Protein 8Q6F (pdb70)

GO terms:
  GO:0005515 protein binding (F, IPI)
  GO:0005794 Golgi apparatus (C, IDA)
  GO:0007040 lysosome organization (P, IDA)
  GO:0071889 14-3-3 protein binding (F, IDA)
  GO:0000139 Golgi membrane (C, IDA)
  GO:0004430 1-phosphatidylinositol 4-kinase activity (F, IDA)
  GO:0000139 Golgi membrane (C, EXP)
  GO:0005794 Golgi apparatus (C, EXP)
  GO:0004430 1-phosphatidylinositol 4-kinase activity (F, EXP)
  GO:0048839 inner ear development (P, IMP)
  GO:0005737 cytoplasm (C, TAS)
  GO:0005768 endosome (C, TAS)
  GO:0004430 1-phosphatidylinositol 4-kinase activity (F, TAS)
  GO:0006661 phosphatidylinositol biosynthetic process (P, TAS)
  GO:0006898 receptor-mediated endocytosis (P, TAS)
  GO:0007165 signal transduction (P, TAS)
  GO:0007040 lysosome organization (P, IMP)
  GO:0000139 Golgi membrane (C, TAS)
  GO:0005829 cytosol (C, TAS)
  GO:0046854 phosphatidylinositol phosphate biosynthetic process (P, IDA)

Structure (mmCIF, N/CA/C/O backbone):
data_8Q6F
#
_entry.id   8Q6F
#
_cell.length_a   59.211
_cell.length_b   67.553
_cell.length_c   106.932
_cell.angle_alpha   90.00
_cell.angle_beta   90.00
_cell.angle_gamma   90.00
#
_symmetry.space_group_name_H-M   'P 21 21 21'
#
loop_
_entity.id
_entity.type
_entity.pdbx_description
1 polymer 'Phosphatidylinositol 4-kinase beta'
2 non-polymer 3-(3-fluorosulfonyloxy-4-methoxy-phenyl)-2,5-dimethyl-7-(pyridin-4-ylmethylamino)pyrazolo[1,5-a]pyrimidine
3 non-polymer 'MAGNESIUM ION'
4 non-polymer 1,2-ETHANEDIOL
5 non-polymer GLYCEROL
6 water water
#
loop_
_atom_site.group_PDB
_atom_site.id
_atom_site.type_symbol
_atom_site.label_atom_id
_atom_site.label_alt_id
_atom_site.label_comp_id
_atom_site.label_asym_id
_atom_site.label_entity_id
_atom_site.label_seq_id
_atom_site.pdbx_PDB_ins_code
_atom_site.Cartn_x
_atom_site.Cartn_y
_atom_site.Cartn_z
_atom_site.occupancy
_atom_site.B_iso_or_equiv
_atom_site.auth_seq_id
_atom_site.auth_comp_id
_atom_site.auth_asym_id
_atom_site.auth_atom_id
_atom_site.pdbx_PDB_model_num
ATOM 1 N N . PRO A 1 15 ? -3.992 5.281 55.002 1.00 53.50 304 PRO A N 1
ATOM 2 C CA . PRO A 1 15 ? -3.715 5.639 53.603 1.00 50.45 304 PRO A CA 1
ATOM 3 C C . PRO A 1 15 ? -2.405 5.022 53.111 1.00 44.81 304 PRO A C 1
ATOM 4 O O . PRO A 1 15 ? -1.488 4.802 53.898 1.0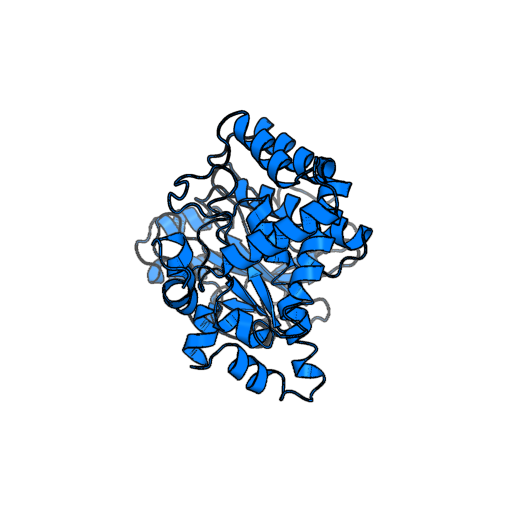0 38.48 304 PRO A O 1
ATOM 8 N N . VAL A 1 16 ? -2.341 4.757 51.802 1.00 55.20 305 VAL A N 1
ATOM 9 C CA . VAL A 1 16 ? -1.149 4.231 51.151 1.00 47.28 305 VAL A CA 1
ATOM 10 C C . VAL A 1 16 ? -0.089 5.332 51.120 1.00 43.69 305 VAL A C 1
ATOM 11 O O . VAL A 1 16 ? -0.306 6.362 50.485 1.00 48.14 305 VAL A O 1
ATOM 15 N N . ARG A 1 17 ? 1.045 5.106 51.803 1.00 36.25 306 ARG A N 1
ATOM 16 C CA . ARG A 1 17 ? 2.139 6.063 51.851 1.00 31.08 306 ARG A CA 1
ATOM 17 C C . ARG A 1 17 ? 3.097 5.820 50.684 1.00 26.17 306 ARG A C 1
ATOM 18 O O . ARG A 1 17 ? 3.360 4.677 50.320 1.00 27.56 306 ARG A O 1
ATOM 26 N N . LEU A 1 18 ? 3.637 6.914 50.122 1.00 21.06 307 LEU A N 1
ATOM 27 C CA . LEU A 1 18 ? 4.498 6.834 48.959 1.00 17.49 307 LEU A CA 1
ATOM 28 C C . LEU A 1 18 ? 5.976 6.781 49.348 1.00 19.41 307 LEU A C 1
ATOM 29 O O . LEU A 1 18 ? 6.785 6.281 48.574 1.00 17.75 307 LEU A O 1
ATOM 34 N N . ALA A 1 19 ? 6.347 7.299 50.522 1.00 17.86 308 ALA A N 1
ATOM 35 C CA . ALA A 1 19 ? 7.750 7.328 50.917 1.00 20.31 308 ALA A CA 1
ATOM 36 C C . ALA A 1 19 ? 8.337 5.911 50.973 1.00 20.95 308 ALA A C 1
ATOM 37 O O . ALA A 1 19 ? 9.463 5.711 50.518 1.00 21.35 308 ALA A O 1
ATOM 39 N N . PRO A 1 20 ? 7.648 4.892 51.537 1.00 20.85 309 PRO A N 1
ATOM 40 C CA . PRO A 1 20 ? 8.177 3.522 51.539 1.00 19.18 309 PRO A CA 1
ATOM 41 C C . PRO A 1 20 ? 8.467 3.000 50.137 1.00 18.04 309 PRO A C 1
ATOM 42 O O . PRO A 1 20 ? 9.507 2.389 49.899 1.00 19.02 309 PRO A O 1
ATOM 46 N N . GLU A 1 21 ? 7.568 3.306 49.202 1.00 19.18 310 GLU A N 1
ATOM 47 C CA . GLU A 1 21 ? 7.726 2.873 47.823 1.00 17.66 310 GLU A CA 1
ATOM 48 C C . GLU A 1 21 ? 8.915 3.579 47.178 1.00 18.44 310 GLU A C 1
ATOM 49 O O . GLU A 1 21 ? 9.689 2.962 46.463 1.00 18.35 310 GLU A O 1
ATOM 55 N N A ARG A 1 22 ? 9.037 4.892 47.417 0.56 16.25 311 ARG A N 1
ATOM 56 N N B ARG A 1 22 ? 9.038 4.892 47.425 0.44 17.82 311 ARG A N 1
ATOM 57 C CA A ARG A 1 22 ? 10.145 5.660 46.879 0.56 15.92 311 ARG A CA 1
ATOM 58 C CA B ARG A 1 22 ? 10.144 5.672 46.895 0.44 18.54 311 ARG A CA 1
ATOM 59 C C A ARG A 1 22 ? 11.465 5.064 47.365 0.56 17.58 311 ARG A C 1
ATOM 60 C C B ARG A 1 22 ? 11.461 5.060 47.364 0.44 18.85 311 ARG A C 1
ATOM 61 O O A ARG A 1 22 ? 12.384 4.860 46.571 0.56 17.51 311 ARG A O 1
ATOM 62 O O B ARG A 1 22 ? 12.373 4.853 46.564 0.44 18.39 311 ARG A O 1
ATOM 77 N N . GLU A 1 23 ? 11.536 4.757 48.666 1.00 18.19 312 GLU A N 1
ATOM 78 C CA . GLU A 1 23 ? 12.749 4.215 49.264 1.00 21.31 312 GLU A CA 1
ATOM 79 C C . GLU A 1 23 ? 13.043 2.820 48.712 1.00 17.48 312 GLU A C 1
ATOM 80 O O . GLU A 1 23 ? 14.203 2.507 48.477 1.00 20.99 312 GLU A O 1
ATOM 86 N N . PHE A 1 24 ? 11.998 2.020 48.469 1.00 17.29 313 PHE A N 1
ATOM 87 C CA . PHE A 1 24 ? 12.159 0.693 47.883 1.00 17.99 313 PHE A CA 1
ATOM 88 C C . PHE A 1 24 ? 12.798 0.809 46.499 1.00 18.50 313 PHE A C 1
ATOM 89 O O . PHE A 1 24 ? 13.815 0.181 46.196 1.00 16.87 313 PHE A O 1
ATOM 97 N N . ILE A 1 25 ? 12.209 1.635 45.635 1.00 16.63 314 ILE A N 1
ATOM 98 C CA . ILE A 1 25 ? 12.738 1.801 44.295 1.00 15.57 314 ILE A CA 1
ATOM 99 C C . ILE A 1 25 ? 14.160 2.372 44.350 1.00 18.25 314 ILE A C 1
ATOM 100 O O . ILE A 1 25 ? 15.054 1.901 43.648 1.00 16.23 314 ILE A O 1
ATOM 105 N N . LYS A 1 26 ? 14.387 3.389 45.190 1.00 18.84 315 LYS A N 1
ATOM 106 C CA . LYS A 1 26 ? 15.718 3.948 45.355 1.00 21.11 315 LYS A CA 1
ATOM 107 C C . LYS A 1 26 ? 16.730 2.892 45.796 1.00 20.91 315 LYS A C 1
ATOM 108 O O . LYS A 1 26 ? 17.877 2.926 45.343 1.00 23.70 315 LYS A O 1
ATOM 114 N N A SER A 1 27 ? 16.307 1.980 46.678 0.48 19.57 316 SER A N 1
ATOM 115 N N B SER A 1 27 ? 16.307 1.974 46.676 0.52 19.60 316 SER A N 1
ATOM 116 C CA A SER A 1 27 ? 17.192 0.957 47.208 0.48 19.90 316 SER A CA 1
ATOM 117 C CA B SER A 1 27 ? 17.199 0.955 47.204 0.52 20.17 316 SER A CA 1
ATOM 118 C C A SER A 1 27 ? 17.700 0.061 46.076 0.48 22.72 316 SER A C 1
ATOM 119 C C B SER A 1 27 ? 17.707 0.065 46.068 0.52 22.87 316 SER A C 1
ATOM 120 O O A SER A 1 27 ? 18.864 -0.335 46.069 0.48 21.34 316 SER A O 1
ATOM 121 O O B SER A 1 27 ? 18.873 -0.324 46.052 0.52 21.14 316 SER A O 1
ATOM 126 N N . LEU A 1 28 ? 16.825 -0.252 45.115 1.00 23.64 317 LEU A N 1
ATOM 127 C CA . LEU A 1 28 ? 17.209 -1.076 43.976 1.00 20.23 317 LEU A CA 1
ATOM 128 C C . LEU A 1 28 ? 18.249 -0.344 43.128 1.00 20.29 317 LEU A C 1
ATOM 129 O O . LEU A 1 28 ? 19.188 -0.960 42.635 1.00 26.07 317 LEU A O 1
ATOM 134 N N A MET A 1 29 ? 18.072 0.976 42.960 0.48 20.97 318 MET A N 1
ATOM 135 N N B MET A 1 29 ? 18.103 0.979 43.006 0.52 20.36 318 MET A N 1
ATOM 136 C CA A MET A 1 29 ? 18.994 1.801 42.196 0.48 22.63 318 MET A CA 1
ATOM 137 C CA B MET A 1 29 ? 18.981 1.780 42.173 0.52 21.35 318 MET A CA 1
ATOM 138 C C A MET A 1 29 ? 20.322 1.938 42.937 0.48 24.55 318 MET A C 1
ATOM 139 C C B MET A 1 29 ? 20.293 2.070 42.913 0.52 24.04 318 MET A C 1
ATOM 140 O O A MET A 1 29 ? 21.391 1.844 42.331 0.48 24.45 318 MET A O 1
ATOM 141 O O B MET A 1 29 ? 21.343 2.201 42.279 0.52 23.29 318 MET A O 1
ATOM 150 N N . ALA A 1 30 ? 20.244 2.164 44.251 1.00 20.60 319 ALA A N 1
ATOM 151 C CA . ALA A 1 30 ? 21.436 2.407 45.046 1.00 24.32 319 ALA A CA 1
ATOM 152 C C . ALA A 1 30 ? 22.396 1.228 44.912 1.00 26.99 319 ALA A C 1
ATOM 153 O O . ALA A 1 30 ? 23.604 1.426 44.888 1.00 25.34 319 ALA A O 1
ATOM 155 N N . ILE A 1 31 ? 21.841 0.011 44.821 1.00 21.69 320 ILE A N 1
ATOM 156 C CA . ILE A 1 31 ? 22.638 -1.203 44.711 1.00 24.71 320 ILE A CA 1
ATOM 157 C C . ILE A 1 31 ? 23.586 -1.086 43.519 1.00 28.98 320 ILE A C 1
ATOM 158 O O . ILE A 1 31 ? 24.748 -1.465 43.634 1.00 27.51 320 ILE A O 1
ATOM 163 N N . GLY A 1 32 ? 23.099 -0.534 42.397 1.00 28.58 321 GLY A N 1
ATOM 164 C CA . GLY A 1 32 ? 23.896 -0.429 41.183 1.00 24.28 321 GLY A CA 1
ATOM 165 C C . GLY A 1 32 ? 25.159 0.416 41.344 1.00 24.71 321 GLY A C 1
ATOM 166 O O . GLY A 1 32 ? 26.192 0.104 40.753 1.00 30.91 321 GLY A O 1
ATOM 167 N N . LYS A 1 33 ? 25.079 1.487 42.136 1.00 23.54 322 LYS A N 1
ATOM 168 C CA . LYS A 1 33 ? 26.229 2.343 42.381 1.00 27.08 322 LYS A CA 1
ATOM 169 C C . LYS A 1 33 ? 27.326 1.565 43.103 1.00 24.42 322 LYS A C 1
ATOM 170 O O . LYS A 1 33 ? 28.509 1.867 42.938 1.00 24.03 322 LYS A O 1
ATOM 176 N N . ARG A 1 34 ? 26.936 0.603 43.949 1.00 24.22 323 ARG A N 1
ATOM 177 C CA . ARG A 1 34 ? 27.919 -0.187 44.675 1.00 20.84 323 ARG A CA 1
ATOM 178 C C . ARG A 1 34 ? 28.474 -1.309 43.800 1.00 22.45 323 ARG A C 1
ATOM 179 O O . ARG A 1 34 ? 29.636 -1.674 43.944 1.00 25.98 323 ARG A O 1
ATOM 187 N N . LEU A 1 35 ? 27.658 -1.855 42.891 1.00 23.53 324 LEU A N 1
ATOM 188 C CA . LEU A 1 35 ? 28.156 -2.790 41.890 1.00 24.53 324 LEU A CA 1
ATOM 189 C C . LEU A 1 35 ? 29.228 -2.147 41.004 1.00 24.53 324 LEU A C 1
ATOM 190 O O . LEU A 1 35 ? 30.163 -2.833 40.581 1.00 25.05 324 LEU A O 1
ATOM 195 N N . ALA A 1 36 ? 29.087 -0.846 40.722 1.00 23.55 325 ALA A N 1
ATOM 196 C CA . ALA A 1 36 ? 29.995 -0.127 39.840 1.00 28.65 325 ALA A CA 1
ATOM 197 C C . ALA A 1 36 ? 31.412 -0.040 40.409 1.00 32.48 325 ALA A C 1
ATOM 198 O O . ALA A 1 36 ? 32.358 0.206 39.663 1.00 30.02 325 ALA A O 1
ATOM 200 N N . THR A 1 37 ? 31.574 -0.242 41.725 1.00 26.02 326 THR A N 1
ATOM 201 C CA . THR A 1 37 ? 32.894 -0.156 42.333 1.00 27.87 326 THR A CA 1
ATOM 202 C C . THR A 1 37 ? 33.728 -1.403 42.041 1.00 29.42 326 THR A C 1
ATOM 203 O O . THR A 1 37 ? 34.909 -1.417 42.362 1.00 33.44 326 THR A O 1
ATOM 207 N N . LEU A 1 38 ? 33.104 -2.442 41.461 1.00 26.94 327 LEU A N 1
ATOM 208 C CA . LEU A 1 38 ? 33.741 -3.727 41.213 1.00 27.43 327 LEU A CA 1
ATOM 209 C C . LEU A 1 38 ? 33.897 -3.929 39.708 1.00 33.77 327 LEU A C 1
ATOM 210 O O . LEU A 1 38 ? 33.004 -3.562 38.952 1.00 33.49 327 LEU A O 1
ATOM 215 N N . PRO A 1 39 ? 35.026 -4.514 39.233 1.00 40.32 328 PRO A N 1
ATOM 216 C CA . PRO A 1 39 ? 35.305 -4.630 37.797 1.00 36.27 328 PRO A CA 1
ATOM 217 C C . PRO A 1 39 ? 34.641 -5.778 37.034 1.00 33.58 328 PRO A C 1
ATOM 218 O O . PRO A 1 39 ? 34.227 -5.586 35.892 1.00 41.71 328 PRO A O 1
ATOM 222 N N . THR A 1 40 ? 34.531 -6.963 37.648 1.00 37.23 329 THR A N 1
ATOM 223 C CA . THR A 1 40 ? 34.037 -8.131 36.932 1.00 34.14 329 THR A CA 1
ATOM 224 C C . THR A 1 40 ? 32.595 -8.459 37.317 1.00 40.07 329 THR A C 1
ATOM 225 O O . THR A 1 40 ? 32.142 -8.156 38.417 1.00 35.06 329 THR A O 1
ATOM 229 N N . LYS A 1 41 ? 31.901 -9.114 36.380 1.00 37.85 330 LYS A N 1
ATOM 230 C CA . LYS A 1 41 ? 30.544 -9.605 36.558 1.00 41.92 330 LYS A CA 1
ATOM 231 C C . LYS A 1 41 ? 30.471 -10.520 37.781 1.00 45.09 330 LYS A C 1
ATOM 232 O O . LYS A 1 41 ? 29.483 -10.497 38.517 1.00 34.32 330 LYS A O 1
ATOM 238 N N . GLU A 1 42 ? 31.525 -11.316 38.001 1.00 39.94 331 GLU A N 1
ATOM 239 C CA . GLU A 1 42 ? 31.551 -12.279 39.092 1.00 45.49 331 GLU A CA 1
ATOM 240 C C . GLU A 1 42 ? 31.506 -11.548 40.436 1.00 39.79 331 GLU A C 1
ATOM 241 O O . GLU A 1 42 ? 30.718 -11.903 41.309 1.00 44.41 331 GLU A O 1
ATOM 247 N N . GLN A 1 43 ? 32.359 -10.533 40.597 1.00 39.29 332 GLN A N 1
ATOM 248 C CA . GLN A 1 43 ? 32.425 -9.765 41.832 1.00 39.75 332 GLN A CA 1
ATOM 249 C C . GLN A 1 43 ? 31.141 -8.965 42.049 1.00 31.25 332 GLN A C 1
ATOM 250 O O . GLN A 1 43 ? 30.666 -8.867 43.177 1.00 29.63 332 GLN A O 1
ATOM 256 N N . LYS A 1 44 ? 30.619 -8.377 40.967 1.00 28.97 333 LYS A N 1
ATOM 257 C CA . LYS A 1 44 ? 29.349 -7.671 41.002 1.00 28.67 333 LYS A CA 1
ATOM 258 C C . LYS A 1 44 ? 28.266 -8.625 41.506 1.00 27.30 333 LYS A C 1
ATOM 259 O O . LYS A 1 44 ? 27.531 -8.304 42.435 1.00 26.66 333 LYS A O 1
ATOM 265 N N . THR A 1 45 ? 28.190 -9.833 40.931 1.00 31.72 334 THR A N 1
ATOM 266 C CA . THR A 1 45 ? 27.169 -10.791 41.338 1.00 32.05 334 THR A CA 1
ATOM 267 C C . THR A 1 45 ? 27.261 -11.060 42.842 1.00 31.98 334 THR A C 1
ATOM 268 O O . THR A 1 45 ? 26.238 -11.069 43.530 1.00 31.92 334 THR A O 1
ATOM 272 N N . GLN A 1 46 ? 28.486 -11.268 43.346 1.00 30.87 335 GLN A N 1
ATOM 273 C CA . GLN A 1 46 ? 28.735 -11.516 44.763 1.00 28.98 335 GLN A CA 1
ATOM 274 C C . GLN A 1 46 ? 28.240 -10.367 45.650 1.00 29.74 335 GLN A C 1
ATOM 275 O O . GLN A 1 46 ? 27.639 -10.598 46.697 1.00 31.26 335 GLN A O 1
ATOM 281 N N . ARG A 1 47 ? 28.538 -9.127 45.258 1.00 31.92 336 ARG A N 1
ATOM 282 C CA . ARG A 1 47 ? 28.030 -7.956 45.960 1.00 26.67 336 ARG A CA 1
ATOM 283 C C . ARG A 1 47 ? 26.501 -7.946 45.944 1.00 24.78 336 ARG A C 1
ATOM 284 O O . ARG A 1 47 ? 25.870 -7.642 46.958 1.00 23.85 336 ARG A O 1
ATOM 292 N N . LEU A 1 48 ? 25.916 -8.229 44.773 1.00 27.83 337 LEU A N 1
ATOM 293 C CA . LEU A 1 48 ? 24.477 -8.109 44.589 1.00 26.92 337 LEU A CA 1
ATOM 294 C C . LEU A 1 48 ? 23.729 -9.031 45.549 1.00 29.87 337 LEU A C 1
ATOM 295 O O . LEU A 1 48 ? 22.682 -8.658 46.081 1.00 26.38 337 LEU A O 1
ATOM 300 N N . ILE A 1 49 ? 24.272 -10.238 45.746 1.00 26.95 338 ILE A N 1
ATOM 301 C CA . ILE A 1 49 ? 23.651 -11.250 46.589 1.00 29.64 338 ILE A CA 1
ATOM 302 C C . ILE A 1 49 ? 23.600 -10.731 48.027 1.00 32.71 338 ILE A C 1
ATOM 303 O O . ILE A 1 49 ? 22.563 -10.793 48.691 1.00 27.06 338 ILE A O 1
ATOM 308 N N . SER A 1 50 ? 24.724 -10.175 48.481 1.00 28.52 339 SER A N 1
ATOM 309 C CA . SER A 1 50 ? 24.818 -9.547 49.785 1.00 26.54 339 SER A CA 1
ATOM 310 C C . SER A 1 50 ? 23.859 -8.355 49.920 1.00 23.52 339 SER A C 1
ATOM 311 O O . SER A 1 50 ? 23.249 -8.152 50.966 1.00 21.83 339 SER A O 1
ATOM 314 N N . GLU A 1 51 ? 23.728 -7.551 48.868 1.00 24.29 340 GLU A N 1
ATOM 315 C CA . GLU A 1 51 ? 22.859 -6.380 48.909 1.00 23.66 340 GLU A CA 1
ATOM 316 C C . GLU A 1 51 ? 21.392 -6.789 49.065 1.00 24.11 340 GLU A C 1
ATOM 317 O O . GLU A 1 51 ? 20.625 -6.175 49.808 1.00 22.66 340 GLU A O 1
ATOM 323 N N . LEU A 1 52 ? 20.986 -7.839 48.345 1.00 23.32 341 LEU A N 1
ATOM 324 C CA . LEU A 1 52 ? 19.597 -8.263 48.380 1.00 26.70 341 LEU A CA 1
ATOM 325 C C . LEU A 1 52 ? 19.274 -8.895 49.729 1.00 23.10 341 LEU A C 1
ATOM 326 O O . LEU A 1 52 ? 18.139 -8.853 50.204 1.00 26.79 341 LEU A O 1
ATOM 331 N N . SER A 1 53 ? 20.282 -9.500 50.352 1.00 24.90 342 SER A N 1
ATOM 332 C CA . SER A 1 53 ? 20.118 -10.054 51.679 1.00 28.39 342 SER A CA 1
ATOM 333 C C . SER A 1 53 ? 19.692 -8.961 52.662 1.00 26.19 342 SER A C 1
ATOM 334 O O . SER A 1 53 ? 18.754 -9.156 53.422 1.00 25.87 342 SER A O 1
ATOM 337 N N . LEU A 1 54 ? 20.366 -7.799 52.613 1.00 30.26 343 LEU A N 1
ATOM 338 C CA . LEU A 1 54 ? 20.019 -6.635 53.424 1.00 25.08 343 LEU A CA 1
ATOM 339 C C . LEU A 1 54 ? 18.583 -6.187 53.178 1.00 26.35 343 LEU A C 1
ATOM 340 O O . LEU A 1 54 ? 17.873 -5.771 54.086 1.00 25.80 343 LEU A O 1
ATOM 345 N N . LEU A 1 55 ? 18.187 -6.215 51.908 1.00 21.57 344 LEU A N 1
ATOM 346 C CA . LEU A 1 55 ? 16.892 -5.711 51.509 1.00 22.40 344 LEU A CA 1
ATOM 347 C C . LEU A 1 55 ? 15.806 -6.483 52.255 1.00 21.65 344 LEU A C 1
ATOM 348 O O . LEU A 1 55 ? 14.788 -5.924 52.631 1.00 21.31 344 LEU A O 1
ATOM 353 N N . ASN A 1 56 ? 16.035 -7.781 52.486 1.00 21.09 345 ASN A N 1
ATOM 354 C CA . ASN A 1 56 ? 15.042 -8.631 53.108 1.00 21.92 345 ASN A CA 1
ATOM 355 C C . ASN A 1 56 ? 14.848 -8.290 54.586 1.00 21.30 345 ASN A C 1
ATOM 356 O O . ASN A 1 56 ? 13.836 -8.667 55.159 1.00 22.52 345 ASN A O 1
ATOM 361 N N . HIS A 1 57 ? 15.789 -7.566 55.206 1.00 19.43 346 HIS A N 1
ATOM 362 C CA . HIS A 1 57 ? 15.579 -7.120 56.571 1.00 24.56 346 HIS A CA 1
ATOM 363 C C . HIS A 1 57 ? 14.305 -6.277 56.669 1.00 27.63 346 HIS A C 1
ATOM 364 O O . HIS A 1 57 ? 13.650 -6.271 57.702 1.00 25.88 346 HIS A O 1
ATOM 371 N N . LYS A 1 58 ? 13.970 -5.558 55.594 1.00 23.73 347 LYS A N 1
ATOM 372 C CA . LYS A 1 58 ? 12.884 -4.593 55.615 1.00 23.42 347 LYS A CA 1
ATOM 373 C C . LYS A 1 58 ? 11.606 -5.146 54.981 1.00 21.54 347 LYS A C 1
ATOM 374 O O . LYS A 1 58 ? 10.663 -4.388 54.799 1.00 24.94 347 LYS A O 1
ATOM 380 N N . LEU A 1 59 ? 11.573 -6.449 54.629 1.00 20.42 348 LEU A N 1
ATOM 381 C CA . LEU A 1 59 ? 10.419 -7.043 53.964 1.00 22.05 348 LEU A CA 1
ATOM 382 C C . LEU A 1 59 ? 9.800 -8.114 54.863 1.00 24.14 348 LEU A C 1
ATOM 383 O O . LEU A 1 59 ? 10.506 -8.750 55.641 1.00 25.18 348 LEU A O 1
ATOM 388 N N . PRO A 1 60 ? 8.482 -8.407 54.785 1.00 23.20 349 PRO A N 1
ATOM 389 C CA . PRO A 1 60 ? 7.529 -7.695 53.931 1.00 23.40 349 PRO A CA 1
ATOM 390 C C . PRO A 1 60 ? 7.318 -6.238 54.314 1.00 20.37 349 PRO A C 1
ATOM 391 O O . PRO A 1 60 ? 7.570 -5.840 55.448 1.00 19.12 349 PRO A O 1
ATOM 395 N N . ALA A 1 61 ? 6.835 -5.447 53.355 1.00 18.74 350 ALA A N 1
ATOM 396 C CA . ALA A 1 61 ? 6.542 -4.049 53.610 1.00 19.24 350 ALA A CA 1
ATOM 397 C C . ALA A 1 61 ? 5.410 -3.600 52.690 1.00 20.91 350 ALA A C 1
ATOM 398 O O . ALA A 1 61 ? 5.017 -4.344 51.794 1.00 20.96 350 ALA A O 1
ATOM 400 N N . ARG A 1 62 ? 4.904 -2.384 52.929 1.00 19.28 351 ARG A N 1
ATOM 401 C CA . ARG A 1 62 ? 3.859 -1.794 52.102 1.00 20.11 351 ARG A CA 1
ATOM 402 C C . ARG A 1 62 ? 4.499 -1.153 50.869 1.00 22.08 351 ARG A C 1
ATOM 403 O O . ARG A 1 62 ? 4.439 0.062 50.670 1.00 21.01 351 ARG A O 1
ATOM 411 N N . VAL A 1 63 ? 5.115 -2.009 50.053 1.00 16.99 352 VAL A N 1
ATOM 412 C CA . VAL A 1 63 ? 5.827 -1.621 48.855 1.00 17.37 352 VAL A CA 1
ATOM 413 C C . VAL A 1 63 ? 5.454 -2.615 47.764 1.00 19.59 352 VAL A C 1
ATOM 414 O O . VAL A 1 63 ? 5.042 -3.741 48.046 1.00 18.84 352 VAL A O 1
ATOM 418 N N . TRP A 1 64 ? 5.623 -2.176 46.512 1.00 18.59 353 TRP A N 1
ATOM 419 C CA . TRP A 1 64 ? 5.157 -2.934 45.365 1.00 17.92 353 TRP A CA 1
ATOM 420 C C . TRP A 1 64 ? 6.119 -2.775 44.195 1.00 18.70 353 TRP A C 1
ATOM 421 O O . TRP A 1 64 ? 6.863 -1.795 44.092 1.00 18.10 353 TRP A O 1
ATOM 432 N N . LEU A 1 65 ? 6.090 -3.766 43.301 1.00 16.48 354 LEU A N 1
ATOM 433 C CA . LEU A 1 65 ? 6.760 -3.661 42.019 1.00 19.80 354 LEU A CA 1
ATOM 434 C C . LEU A 1 65 ? 5.767 -3.094 41.007 1.00 17.60 354 LEU A C 1
ATOM 435 O O . LEU A 1 65 ? 4.753 -3.720 40.700 1.00 18.75 354 LEU A O 1
ATOM 440 N N . PRO A 1 66 ? 5.969 -1.865 40.481 1.00 19.60 355 PRO A N 1
ATOM 441 C CA . PRO A 1 66 ? 4.989 -1.265 39.578 1.00 23.12 355 PRO A CA 1
ATOM 442 C C . PRO A 1 66 ? 4.753 -2.027 38.269 1.00 21.12 355 PRO A C 1
ATOM 443 O O . PRO A 1 66 ? 3.737 -1.819 37.610 1.00 32.73 355 PRO A O 1
ATOM 447 N N . THR A 1 67 ? 5.676 -2.926 37.912 1.00 22.00 356 THR A N 1
ATOM 448 C CA . THR A 1 67 ? 5.562 -3.738 36.711 1.00 22.07 356 THR A CA 1
ATOM 449 C C . THR A 1 67 ? 4.673 -4.966 36.915 1.00 29.19 356 THR A C 1
ATOM 450 O O . THR A 1 67 ? 4.471 -5.728 35.974 1.00 29.79 356 THR A O 1
ATOM 454 N N . ALA A 1 68 ? 4.137 -5.170 38.121 1.00 23.81 357 ALA A N 1
ATOM 455 C CA . ALA A 1 68 ? 3.347 -6.355 38.400 1.00 21.28 357 ALA A CA 1
ATOM 456 C C . ALA A 1 68 ? 2.090 -6.363 37.531 1.00 23.67 357 ALA A C 1
ATOM 457 O O . ALA A 1 68 ? 1.831 -7.347 36.842 1.00 28.30 357 ALA A O 1
ATOM 459 N N . GLY A 1 69 ? 1.325 -5.265 37.587 1.00 26.25 358 GLY A N 1
ATOM 460 C CA . GLY A 1 69 ? 0.067 -5.139 36.865 1.00 36.74 358 GLY A CA 1
ATOM 461 C C . GLY A 1 69 ? -1.121 -5.655 37.679 1.00 37.05 358 GLY A C 1
ATOM 462 O O . GLY A 1 69 ? -2.246 -5.684 37.189 1.00 39.75 358 GLY A O 1
ATOM 463 N N . PHE A 1 70 ? -0.848 -6.063 38.925 1.00 28.58 359 PHE A N 1
ATOM 464 C CA . PHE A 1 70 ? -1.862 -6.538 39.848 1.00 28.09 359 PHE A CA 1
ATOM 465 C C . PHE A 1 70 ? -1.437 -6.077 41.237 1.00 26.76 359 PHE A C 1
ATOM 466 O O . PHE A 1 70 ? -0.249 -5.901 41.488 1.00 24.14 359 PHE A O 1
ATOM 474 N N . ASP A 1 71 ? -2.417 -5.866 42.115 1.00 28.91 360 ASP A N 1
ATOM 475 C CA . ASP A 1 71 ? -2.143 -5.384 43.455 1.00 27.46 360 ASP A CA 1
ATOM 476 C C . ASP A 1 71 ? -1.466 -6.487 44.261 1.00 23.96 360 ASP A C 1
ATOM 477 O O . ASP A 1 71 ? -1.811 -7.660 44.144 1.00 22.06 360 ASP A O 1
ATOM 482 N N . HIS A 1 72 ? -0.488 -6.083 45.069 1.00 22.01 361 HIS A N 1
ATOM 483 C CA . HIS A 1 72 ? 0.319 -7.028 45.825 1.00 21.16 361 HIS A CA 1
ATOM 484 C C . HIS A 1 72 ? 1.205 -6.272 46.811 1.00 18.38 361 HIS A C 1
ATOM 485 O O . HIS A 1 72 ? 1.304 -5.044 46.745 1.00 21.45 361 HIS A O 1
ATOM 492 N N . HIS A 1 73 ? 1.846 -7.031 47.710 1.00 21.22 362 HIS A N 1
ATOM 493 C CA . HIS A 1 73 ? 2.940 -6.546 48.537 1.00 19.10 362 HIS A CA 1
ATOM 494 C C . HIS A 1 73 ? 4.173 -7.409 48.294 1.00 16.43 362 HIS A C 1
ATOM 495 O O . HIS A 1 73 ? 4.054 -8.617 48.125 1.00 16.01 362 HIS A O 1
ATOM 502 N N . VAL A 1 74 ? 5.358 -6.780 48.322 1.00 17.09 363 VAL A N 1
ATOM 503 C CA . VAL A 1 74 ? 6.619 -7.495 48.227 1.00 18.83 363 VAL A CA 1
ATOM 504 C C . VAL A 1 74 ? 6.922 -8.161 49.570 1.00 20.04 363 VAL A C 1
ATOM 505 O O . VAL A 1 74 ? 6.888 -7.495 50.604 1.00 19.85 363 VAL A O 1
ATOM 509 N N . VAL A 1 75 ? 7.243 -9.462 49.543 1.00 18.44 364 VAL A N 1
ATOM 510 C CA . VAL A 1 75 ? 7.501 -10.199 50.779 1.00 18.15 364 VAL A CA 1
ATOM 511 C C . VAL A 1 75 ? 8.959 -10.632 50.880 1.00 16.76 364 VAL A C 1
ATOM 512 O O . VAL A 1 75 ? 9.461 -10.801 51.988 1.00 18.82 364 VAL A O 1
ATOM 516 N N . ARG A 1 76 ? 9.632 -10.855 49.746 1.00 18.07 365 ARG A N 1
ATOM 517 C CA . ARG A 1 76 ? 10.967 -11.424 49.779 1.00 19.76 365 ARG A CA 1
ATOM 518 C C . ARG A 1 76 ? 11.666 -11.230 48.441 1.00 18.61 365 ARG A C 1
ATOM 519 O O . ARG A 1 76 ? 11.029 -11.231 47.393 1.00 19.43 365 ARG A O 1
ATOM 527 N N . VAL A 1 77 ? 12.990 -11.065 48.506 1.00 19.29 366 VAL A N 1
ATOM 528 C CA . VAL A 1 77 ? 13.840 -11.123 47.333 1.00 21.59 366 VAL A CA 1
ATOM 529 C C . VAL A 1 77 ? 14.805 -12.287 47.541 1.00 21.36 366 VAL A C 1
ATOM 530 O O . VAL A 1 77 ? 15.693 -12.230 48.390 1.00 23.54 366 VAL A O 1
ATOM 534 N N . PRO A 1 78 ? 14.614 -13.410 46.819 1.00 24.58 367 PRO A N 1
ATOM 535 C CA . PRO A 1 78 ? 15.532 -14.547 46.907 1.00 27.03 367 PRO A CA 1
ATOM 536 C C . PRO A 1 78 ? 16.932 -14.152 46.440 1.00 19.42 367 PRO A C 1
ATOM 537 O O . PRO A 1 78 ? 17.263 -14.227 45.260 1.00 23.99 367 PRO A O 1
ATOM 541 N N . HIS A 1 79 ? 17.758 -13.775 47.415 1.00 25.28 368 HIS A N 1
ATOM 542 C CA . HIS A 1 79 ? 18.994 -13.050 47.175 1.00 31.70 368 HIS A CA 1
ATOM 543 C C . HIS A 1 79 ? 19.995 -13.871 46.363 1.00 37.19 368 HIS A C 1
ATOM 544 O O . HIS A 1 79 ? 20.741 -13.297 45.571 1.00 36.13 368 HIS A O 1
ATOM 551 N N . THR A 1 80 ? 20.003 -15.204 46.536 1.00 26.57 369 THR A N 1
ATOM 552 C CA . THR A 1 80 ? 20.976 -16.043 45.848 1.00 30.76 369 THR A CA 1
ATOM 553 C C . THR A 1 80 ? 20.657 -16.212 44.360 1.00 30.40 369 THR A C 1
ATOM 554 O O . THR A 1 80 ? 21.525 -16.654 43.611 1.00 31.54 369 THR A O 1
ATOM 558 N N . GLN A 1 81 ? 19.438 -15.852 43.920 1.00 25.09 370 GLN A N 1
ATOM 559 C CA . GLN A 1 81 ? 18.955 -16.177 42.584 1.00 26.88 370 GLN A CA 1
ATOM 560 C C . GLN A 1 81 ? 19.181 -15.049 41.576 1.00 27.71 370 GLN A C 1
ATOM 561 O O . GLN A 1 81 ? 18.863 -15.210 40.400 1.00 29.38 370 GLN A O 1
ATOM 567 N N . ALA A 1 82 ? 19.729 -13.912 42.031 1.00 25.28 371 ALA A N 1
ATOM 568 C CA . ALA A 1 82 ? 19.866 -12.731 41.199 1.00 24.52 371 ALA A CA 1
ATOM 569 C C . ALA A 1 82 ? 21.179 -12.793 40.420 1.00 28.58 371 ALA A C 1
ATOM 570 O O . ALA A 1 82 ? 22.147 -13.406 40.871 1.00 36.68 371 ALA A O 1
ATOM 572 N N . VAL A 1 83 ? 21.223 -12.159 39.244 1.00 24.79 372 VAL A N 1
ATOM 573 C CA . VAL A 1 83 ? 22.431 -12.216 38.433 1.00 30.20 372 VAL A CA 1
ATOM 574 C C . VAL A 1 83 ? 22.740 -10.854 37.822 1.00 25.26 372 VAL A C 1
ATOM 575 O O . VAL A 1 83 ? 21.841 -10.129 37.411 1.00 22.70 372 VAL A O 1
ATOM 579 N N . VAL A 1 84 ? 24.032 -10.523 37.753 1.00 22.51 373 VAL A N 1
ATOM 580 C CA . VAL A 1 84 ? 24.480 -9.340 37.034 1.00 25.93 373 VAL A CA 1
ATOM 581 C C . VAL A 1 84 ? 24.790 -9.759 35.599 1.00 26.02 373 VAL A C 1
ATOM 582 O O . VAL A 1 84 ? 25.357 -10.826 35.381 1.00 28.94 373 VAL A O 1
ATOM 586 N N . LEU A 1 85 ? 24.431 -8.923 34.622 1.00 26.30 374 LEU A N 1
ATOM 587 C CA . LEU A 1 85 ? 24.323 -9.403 33.252 1.00 33.29 374 LEU A CA 1
ATOM 588 C C . LEU A 1 85 ? 25.604 -9.172 32.450 1.00 36.83 374 LEU A C 1
ATOM 589 O O . LEU A 1 85 ? 25.816 -9.837 31.431 1.00 30.49 374 LEU A O 1
ATOM 594 N N . ASN A 1 86 ? 26.456 -8.238 32.884 1.00 34.12 375 ASN A N 1
ATOM 595 C CA . ASN A 1 86 ? 27.738 -8.044 32.221 1.00 39.85 375 ASN A CA 1
ATOM 596 C C . ASN A 1 86 ? 28.707 -7.347 33.179 1.00 44.32 375 ASN A C 1
ATOM 597 O O . ASN A 1 86 ? 28.395 -7.160 34.359 1.00 34.42 375 ASN A O 1
ATOM 602 N N . SER A 1 87 ? 29.883 -6.974 32.649 1.00 42.79 376 SER A N 1
ATOM 603 C CA . SER A 1 87 ? 30.960 -6.394 33.432 1.00 40.23 376 SER A CA 1
ATOM 604 C C . SER A 1 87 ? 31.040 -4.882 33.233 1.00 39.83 376 SER A C 1
ATOM 605 O O . SER A 1 87 ? 32.017 -4.260 33.648 1.00 37.42 376 SER A O 1
ATOM 608 N N . LYS A 1 88 ? 30.012 -4.282 32.622 1.00 32.05 377 LYS A N 1
ATOM 609 C CA . LYS A 1 88 ? 30.020 -2.848 32.374 1.00 32.14 377 LYS A CA 1
ATOM 610 C C . LYS A 1 88 ? 29.953 -2.062 33.687 1.00 36.09 377 LYS A C 1
ATOM 611 O O . LYS A 1 88 ? 29.493 -2.572 34.710 1.00 33.83 377 LYS A O 1
ATOM 617 N N . ASP A 1 89 ? 30.396 -0.798 33.635 1.00 36.23 378 ASP A N 1
ATOM 618 C CA . ASP A 1 89 ? 30.434 0.070 34.804 1.00 35.31 378 ASP A CA 1
ATOM 619 C C . ASP A 1 89 ? 29.032 0.260 35.378 1.00 36.25 378 ASP A C 1
ATOM 620 O O . ASP A 1 89 ? 28.873 0.346 36.594 1.00 38.44 378 ASP A O 1
ATOM 625 N N . LYS A 1 90 ? 28.024 0.342 34.501 1.00 33.72 379 LYS A N 1
ATOM 626 C CA . LYS A 1 90 ? 26.636 0.405 34.937 1.00 38.27 379 LYS A CA 1
ATOM 627 C C . LYS A 1 90 ? 25.919 -0.829 34.405 1.00 31.65 379 LYS A C 1
ATOM 628 O O . LYS A 1 90 ? 24.935 -0.729 33.671 1.00 35.52 379 LYS A O 1
ATOM 634 N N . ALA A 1 91 ? 26.461 -1.987 34.798 1.00 27.09 380 ALA A N 1
ATOM 635 C CA . ALA A 1 91 ? 25.959 -3.293 34.397 1.00 24.62 380 ALA A CA 1
ATOM 636 C C . ALA A 1 91 ? 24.506 -3.457 34.830 1.00 27.95 380 ALA A C 1
ATOM 637 O O . ALA A 1 91 ? 24.175 -3.202 35.983 1.00 24.37 380 ALA A O 1
ATOM 639 N N . PRO A 1 92 ? 23.603 -3.914 33.932 1.00 25.74 381 PRO A N 1
ATOM 640 C CA . PRO A 1 92 ? 22.257 -4.320 34.334 1.00 21.99 381 PRO A CA 1
ATOM 641 C C . PRO A 1 92 ? 22.291 -5.515 35.284 1.00 27.09 381 PRO A C 1
ATOM 642 O O . PRO A 1 92 ? 23.172 -6.374 35.175 1.00 28.24 381 PRO A O 1
ATOM 646 N N . TYR A 1 93 ? 21.328 -5.583 36.209 1.00 26.64 382 TYR A N 1
ATOM 647 C CA . TYR A 1 93 ? 21.227 -6.760 37.056 1.00 24.37 382 TYR A CA 1
ATOM 648 C C . TYR A 1 93 ? 19.779 -7.220 37.148 1.00 24.06 382 TYR A C 1
ATOM 649 O O . TYR A 1 93 ? 18.857 -6.419 37.132 1.00 20.39 382 TYR A O 1
ATOM 658 N N . LEU A 1 94 ? 19.619 -8.545 37.216 1.00 21.71 383 LEU A N 1
ATOM 659 C CA . LEU A 1 94 ? 18.332 -9.210 37.133 1.00 23.94 383 LEU A CA 1
ATOM 660 C C . LEU A 1 94 ? 17.989 -9.788 38.502 1.00 25.20 383 LEU A C 1
ATOM 661 O O . LEU A 1 94 ? 18.760 -10.562 39.076 1.00 24.75 383 LEU A O 1
ATOM 666 N N . ILE A 1 95 ? 16.835 -9.389 39.038 1.00 20.39 384 ILE A N 1
ATOM 667 C CA . ILE A 1 95 ? 16.407 -9.909 40.325 1.00 22.69 384 ILE A CA 1
ATOM 668 C C . ILE A 1 95 ? 15.048 -10.575 40.177 1.00 23.18 384 ILE A C 1
ATOM 669 O O . ILE A 1 95 ? 14.262 -10.245 39.293 1.00 22.82 384 ILE A O 1
ATOM 674 N N . TYR A 1 96 ? 14.797 -11.519 41.074 1.00 20.30 385 TYR A N 1
ATOM 675 C CA . TYR A 1 96 ? 13.488 -12.120 41.216 1.00 21.25 385 TYR A CA 1
ATOM 676 C C . TYR A 1 96 ? 12.902 -11.614 42.524 1.00 19.53 385 TYR A C 1
ATOM 677 O O . TYR A 1 96 ? 13.627 -11.467 43.501 1.00 24.61 385 TYR A O 1
ATOM 686 N N . VAL A 1 97 ? 11.593 -11.348 42.515 1.00 19.47 386 VAL A N 1
ATOM 687 C CA . VAL A 1 97 ? 10.912 -10.712 43.626 1.00 19.10 386 VAL A CA 1
ATOM 688 C C . VAL A 1 97 ? 9.646 -11.503 43.938 1.00 19.26 386 VAL A C 1
ATOM 689 O O . VAL A 1 97 ? 8.798 -11.717 43.070 1.00 19.09 386 VAL A O 1
ATOM 693 N N . GLU A 1 98 ? 9.540 -11.946 45.190 1.00 17.68 387 GLU A N 1
ATOM 694 C CA . GLU A 1 98 ? 8.357 -12.653 45.633 1.00 19.85 387 GLU A CA 1
ATOM 695 C C . GLU A 1 98 ? 7.333 -11.665 46.179 1.00 17.60 387 GLU A C 1
ATOM 696 O O . GLU A 1 98 ? 7.648 -10.807 47.001 1.00 18.57 387 GLU A O 1
ATOM 702 N N . VAL A 1 99 ? 6.093 -11.829 45.729 1.00 17.26 388 VAL A N 1
ATOM 703 C CA . VAL A 1 99 ? 5.010 -10.957 46.123 1.00 19.24 388 VAL A CA 1
ATOM 704 C C . VAL A 1 99 ? 3.822 -11.821 46.529 1.00 18.80 388 VAL A C 1
ATOM 705 O O . VAL A 1 99 ? 3.739 -12.977 46.134 1.00 19.15 388 VAL A O 1
ATOM 709 N N . LEU A 1 100 ? 2.927 -11.235 47.331 1.00 19.52 389 LEU A N 1
ATOM 710 C CA . LEU A 1 100 ? 1.640 -11.826 47.632 1.00 20.90 389 LEU A CA 1
ATOM 711 C C . LEU A 1 100 ? 0.563 -10.949 47.005 1.00 20.36 389 LEU A C 1
ATOM 712 O O . LEU A 1 100 ? 0.418 -9.778 47.341 1.00 21.87 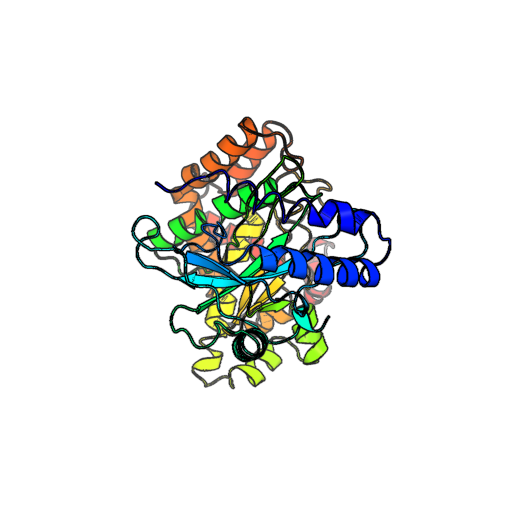389 LEU A O 1
ATOM 717 N N . GLU A 1 101 ? -0.167 -11.549 46.067 1.00 22.24 390 GLU A N 1
ATOM 718 C CA . GLU A 1 101 ? -1.239 -10.863 45.376 1.00 24.38 390 GLU A CA 1
ATOM 719 C C . GLU A 1 101 ? -2.363 -10.623 46.366 1.00 25.01 390 GLU A C 1
ATOM 720 O O . GLU A 1 101 ? -2.610 -11.443 47.245 1.00 24.78 390 GLU A O 1
ATOM 726 N N . CYS A 1 102 ? -3.015 -9.466 46.234 1.00 28.98 391 CYS A N 1
ATOM 727 C CA . CYS A 1 102 ? -4.199 -9.169 47.016 1.00 28.66 391 CYS A CA 1
ATOM 728 C C . CYS A 1 102 ? -5.253 -8.571 46.091 1.00 39.99 391 CYS A C 1
ATOM 729 O O . CYS A 1 102 ? -4.942 -8.112 44.992 1.00 39.38 391 CYS A O 1
ATOM 732 N N . GLU A 1 103 ? -6.505 -8.609 46.544 1.00 38.05 392 GLU A N 1
ATOM 733 C CA . GLU A 1 103 ? -7.617 -8.142 45.733 1.00 52.20 392 GLU A CA 1
ATOM 734 C C . GLU A 1 103 ? -7.566 -6.615 45.649 1.00 46.72 392 GLU A C 1
ATOM 735 O O . GLU A 1 103 ? -7.569 -6.062 44.550 1.00 48.63 392 GLU A O 1
ATOM 741 N N . ASN A 1 104 ? -7.495 -5.957 46.815 1.00 44.87 393 ASN A N 1
ATOM 742 C CA . ASN A 1 104 ? -7.562 -4.505 46.922 1.00 56.48 393 ASN A CA 1
ATOM 743 C C . ASN A 1 104 ? -6.450 -4.010 47.847 1.00 46.11 393 ASN A C 1
ATOM 744 O O . ASN A 1 104 ? -6.481 -4.264 49.050 1.00 43.17 393 ASN A O 1
ATOM 749 N N . PHE A 1 105 ? -5.478 -3.289 47.273 1.00 44.58 394 PHE A N 1
ATOM 750 C CA . PHE A 1 105 ? -4.270 -2.918 47.988 1.00 40.83 394 PHE A CA 1
ATOM 751 C C . PHE A 1 105 ? -4.611 -2.084 49.221 1.00 43.69 394 PHE A C 1
ATOM 752 O O . PHE A 1 105 ? -4.040 -2.290 50.291 1.00 48.93 394 PHE A O 1
ATOM 760 N N . ASP A 1 106 ? -5.549 -1.144 49.069 1.00 42.38 395 ASP A N 1
ATOM 761 C CA . ASP A 1 106 ? -5.737 -0.120 50.081 1.00 49.64 395 ASP A CA 1
ATOM 762 C C . ASP A 1 106 ? -6.564 -0.675 51.246 1.00 46.38 395 ASP A C 1
ATOM 763 O O . ASP A 1 106 ? -6.613 -0.036 52.292 1.00 47.48 395 ASP A O 1
ATOM 768 N N . THR A 1 107 ? -7.183 -1.858 51.083 1.00 46.54 396 THR A N 1
ATOM 769 C CA . THR A 1 107 ? -7.938 -2.481 52.166 1.00 53.55 396 THR A CA 1
ATOM 770 C C . THR A 1 107 ? -7.266 -3.763 52.664 1.00 56.33 396 THR A C 1
ATOM 771 O O . THR A 1 107 ? -7.841 -4.460 53.498 1.00 67.09 396 THR A O 1
ATOM 775 N N . THR A 1 108 ? -6.058 -4.073 52.171 1.00 43.97 397 THR A N 1
ATOM 776 C CA . THR A 1 108 ? -5.332 -5.262 52.598 1.00 46.54 397 THR A CA 1
ATOM 777 C C . THR A 1 108 ? -4.183 -4.861 53.524 1.00 42.60 397 THR A C 1
ATOM 778 O O . THR A 1 108 ? -3.451 -3.915 53.237 1.00 41.19 397 THR A O 1
ATOM 782 N N . SER A 1 109 ? -4.036 -5.594 54.636 1.00 36.64 398 SER A N 1
ATOM 783 C CA . SER A 1 109 ? -2.926 -5.400 55.559 1.00 44.45 398 SER A CA 1
ATOM 784 C C . SER A 1 109 ? -1.643 -5.968 54.953 1.00 35.86 398 SER A C 1
ATOM 785 O O . SER A 1 109 ? -1.690 -6.858 54.107 1.00 40.07 398 SER A O 1
ATOM 788 N N . VAL A 1 110 ? -0.495 -5.458 55.408 1.00 35.84 399 VAL A N 1
ATOM 789 C CA . VAL A 1 110 ? 0.795 -5.970 54.971 1.00 31.68 399 VAL A CA 1
ATOM 790 C C . VAL A 1 110 ? 0.951 -7.396 55.495 1.00 37.95 399 VAL A C 1
ATOM 791 O O . VAL A 1 110 ? 0.718 -7.650 56.674 1.00 35.85 399 VAL A O 1
ATOM 795 N N . PRO A 1 111 ? 1.332 -8.375 54.642 1.00 33.99 400 PRO A N 1
ATOM 796 C CA . PRO A 1 111 ? 1.508 -9.752 55.106 1.00 37.42 400 PRO A CA 1
ATOM 797 C C . PRO A 1 111 ? 2.463 -9.860 56.292 1.00 41.69 400 PRO A C 1
ATOM 798 O O . PRO A 1 111 ? 3.395 -9.062 56.427 1.00 28.92 400 PRO A O 1
ATOM 802 N N . ALA A 1 112 ? 2.199 -10.850 57.154 1.00 39.48 401 ALA A N 1
ATOM 803 C CA . ALA A 1 112 ? 3.066 -11.128 58.282 1.00 36.22 401 ALA A CA 1
ATOM 804 C C . ALA A 1 112 ? 4.379 -11.691 57.757 1.00 35.77 401 ALA A C 1
ATOM 805 O O . ALA A 1 112 ? 4.391 -12.442 56.782 1.00 33.96 401 ALA A O 1
ATOM 807 N N . ARG A 1 113 ? 5.472 -11.318 58.421 1.00 29.19 402 ARG A N 1
ATOM 808 C CA . ARG A 1 113 ? 6.779 -11.890 58.160 1.00 33.14 402 ARG A CA 1
ATOM 809 C C . ARG A 1 113 ? 6.762 -13.357 58.578 1.00 39.99 402 ARG A C 1
ATOM 810 O O . ARG A 1 113 ? 6.102 -13.720 59.551 1.00 37.69 402 ARG A O 1
ATOM 818 N N . ILE A 1 114 ? 7.474 -14.190 57.811 1.00 39.91 403 ILE A N 1
ATOM 819 C CA . ILE A 1 114 ? 7.662 -15.591 58.147 1.00 43.95 403 ILE A CA 1
ATOM 820 C C . ILE A 1 114 ? 9.167 -15.826 58.234 1.00 47.09 403 ILE A C 1
ATOM 821 O O . ILE A 1 114 ? 9.884 -15.558 57.273 1.00 43.86 403 ILE A O 1
ATOM 826 N N . PRO A 1 115 ? 9.688 -16.276 59.404 1.00 64.05 404 PRO A N 1
ATOM 827 C CA . PRO A 1 115 ? 11.110 -16.593 59.557 1.00 60.21 404 PRO A CA 1
ATOM 828 C C . PRO A 1 115 ? 11.653 -17.544 58.493 1.00 47.35 404 PRO A C 1
ATOM 829 O O . PRO A 1 115 ? 10.957 -18.466 58.072 1.00 48.96 404 PRO A O 1
ATOM 833 N N . GLU A 1 116 ? 12.906 -17.302 58.091 1.00 55.04 405 GLU A N 1
ATOM 834 C CA . GLU A 1 116 ? 13.636 -18.169 57.178 1.00 54.51 405 GLU A CA 1
ATOM 835 C C . GLU A 1 116 ? 13.966 -19.495 57.875 1.00 70.92 405 GLU A C 1
ATOM 836 O O . GLU A 1 116 ? 13.151 -20.432 57.743 1.00 80.95 405 GLU A O 1
ATOM 842 N N . ALA A 1 138 ? 24.451 -17.307 33.237 1.00 75.71 515 ALA A N 1
ATOM 843 C CA . ALA A 1 138 ? 24.418 -18.359 32.191 1.00 78.43 515 ALA A CA 1
ATOM 844 C C . ALA A 1 138 ? 23.191 -19.248 32.382 1.00 67.66 515 ALA A C 1
ATOM 845 O O . ALA A 1 138 ? 22.314 -19.287 31.521 1.00 71.20 515 ALA A O 1
ATOM 847 N N . VAL A 1 139 ? 23.132 -19.943 33.524 1.00 61.04 516 VAL A N 1
ATOM 848 C CA . VAL A 1 139 ? 22.104 -20.947 33.755 1.00 65.71 516 VAL A CA 1
ATOM 849 C C . VAL A 1 139 ? 20.788 -20.249 34.100 1.00 66.73 516 VAL A C 1
ATOM 850 O O . VAL A 1 139 ? 19.726 -20.687 33.667 1.00 57.46 516 VAL A O 1
ATOM 854 N N . ALA A 1 140 ? 20.865 -19.158 34.873 1.00 61.04 517 ALA A N 1
ATOM 855 C CA . ALA A 1 140 ? 19.687 -18.398 35.266 1.00 50.88 517 ALA A CA 1
ATOM 856 C C . ALA A 1 140 ? 18.872 -17.979 34.043 1.00 47.25 517 ALA A C 1
ATOM 857 O O . ALA A 1 140 ? 17.642 -17.920 34.105 1.00 45.19 517 ALA A O 1
ATOM 859 N N . LEU A 1 141 ? 19.569 -17.690 32.936 1.00 50.27 518 LEU A N 1
ATOM 860 C CA . LEU A 1 141 ? 18.948 -17.212 31.710 1.00 50.06 518 LEU A CA 1
ATOM 861 C C . LEU A 1 141 ? 18.411 -18.378 30.880 1.00 59.69 518 LEU A C 1
ATOM 862 O O . LEU A 1 141 ? 17.312 -18.279 30.336 1.00 53.54 518 LEU A O 1
ATOM 867 N N . LYS A 1 142 ? 19.192 -19.465 30.783 1.00 68.63 519 LYS A N 1
ATOM 868 C CA . LYS A 1 142 ? 18.835 -20.621 29.969 1.00 76.07 519 LYS A CA 1
ATOM 869 C C . LYS A 1 142 ? 17.762 -21.453 30.671 1.00 72.67 519 LYS A C 1
ATOM 870 O O . LYS A 1 142 ? 16.805 -21.889 30.032 1.00 63.31 519 LYS A O 1
ATOM 876 N N . GLU A 1 143 ? 17.948 -21.656 31.984 1.00 65.10 520 GLU A N 1
ATOM 877 C CA . GLU A 1 143 ? 17.089 -22.484 32.821 1.00 61.85 520 GLU A CA 1
ATOM 878 C C . GLU A 1 143 ? 15.611 -22.219 32.537 1.00 49.17 520 GLU A C 1
ATOM 879 O O . GLU A 1 143 ? 15.196 -21.067 32.435 1.00 62.26 520 GLU A O 1
ATOM 885 N N . PRO A 1 144 ? 14.763 -23.270 32.420 1.00 52.67 521 PRO A N 1
ATOM 886 C CA . PRO A 1 144 ? 13.330 -23.079 32.189 1.00 38.43 521 PRO A CA 1
ATOM 887 C C . PRO A 1 144 ? 12.693 -22.333 33.358 1.00 42.30 521 PRO A C 1
ATOM 888 O O . PRO A 1 144 ? 13.005 -22.624 34.513 1.00 36.92 521 PRO A O 1
ATOM 892 N N . TRP A 1 145 ? 11.804 -21.384 33.038 1.00 40.01 522 TRP A N 1
ATOM 893 C CA . TRP A 1 145 ? 11.179 -20.514 34.020 1.00 38.02 522 TRP A CA 1
ATOM 894 C C . TRP A 1 145 ? 10.441 -21.338 35.071 1.00 36.90 522 TRP A C 1
ATOM 895 O O . TRP A 1 145 ? 10.498 -21.022 36.256 1.00 29.97 522 TRP A O 1
ATOM 906 N N A GLN A 1 146 ? 9.728 -22.375 34.608 0.45 37.72 523 GLN A N 1
ATOM 907 N N B GLN A 1 146 ? 9.743 -22.388 34.629 0.55 40.98 523 GLN A N 1
ATOM 908 C CA A GLN A 1 146 ? 8.948 -23.244 35.475 0.45 33.90 523 GLN A CA 1
ATOM 909 C CA B GLN A 1 146 ? 8.936 -23.190 35.532 0.55 37.53 523 GLN A CA 1
ATOM 910 C C A GLN A 1 146 ? 9.860 -23.890 36.513 0.45 31.43 523 GLN A C 1
ATOM 911 C C B GLN A 1 146 ? 9.849 -23.922 36.516 0.55 32.82 523 GLN A C 1
ATOM 912 O O A GLN A 1 146 ? 9.462 -24.085 37.660 0.45 26.98 523 GLN A O 1
ATOM 913 O O B GLN A 1 146 ? 9.439 -24.204 37.641 0.55 26.69 523 GLN A O 1
ATOM 924 N N . GLU A 1 147 ? 11.087 -24.220 36.094 1.00 30.77 524 GLU A N 1
ATOM 925 C CA . GLU A 1 147 ? 12.065 -24.845 36.968 1.00 34.66 524 GLU A CA 1
ATOM 926 C C . GLU A 1 147 ? 12.554 -23.831 38.002 1.00 29.34 524 GLU A C 1
ATOM 927 O O . GLU A 1 147 ? 12.725 -24.157 39.173 1.00 26.98 524 GLU A O 1
ATOM 933 N N . LYS A 1 148 ? 12.769 -22.590 37.565 1.00 30.11 525 LYS A N 1
ATOM 934 C CA . LYS A 1 148 ? 13.206 -21.544 38.473 1.00 26.28 525 LYS A CA 1
ATOM 935 C C . LYS A 1 148 ? 12.106 -21.223 39.483 1.00 22.43 525 LYS A C 1
ATOM 936 O O . LYS A 1 148 ? 12.376 -21.028 40.669 1.00 24.76 525 LYS A O 1
ATOM 942 N N . VAL A 1 149 ? 10.858 -21.163 39.024 1.00 21.37 526 VAL A N 1
ATOM 943 C CA . VAL A 1 149 ? 9.752 -20.876 39.923 1.00 20.65 526 VAL A CA 1
ATOM 944 C C . VAL A 1 149 ? 9.661 -21.993 40.962 1.00 21.59 526 VAL A C 1
ATOM 945 O O . VAL A 1 149 ? 9.425 -21.737 42.141 1.00 20.45 526 VAL A O 1
ATOM 949 N N . ARG A 1 150 ? 9.850 -23.241 40.505 1.00 23.07 527 ARG A N 1
ATOM 950 C CA . ARG A 1 150 ? 9.749 -24.386 41.400 1.00 24.90 527 ARG A CA 1
ATOM 951 C C . ARG A 1 150 ? 10.783 -24.293 42.520 1.00 19.95 527 ARG A C 1
ATOM 952 O O . ARG A 1 150 ? 10.428 -24.457 43.684 1.00 23.10 527 ARG A O 1
ATOM 960 N N . ARG A 1 151 ? 12.053 -24.079 42.153 1.00 21.17 528 ARG A N 1
ATOM 961 C CA . ARG A 1 151 ? 13.153 -24.017 43.107 1.00 23.63 528 ARG A CA 1
ATOM 962 C C . ARG A 1 151 ? 12.935 -22.876 44.095 1.00 24.63 528 ARG A C 1
ATOM 963 O O . ARG A 1 151 ? 13.130 -23.029 45.301 1.00 26.21 528 ARG A O 1
ATOM 971 N N . ILE A 1 152 ? 12.506 -21.715 43.596 1.00 23.17 529 ILE A N 1
ATOM 972 C CA . ILE A 1 152 ? 12.409 -20.563 44.473 1.00 23.26 529 ILE A CA 1
ATOM 973 C C . ILE A 1 152 ? 11.252 -20.756 45.444 1.00 24.09 529 ILE A C 1
ATOM 974 O O . ILE A 1 152 ? 11.359 -20.408 46.614 1.00 21.93 529 ILE A O 1
ATOM 979 N N . ARG A 1 153 ? 10.144 -21.314 44.949 1.00 20.29 530 ARG A N 1
ATOM 980 C CA . ARG A 1 153 ? 8.980 -21.552 45.780 1.00 19.40 530 ARG A CA 1
ATOM 981 C C . ARG A 1 153 ? 9.342 -22.517 46.907 1.00 23.19 530 ARG A C 1
ATOM 982 O O . ARG A 1 153 ? 8.953 -22.300 48.050 1.00 22.59 530 ARG A O 1
ATOM 990 N N . GLU A 1 154 ? 10.078 -23.580 46.555 1.00 23.48 531 GLU A N 1
ATOM 991 C CA . GLU A 1 154 ? 10.522 -24.603 47.495 1.00 26.09 531 GLU A CA 1
ATOM 992 C C . GLU A 1 154 ? 11.406 -23.979 48.583 1.00 26.70 531 GLU A C 1
ATOM 993 O O . GLU A 1 154 ? 11.326 -24.357 49.749 1.00 27.58 531 GLU A O 1
ATOM 999 N N . GLY A 1 155 ? 12.259 -23.022 48.204 1.00 25.74 532 GLY A N 1
ATOM 1000 C CA . GLY A 1 155 ? 13.190 -22.411 49.144 1.00 24.57 532 GLY A CA 1
ATOM 1001 C C . GLY A 1 155 ? 12.572 -21.297 49.986 1.00 27.68 532 GLY A C 1
ATOM 1002 O O . GLY A 1 155 ? 13.183 -20.860 50.957 1.00 27.83 532 GLY A O 1
ATOM 1003 N N . SER A 1 156 ? 11.382 -20.806 49.608 1.00 25.88 533 SER A N 1
ATOM 1004 C CA . SER A 1 156 ? 10.824 -19.622 50.241 1.00 25.92 533 SER A CA 1
ATOM 1005 C C . SER A 1 156 ? 9.929 -19.977 51.424 1.00 26.13 533 SER A C 1
ATOM 1006 O O . SER A 1 156 ? 9.116 -20.899 51.337 1.00 23.84 533 SER A O 1
ATOM 1009 N N . PRO A 1 157 ? 10.018 -19.214 52.542 1.00 27.45 534 PRO A N 1
ATOM 1010 C CA . PRO A 1 157 ? 9.056 -19.332 53.633 1.00 26.20 534 PRO A CA 1
ATOM 1011 C C . PRO A 1 157 ? 7.626 -18.965 53.242 1.00 24.77 534 PRO A C 1
ATOM 1012 O O . PRO A 1 157 ? 6.700 -19.270 53.982 1.00 24.89 534 PRO A O 1
ATOM 1016 N N . TYR A 1 158 ? 7.452 -18.298 52.083 1.00 20.72 535 TYR A N 1
ATOM 1017 C CA . TYR A 1 158 ? 6.150 -17.829 51.640 1.00 19.56 535 TYR A CA 1
ATOM 1018 C C . TYR A 1 158 ? 5.591 -18.702 50.519 1.00 20.08 535 TYR A C 1
ATOM 1019 O O . TYR A 1 158 ? 4.445 -18.513 50.117 1.00 23.31 535 TYR A O 1
ATOM 1028 N N . GLY A 1 159 ? 6.391 -19.664 50.047 1.00 21.68 536 GLY A N 1
ATOM 1029 C CA . GLY A 1 159 ? 6.091 -20.398 48.826 1.00 24.76 536 GLY A CA 1
ATOM 1030 C C . GLY A 1 159 ? 4.832 -21.260 48.912 1.00 28.15 536 GLY A C 1
ATOM 1031 O O . GLY A 1 159 ? 4.327 -21.707 47.886 1.00 29.69 536 GLY A O 1
ATOM 1032 N N . HIS A 1 160 ? 4.328 -21.482 50.129 1.00 25.77 537 HIS A N 1
ATOM 1033 C CA . HIS A 1 160 ? 3.169 -22.330 50.346 1.00 24.89 537 HIS A CA 1
ATOM 1034 C C . HIS A 1 160 ? 1.867 -21.564 50.171 1.00 27.16 537 HIS A C 1
ATOM 1035 O O . HIS A 1 160 ? 0.815 -22.174 50.046 1.00 24.36 537 HIS A O 1
ATOM 1042 N N . LEU A 1 161 ? 1.928 -20.227 50.146 1.00 22.85 538 LEU A N 1
ATOM 1043 C CA . LEU A 1 161 ? 0.711 -19.442 50.132 1.00 23.04 538 LEU A CA 1
ATOM 1044 C C . LEU A 1 161 ? 0.156 -19.436 48.711 1.00 26.46 538 LEU A C 1
ATOM 1045 O O . LEU A 1 161 ? 0.917 -19.331 47.752 1.00 27.59 538 LEU A O 1
ATOM 1050 N N . PRO A 1 162 ? -1.181 -19.536 48.535 1.00 27.97 539 PRO A N 1
ATOM 1051 C CA . PRO A 1 162 ? -1.782 -19.600 47.206 1.00 23.93 539 PRO A CA 1
ATOM 1052 C C . PRO A 1 162 ? -1.706 -18.282 46.431 1.00 22.08 539 PRO A C 1
ATOM 1053 O O . PRO A 1 162 ? -1.862 -18.275 45.218 1.00 28.50 539 PRO A O 1
ATOM 1057 N N . ASN A 1 163 ? -1.464 -17.172 47.134 1.00 24.31 540 ASN A N 1
ATOM 1058 C CA . ASN A 1 163 ? -1.407 -15.874 46.475 1.00 21.09 540 ASN A CA 1
ATOM 1059 C C . ASN A 1 163 ? 0.044 -15.456 46.240 1.00 23.74 540 ASN A C 1
ATOM 1060 O O . ASN A 1 163 ? 0.305 -14.319 45.837 1.00 24.43 540 ASN A O 1
ATOM 1065 N N . TRP A 1 164 ? 0.980 -16.386 46.437 1.00 24.34 541 TRP A N 1
ATOM 1066 C CA . TRP A 1 164 ? 2.389 -16.178 46.145 1.00 22.97 541 TRP A CA 1
ATOM 1067 C C . TRP A 1 164 ? 2.616 -16.125 44.637 1.00 25.52 541 TRP A C 1
ATOM 1068 O O . TRP A 1 164 ? 2.104 -16.962 43.894 1.00 26.07 541 TRP A O 1
ATOM 1079 N N . ARG A 1 165 ? 3.392 -15.128 44.206 1.00 24.99 542 ARG A N 1
ATOM 1080 C CA . ARG A 1 165 ? 3.773 -14.992 42.812 1.00 27.00 542 ARG A CA 1
ATOM 1081 C C . ARG A 1 165 ? 5.226 -14.543 42.730 1.00 21.22 542 ARG A C 1
ATOM 1082 O O . ARG A 1 165 ? 5.696 -13.783 43.580 1.00 20.26 542 ARG A O 1
ATOM 1090 N N . LEU A 1 166 ? 5.912 -15.019 41.689 1.00 20.97 543 LEU A N 1
ATOM 1091 C CA . LEU A 1 166 ? 7.278 -14.627 41.419 1.00 20.95 543 LEU A CA 1
ATOM 1092 C C . LEU A 1 166 ? 7.302 -13.681 40.222 1.00 20.71 543 LEU A C 1
ATOM 1093 O O . LEU A 1 166 ? 6.805 -14.003 39.140 1.00 23.41 543 LEU A O 1
ATOM 1098 N N . LEU A 1 167 ? 7.867 -12.498 40.466 1.00 17.85 544 LEU A N 1
ATOM 1099 C CA . LEU A 1 167 ? 8.104 -11.492 39.450 1.00 18.89 544 LEU A CA 1
ATOM 1100 C C . LEU A 1 167 ? 9.600 -11.380 39.198 1.00 20.04 544 LEU A C 1
ATOM 1101 O O . LEU A 1 167 ? 10.402 -11.841 40.009 1.00 18.11 544 LEU A O 1
ATOM 1106 N N . SER A 1 168 ? 9.935 -10.712 38.089 1.00 20.73 545 SER A N 1
ATOM 1107 C CA . SER A 1 168 ? 11.302 -10.407 37.710 1.00 20.14 545 SER A CA 1
ATOM 1108 C C . SER A 1 168 ? 11.398 -8.959 37.236 1.00 19.52 545 SER A C 1
ATOM 1109 O O . SER A 1 168 ? 10.481 -8.459 36.600 1.00 21.43 545 SER A O 1
ATOM 1112 N N . VAL A 1 169 ? 12.529 -8.315 37.531 1.00 18.66 546 VAL A N 1
ATOM 1113 C CA . VAL A 1 169 ? 12.871 -7.040 36.925 1.00 17.78 546 VAL A CA 1
ATOM 1114 C C . VAL A 1 169 ? 14.363 -7.032 36.639 1.00 17.92 546 VAL A C 1
ATOM 1115 O O . VAL A 1 169 ? 15.150 -7.656 37.354 1.00 19.88 546 VAL A O 1
ATOM 1119 N N . ILE A 1 170 ? 14.723 -6.336 35.557 1.00 18.42 547 ILE A N 1
ATOM 1120 C CA . ILE A 1 170 ? 16.106 -6.002 35.291 1.00 17.18 547 ILE A CA 1
ATOM 1121 C C . ILE A 1 170 ? 16.270 -4.524 35.617 1.00 19.96 547 ILE A C 1
ATOM 1122 O O . ILE A 1 170 ? 15.519 -3.697 35.106 1.00 22.97 547 ILE A O 1
ATOM 1127 N N . VAL A 1 171 ? 17.232 -4.227 36.493 1.00 19.16 548 VAL A N 1
ATOM 1128 C CA . VAL A 1 171 ? 17.523 -2.863 36.909 1.00 18.17 548 VAL A CA 1
ATOM 1129 C C . VAL A 1 171 ? 18.695 -2.332 36.077 1.00 21.21 548 VAL A C 1
ATOM 1130 O O . VAL A 1 171 ? 19.760 -2.955 36.029 1.00 24.00 548 VAL A O 1
ATOM 1134 N N . LYS A 1 172 ? 18.484 -1.179 35.427 1.00 20.92 549 LYS A N 1
ATOM 1135 C CA . LYS A 1 172 ? 19.473 -0.555 34.560 1.00 22.68 549 LYS A CA 1
ATOM 1136 C C . LYS A 1 172 ? 19.746 0.843 35.106 1.00 26.64 549 LYS A C 1
ATOM 1137 O O . LYS A 1 172 ? 18.967 1.759 34.859 1.00 26.29 549 LYS A O 1
ATOM 1143 N N A CYS A 1 173 ? 20.853 0.986 35.847 0.46 28.24 550 CYS A N 1
ATOM 1144 N N B CYS A 1 173 ? 20.860 0.997 35.831 0.54 27.37 550 CYS A N 1
ATOM 1145 C CA A CYS A 1 173 ? 21.145 2.230 36.543 0.46 33.47 550 CYS A CA 1
ATOM 1146 C CA B CYS A 1 173 ? 21.178 2.250 36.505 0.54 31.35 550 CYS A CA 1
ATOM 1147 C C A CYS A 1 173 ? 22.038 3.157 35.710 0.46 31.43 550 CYS A C 1
ATOM 1148 C C B CYS A 1 173 ? 21.812 3.286 35.595 0.54 29.75 550 CYS A C 1
ATOM 1149 O O A CYS A 1 173 ? 22.526 4.146 36.252 0.46 38.82 550 CYS A O 1
ATOM 1150 O O B CYS A 1 173 ? 21.911 4.447 35.979 0.54 33.25 550 CYS A O 1
ATOM 1155 N N . GLY A 1 174 ? 22.243 2.864 34.410 1.00 32.71 551 GLY A N 1
ATOM 1156 C CA . GLY A 1 174 ? 23.002 3.747 33.534 1.00 31.81 551 GLY A CA 1
ATOM 1157 C C . GLY A 1 174 ? 22.497 3.776 32.096 1.00 40.89 551 GLY A C 1
ATOM 1158 O O . GLY A 1 174 ? 23.214 4.239 31.207 1.00 39.57 551 GLY A O 1
ATOM 1159 N N . ASP A 1 175 ? 21.262 3.303 31.875 1.00 32.53 552 ASP A N 1
ATOM 1160 C CA . ASP A 1 175 ? 20.694 3.237 30.542 1.00 30.72 552 ASP A CA 1
ATOM 1161 C C . ASP A 1 175 ? 19.450 4.111 30.499 1.00 30.48 552 ASP A C 1
ATOM 1162 O O . ASP A 1 175 ? 18.597 4.040 31.388 1.00 31.14 552 ASP A O 1
ATOM 1167 N N . ASP A 1 176 ? 19.381 4.939 29.455 1.00 30.17 553 ASP A N 1
ATOM 1168 C CA . ASP A 1 176 ? 18.196 5.718 29.163 1.00 28.72 553 ASP A CA 1
ATOM 1169 C C . ASP A 1 176 ? 17.168 4.783 28.536 1.00 28.92 553 ASP A C 1
ATOM 1170 O O . ASP A 1 176 ? 17.417 4.237 27.460 1.00 28.40 553 ASP A O 1
ATOM 1175 N N . LEU A 1 177 ? 16.023 4.615 29.216 1.00 24.99 554 LEU A N 1
ATOM 1176 C CA . LEU A 1 177 ? 14.995 3.677 28.777 1.00 21.42 554 LEU A CA 1
ATOM 1177 C C . LEU A 1 177 ? 13.798 4.391 28.150 1.00 19.98 554 LEU A C 1
ATOM 1178 O O . LEU A 1 177 ? 12.764 3.774 27.933 1.00 21.02 554 LEU A O 1
ATOM 1183 N N . ARG A 1 178 ? 13.903 5.696 27.848 1.00 22.07 555 ARG A N 1
ATOM 1184 C CA . ARG A 1 178 ? 12.753 6.421 27.327 1.00 20.55 555 ARG A CA 1
ATOM 1185 C C . ARG A 1 178 ? 12.400 5.947 25.919 1.00 19.79 555 ARG A C 1
ATOM 1186 O O . ARG A 1 178 ? 11.229 5.949 25.574 1.00 21.09 555 ARG A O 1
ATOM 1194 N N . GLN A 1 179 ? 13.399 5.538 25.127 1.00 21.90 556 GLN A N 1
ATOM 1195 C CA . GLN A 1 179 ? 13.150 4.929 23.827 1.00 25.13 556 GLN A CA 1
ATOM 1196 C C . GLN A 1 179 ? 12.439 3.582 23.977 1.00 20.31 556 GLN A C 1
ATOM 1197 O O . GLN A 1 179 ? 11.534 3.269 23.202 1.00 24.24 556 GLN A O 1
ATOM 1203 N N . GLU A 1 180 ? 12.853 2.779 24.964 1.00 22.24 557 GLU A N 1
ATOM 1204 C CA . GLU A 1 180 ? 12.148 1.544 25.273 1.00 22.25 557 GLU A CA 1
ATOM 1205 C C . GLU A 1 180 ? 10.716 1.856 25.695 1.00 20.31 557 GLU A C 1
ATOM 1206 O O . GLU A 1 180 ? 9.787 1.182 25.269 1.00 20.46 557 GLU A O 1
ATOM 1212 N N . LEU A 1 181 ? 10.510 2.893 26.524 1.00 17.74 558 LEU A N 1
ATOM 1213 C CA . LEU A 1 181 ? 9.155 3.198 26.957 1.00 17.28 558 LEU A CA 1
ATOM 1214 C C . LEU A 1 181 ? 8.278 3.581 25.757 1.00 17.77 558 LEU A C 1
ATOM 1215 O O . LEU A 1 181 ? 7.123 3.156 25.665 1.00 19.10 558 LEU A O 1
ATOM 1220 N N . LEU A 1 182 ? 8.827 4.380 24.830 1.00 20.81 559 LEU A N 1
ATOM 1221 C CA . LEU A 1 182 ? 8.095 4.802 23.639 1.00 18.22 559 LEU A CA 1
ATOM 1222 C C . LEU A 1 182 ? 7.663 3.586 22.821 1.00 15.00 559 LEU A C 1
ATOM 1223 O O . LEU A 1 182 ? 6.512 3.497 22.401 1.00 19.04 559 LEU A O 1
ATOM 1228 N N . ALA A 1 183 ? 8.600 2.671 22.623 1.00 18.67 560 ALA A N 1
ATOM 1229 C CA . ALA A 1 183 ? 8.335 1.428 21.922 1.00 18.95 560 ALA A CA 1
ATOM 1230 C C . ALA A 1 183 ? 7.211 0.669 22.625 1.00 19.06 560 ALA A C 1
ATOM 1231 O O . ALA A 1 183 ? 6.254 0.235 22.001 1.00 19.81 560 ALA A O 1
ATOM 1233 N N . PHE A 1 184 ? 7.298 0.543 23.951 1.00 17.63 561 PHE A N 1
ATOM 1234 C CA . PHE A 1 184 ? 6.276 -0.163 24.705 1.00 17.11 561 PHE A CA 1
ATOM 1235 C C . PHE A 1 184 ? 4.900 0.450 24.426 1.00 15.09 561 PHE A C 1
ATOM 1236 O O . PHE A 1 184 ? 3.936 -0.269 24.180 1.00 17.35 561 PHE A O 1
ATOM 1244 N N . GLN A 1 185 ? 4.808 1.792 24.476 1.00 18.07 562 GLN A N 1
ATOM 1245 C CA . GLN A 1 185 ? 3.548 2.495 24.288 1.00 17.21 562 GLN A CA 1
ATOM 1246 C C . GLN A 1 185 ? 3.002 2.263 22.879 1.00 18.24 562 GLN A C 1
ATOM 1247 O O . GLN A 1 185 ? 1.805 2.048 22.695 1.00 15.62 562 GLN A O 1
ATOM 1253 N N . VAL A 1 186 ? 3.887 2.326 21.889 1.00 18.45 563 VAL A N 1
ATOM 1254 C CA . VAL A 1 186 ? 3.490 2.087 20.509 1.00 17.10 563 VAL A CA 1
ATOM 1255 C C . VAL A 1 186 ? 3.047 0.631 20.344 1.00 16.84 563 VAL A C 1
ATOM 1256 O O . VAL A 1 186 ? 2.035 0.371 19.703 1.00 17.12 563 VAL A O 1
ATOM 1260 N N . LEU A 1 187 ? 3.806 -0.309 20.909 1.00 19.56 564 LEU A N 1
ATOM 1261 C CA . LEU A 1 187 ? 3.458 -1.720 20.806 1.00 18.86 564 LEU A CA 1
ATOM 1262 C C . LEU A 1 187 ? 2.078 -1.989 21.406 1.00 18.29 564 LEU A C 1
ATOM 1263 O O . LEU A 1 187 ? 1.284 -2.718 20.826 1.00 16.85 564 LEU A O 1
ATOM 1268 N N A LYS A 1 188 ? 1.776 -1.385 22.564 0.45 16.48 565 LYS A N 1
ATOM 1269 N N B LYS A 1 188 ? 1.775 -1.383 22.560 0.55 16.70 565 LYS A N 1
ATOM 1270 C CA A LYS A 1 188 ? 0.478 -1.585 23.194 0.45 15.34 565 LYS A CA 1
ATOM 1271 C CA B LYS A 1 188 ? 0.478 -1.589 23.187 0.55 15.69 565 LYS A CA 1
ATOM 1272 C C A LYS A 1 188 ? -0.636 -1.028 22.311 0.45 15.13 565 LYS A C 1
ATOM 1273 C C B LYS A 1 188 ? -0.639 -1.025 22.313 0.55 15.11 565 LYS A C 1
ATOM 1274 O O A LYS A 1 188 ? -1.716 -1.610 22.248 0.45 18.12 565 LYS A O 1
ATOM 1275 O O B LYS A 1 188 ? -1.722 -1.601 22.257 0.55 18.52 565 LYS A O 1
ATOM 1286 N N . GLN A 1 189 ? -0.373 0.102 21.640 1.00 16.49 566 GLN A N 1
ATOM 1287 C CA . GLN A 1 189 ? -1.377 0.750 20.803 1.00 17.51 566 GLN A CA 1
ATOM 1288 C C . GLN A 1 189 ? -1.657 -0.119 19.572 1.00 15.59 566 GLN A C 1
ATOM 1289 O O . GLN A 1 189 ? -2.798 -0.249 19.144 1.00 16.51 566 GLN A O 1
ATOM 1295 N N . LEU A 1 190 ? -0.605 -0.714 19.005 1.00 19.03 567 LEU A N 1
ATOM 1296 C CA . LEU A 1 190 ? -0.782 -1.603 17.863 1.00 18.58 567 LEU A CA 1
ATOM 1297 C C . LEU A 1 190 ? -1.623 -2.821 18.257 1.00 16.38 567 LEU A C 1
ATOM 1298 O O . LEU A 1 190 ? -2.491 -3.249 17.504 1.00 16.24 567 LEU A O 1
ATOM 1303 N N . GLN A 1 191 ? -1.393 -3.392 19.448 1.00 19.06 568 GLN A N 1
ATOM 1304 C CA . GLN A 1 191 ? -2.208 -4.508 19.895 1.00 17.77 568 GLN A CA 1
ATOM 1305 C C . GLN A 1 191 ? -3.671 -4.088 19.979 1.00 17.96 568 GLN A C 1
ATOM 1306 O O . GLN A 1 191 ? -4.574 -4.817 19.577 1.00 20.96 568 GLN A O 1
ATOM 1312 N N . SER A 1 192 ? -3.909 -2.896 20.533 1.00 20.37 569 SER A N 1
ATOM 1313 C CA . SER A 1 192 ? -5.263 -2.381 20.626 1.00 22.42 569 SER A CA 1
ATOM 1314 C C . SER A 1 192 ? -5.882 -2.233 19.238 1.00 22.56 569 SER A C 1
ATOM 1315 O O . SER A 1 192 ? -7.030 -2.616 19.026 1.00 21.08 569 SER A O 1
ATOM 1318 N N . ILE A 1 193 ? -5.104 -1.701 18.286 1.00 19.47 570 ILE A N 1
ATOM 1319 C CA . ILE A 1 193 ? -5.557 -1.513 16.920 1.00 17.56 570 ILE A CA 1
ATOM 1320 C C . ILE A 1 193 ? -5.898 -2.852 16.273 1.00 17.91 570 ILE A C 1
ATOM 1321 O O . ILE A 1 193 ? -6.971 -3.009 15.699 1.00 19.34 570 ILE A O 1
ATOM 1326 N N . TRP A 1 194 ? -4.967 -3.807 16.349 1.00 19.32 571 TRP A N 1
ATOM 1327 C CA . TRP A 1 194 ? -5.187 -5.118 15.776 1.00 17.12 571 TRP A CA 1
ATOM 1328 C C . TRP A 1 194 ? -6.360 -5.832 16.447 1.00 20.01 571 TRP A C 1
ATOM 1329 O O . TRP A 1 194 ? -7.130 -6.493 15.756 1.00 19.24 571 TRP A O 1
ATOM 1340 N N . GLU A 1 195 ? -6.537 -5.667 17.767 1.00 21.22 572 GLU A N 1
ATOM 1341 C CA . GLU A 1 195 ? -7.708 -6.251 18.417 1.00 23.95 572 GLU A CA 1
ATOM 1342 C C . GLU A 1 195 ? -8.990 -5.648 17.850 1.00 22.08 572 GLU A C 1
ATOM 1343 O O . GLU A 1 195 ? -9.921 -6.377 17.493 1.00 25.44 572 GLU A O 1
ATOM 1349 N N . GLN A 1 196 ? -9.015 -4.314 17.763 1.00 23.53 573 GLN A N 1
ATOM 1350 C CA . GLN A 1 196 ? -10.162 -3.562 17.272 1.00 27.00 573 GLN A CA 1
ATOM 1351 C C . GLN A 1 196 ? -10.534 -4.013 15.862 1.00 33.44 573 GLN A C 1
ATOM 1352 O O . GLN A 1 196 ? -11.716 -4.155 15.557 1.00 25.96 573 GLN A O 1
ATOM 1358 N N . GLU A 1 197 ? -9.522 -4.249 15.011 1.00 25.53 574 GLU A N 1
ATOM 1359 C CA . GLU A 1 197 ? -9.752 -4.567 13.612 1.00 21.73 574 GLU A CA 1
ATOM 1360 C C . GLU A 1 197 ? -9.823 -6.078 13.363 1.00 20.27 574 GLU A C 1
ATOM 1361 O O . GLU A 1 197 ? -9.960 -6.492 12.212 1.00 23.31 574 GLU A O 1
ATOM 1367 N N . ARG A 1 198 ? -9.719 -6.881 14.436 1.00 21.35 575 ARG A N 1
ATOM 1368 C CA . ARG A 1 198 ? -9.839 -8.336 14.397 1.00 21.82 575 ARG A CA 1
ATOM 1369 C C . ARG A 1 198 ? -8.807 -8.942 13.438 1.00 20.14 575 ARG A C 1
ATOM 1370 O O . ARG A 1 198 ? -9.112 -9.832 12.638 1.00 21.59 575 ARG A O 1
ATOM 1378 N N . VAL A 1 199 ? -7.576 -8.439 13.546 1.00 18.83 576 VAL A N 1
ATOM 1379 C CA . VAL A 1 199 ? -6.421 -9.005 12.865 1.00 19.33 576 VAL A CA 1
ATOM 1380 C C . VAL A 1 199 ? -5.610 -9.787 13.893 1.00 17.75 576 VAL A C 1
ATOM 1381 O O . VAL A 1 199 ? -5.049 -9.185 14.805 1.00 19.68 576 VAL A O 1
ATOM 1385 N N . PRO A 1 200 ? -5.483 -11.128 13.771 1.00 15.87 577 PRO A N 1
ATOM 1386 C CA . PRO A 1 200 ? -4.807 -11.936 14.789 1.00 19.31 577 PRO A CA 1
ATOM 1387 C C . PRO A 1 200 ? -3.272 -11.915 14.773 1.00 20.91 577 PRO A C 1
ATOM 1388 O O . PRO A 1 200 ? -2.630 -12.950 14.893 1.00 23.20 577 PRO A O 1
ATOM 1392 N N . LEU A 1 201 ? -2.677 -10.728 14.635 1.00 18.28 578 LEU A N 1
ATOM 1393 C CA . LEU A 1 201 ? -1.245 -10.558 14.828 1.00 18.10 578 LEU A CA 1
ATOM 1394 C C . LEU A 1 201 ? -0.940 -10.702 16.314 1.00 18.18 578 LEU A C 1
ATOM 1395 O O . LEU A 1 201 ? -1.799 -10.445 17.149 1.00 17.28 578 LEU A O 1
ATOM 1400 N N . TRP A 1 202 ? 0.280 -11.141 16.639 1.00 14.86 579 TRP A N 1
ATOM 1401 C CA . TRP A 1 202 ? 0.669 -11.348 18.021 1.00 14.98 579 TRP A CA 1
ATOM 1402 C C . TRP A 1 202 ? 2.006 -10.669 18.283 1.00 16.99 579 TRP A C 1
ATOM 1403 O O . TRP A 1 202 ? 2.954 -10.838 17.517 1.00 16.53 579 TRP A O 1
ATOM 1414 N N . ILE A 1 203 ? 2.052 -9.873 19.359 1.00 13.99 580 ILE A N 1
ATOM 1415 C CA . ILE A 1 203 ? 3.302 -9.348 19.877 1.00 15.13 580 ILE A CA 1
ATOM 1416 C C . ILE A 1 203 ? 3.227 -9.405 21.400 1.00 13.81 580 ILE A C 1
ATOM 1417 O O . ILE A 1 203 ? 2.160 -9.636 21.971 1.00 14.86 580 ILE A O 1
ATOM 1422 N N . LYS A 1 204 ? 4.389 -9.217 22.026 1.00 16.40 581 LYS A N 1
ATOM 1423 C CA . LYS A 1 204 ? 4.544 -9.261 23.471 1.00 15.66 581 LYS A CA 1
ATOM 1424 C C . LYS A 1 204 ? 5.325 -8.022 23.901 1.00 15.30 581 LYS A C 1
ATOM 1425 O O . LYS A 1 204 ? 6.539 -8.064 24.074 1.00 17.65 581 LYS A O 1
ATOM 1431 N N . PRO A 1 205 ? 4.641 -6.882 24.118 1.00 16.20 582 PRO A N 1
ATOM 1432 C CA . PRO A 1 205 ? 5.280 -5.712 24.722 1.00 17.31 582 PRO A CA 1
ATOM 1433 C C . PRO A 1 205 ? 5.766 -6.114 26.115 1.00 17.63 582 PRO A C 1
ATOM 1434 O O . PRO A 1 205 ? 5.138 -6.932 26.789 1.00 20.18 582 PRO A O 1
ATOM 1438 N N . TYR A 1 206 ? 6.901 -5.558 26.528 1.00 17.20 583 TYR A N 1
ATOM 1439 C CA . TYR A 1 206 ? 7.405 -5.783 27.872 1.00 17.47 583 TYR A CA 1
ATOM 1440 C C . TYR A 1 206 ? 7.517 -4.455 28.614 1.00 15.72 583 TYR A C 1
ATOM 1441 O O . TYR A 1 206 ? 7.890 -3.429 28.049 1.00 15.45 583 TYR A O 1
ATOM 1450 N N . LYS A 1 207 ? 7.208 -4.485 29.919 1.00 16.51 584 LYS A N 1
ATOM 1451 C CA . LYS A 1 207 ? 7.007 -3.261 30.676 1.00 16.14 584 LYS A CA 1
ATOM 1452 C C . LYS A 1 207 ? 8.327 -2.551 30.977 1.00 15.36 584 LYS A C 1
ATOM 1453 O O . LYS A 1 207 ? 9.340 -3.188 31.267 1.00 16.96 584 LYS A O 1
ATOM 1459 N N . ILE A 1 208 ? 8.246 -1.211 30.940 1.00 15.49 585 ILE A N 1
ATOM 1460 C CA . ILE A 1 208 ? 9.356 -0.306 31.164 1.00 16.86 585 ILE A CA 1
ATOM 1461 C C . ILE A 1 208 ? 8.957 0.696 32.245 1.00 17.54 585 ILE A C 1
ATOM 1462 O O . ILE A 1 208 ? 7.880 1.287 32.165 1.00 19.22 585 ILE A O 1
ATOM 1467 N N A LEU A 1 209 ? 9.825 0.853 33.252 0.57 15.03 586 LEU A N 1
ATOM 1468 N N B LEU A 1 209 ? 9.833 0.888 33.234 0.43 16.38 586 LEU A N 1
ATOM 1469 C CA A LEU A 1 209 ? 9.776 1.987 34.158 0.57 16.00 586 LEU A CA 1
ATOM 1470 C CA B LEU A 1 209 ? 9.711 2.003 34.155 0.43 17.86 586 LEU A CA 1
ATOM 1471 C C A LEU A 1 209 ? 10.955 2.897 33.845 0.57 14.59 586 LEU A C 1
ATOM 1472 C C B LEU A 1 209 ? 10.923 2.909 33.964 0.43 16.63 586 LEU A C 1
ATOM 1473 O O A LEU A 1 209 ? 12.093 2.453 33.825 0.57 16.52 586 LEU A O 1
ATOM 1474 O O B LEU A 1 209 ? 12.051 2.464 34.146 0.43 17.95 586 LEU A O 1
ATOM 1483 N N . VAL A 1 210 ? 10.666 4.172 33.599 1.00 16.79 587 VAL A N 1
ATOM 1484 C CA . VAL A 1 210 ? 11.692 5.186 33.492 1.00 17.40 587 VAL A CA 1
ATOM 1485 C C . VAL A 1 210 ? 11.839 5.816 34.869 1.00 18.29 587 VAL A C 1
ATOM 1486 O O . VAL A 1 210 ? 10.862 6.334 35.401 1.00 19.68 587 VAL A O 1
ATOM 1490 N N . ILE A 1 211 ? 13.046 5.746 35.435 1.00 18.46 588 ILE A N 1
ATOM 1491 C CA . ILE A 1 211 ? 13.289 6.362 36.729 1.00 20.72 588 ILE A CA 1
ATOM 1492 C C . ILE A 1 211 ? 13.861 7.750 36.453 1.00 23.70 588 ILE A C 1
ATOM 1493 O O . ILE A 1 211 ? 13.103 8.710 36.457 1.00 22.61 588 ILE A O 1
ATOM 1498 N N . SER A 1 212 ? 15.162 7.837 36.164 1.00 24.34 589 SER A N 1
ATOM 1499 C CA . SER A 1 212 ? 15.794 9.092 35.777 1.00 29.73 589 SER A CA 1
ATOM 1500 C C . SER A 1 212 ? 15.986 9.114 34.264 1.00 29.40 589 SER A C 1
ATOM 1501 O O . SER A 1 212 ? 15.633 8.156 33.583 1.00 28.12 589 SER A O 1
ATOM 1504 N N . ALA A 1 213 ? 16.581 10.194 33.739 1.00 26.10 590 ALA A N 1
ATOM 1505 C CA . ALA A 1 213 ? 16.866 10.293 32.315 1.00 28.53 590 ALA A CA 1
ATOM 1506 C C . ALA A 1 213 ? 17.802 9.183 31.842 1.00 28.83 590 ALA A C 1
ATOM 1507 O O . ALA A 1 213 ? 17.840 8.904 30.648 1.00 34.34 590 ALA A O 1
ATOM 1509 N N . ASP A 1 214 ? 18.582 8.574 32.743 1.00 30.12 591 ASP A N 1
ATOM 1510 C CA . ASP A 1 214 ? 19.526 7.548 32.324 1.00 32.95 591 ASP A CA 1
ATOM 1511 C C . ASP A 1 214 ? 19.478 6.358 33.283 1.00 34.49 591 ASP A C 1
ATOM 1512 O O . ASP A 1 214 ? 20.504 5.726 33.562 1.00 28.81 591 ASP A O 1
ATOM 1517 N N . SER A 1 215 ? 18.275 6.041 33.779 1.00 26.43 592 SER A N 1
ATOM 1518 C CA . SER A 1 215 ? 18.091 4.823 34.554 1.00 26.86 592 SER A CA 1
ATOM 1519 C C . SER A 1 215 ? 16.645 4.344 34.480 1.00 22.19 592 SER A C 1
ATOM 1520 O O . SER A 1 215 ? 15.733 5.120 34.212 1.00 20.03 592 SER A O 1
ATOM 1523 N N . GLY A 1 216 ? 16.452 3.049 34.738 1.00 19.28 593 GLY A N 1
ATOM 1524 C CA . GLY A 1 216 ? 15.111 2.499 34.771 1.00 18.37 593 GLY A CA 1
ATOM 1525 C C . GLY A 1 216 ? 15.110 1.001 35.032 1.00 19.08 593 GLY A C 1
ATOM 1526 O O . GLY A 1 216 ? 16.146 0.440 35.377 1.00 19.32 593 GLY A O 1
ATOM 1527 N N A MET A 1 217 ? 13.934 0.386 34.843 0.48 15.91 594 MET A N 1
ATOM 1528 N N B MET A 1 217 ? 13.922 0.396 34.893 0.52 16.17 594 MET A N 1
ATOM 1529 C CA A MET A 1 217 ? 13.710 -1.021 35.123 0.48 17.62 594 MET A CA 1
ATOM 1530 C CA B MET A 1 217 ? 13.728 -1.030 35.078 0.52 18.36 594 MET A CA 1
ATOM 1531 C C A MET A 1 217 ? 12.865 -1.614 34.001 0.48 15.63 594 MET A C 1
ATOM 1532 C C B MET A 1 217 ? 12.938 -1.583 33.907 0.52 16.15 594 MET A C 1
ATOM 1533 O O A MET A 1 217 ? 11.979 -0.943 33.480 0.48 16.32 594 MET A O 1
ATOM 1534 O O B MET A 1 217 ? 12.161 -0.866 33.282 0.52 16.48 594 MET A O 1
ATOM 1543 N N . ILE A 1 218 ? 13.139 -2.877 33.661 1.00 17.02 595 ILE A N 1
ATOM 1544 C CA . ILE A 1 218 ? 12.393 -3.613 32.651 1.00 17.42 595 ILE A CA 1
ATOM 1545 C C . ILE A 1 218 ? 11.875 -4.902 33.269 1.00 15.88 595 ILE A C 1
ATOM 1546 O O . ILE A 1 218 ? 12.587 -5.548 34.032 1.00 17.66 595 ILE A O 1
ATOM 1551 N N . GLU A 1 219 ? 10.643 -5.268 32.929 1.00 16.14 596 GLU A N 1
ATOM 1552 C CA . GLU A 1 219 ? 10.169 -6.593 33.274 1.00 15.15 596 GLU A CA 1
ATOM 1553 C C . GLU A 1 219 ? 10.515 -7.485 32.093 1.00 18.59 596 GLU A C 1
ATOM 1554 O O . GLU A 1 219 ? 9.945 -7.330 31.015 1.00 16.92 596 GLU A O 1
ATOM 1560 N N . PRO A 1 220 ? 11.447 -8.441 32.247 1.00 17.00 597 PRO A N 1
ATOM 1561 C CA . PRO A 1 220 ? 11.855 -9.250 31.100 1.00 19.45 597 PRO A CA 1
ATOM 1562 C C . PRO A 1 220 ? 10.743 -10.213 30.698 1.00 22.38 597 PRO A C 1
ATOM 1563 O O . PRO A 1 220 ? 9.787 -10.439 31.434 1.00 18.82 597 PRO A O 1
ATOM 1567 N N . VAL A 1 221 ? 10.858 -10.738 29.480 1.00 21.05 598 VAL A N 1
ATOM 1568 C CA . VAL A 1 221 ? 9.950 -11.782 29.028 1.00 21.05 598 VAL A CA 1
ATOM 1569 C C . VAL A 1 221 ? 10.485 -13.114 29.530 1.00 19.16 598 VAL A C 1
ATOM 1570 O O . VAL A 1 221 ? 11.626 -13.466 29.249 1.00 21.70 598 VAL A O 1
ATOM 1574 N N . VAL A 1 222 ? 9.668 -13.856 30.280 1.00 22.97 599 VAL A N 1
ATOM 1575 C CA . VAL A 1 222 ? 10.127 -15.121 30.829 1.00 25.74 599 VAL A CA 1
ATOM 1576 C C . VAL A 1 222 ? 9.559 -16.228 29.950 1.00 24.27 599 VAL A C 1
ATOM 1577 O O . VAL A 1 222 ? 8.765 -15.956 29.054 1.00 28.23 599 VAL A O 1
ATOM 1581 N N . ASN A 1 223 ? 9.975 -17.472 30.196 1.00 27.34 600 ASN A N 1
ATOM 1582 C CA . ASN A 1 223 ? 9.445 -18.605 29.442 1.00 29.06 600 ASN A CA 1
ATOM 1583 C C . ASN A 1 223 ? 9.685 -18.412 27.946 1.00 25.33 600 ASN A C 1
ATOM 1584 O O . ASN A 1 223 ? 8.895 -18.857 27.111 1.00 26.22 600 ASN A O 1
ATOM 1589 N N . ALA A 1 224 ? 10.808 -17.768 27.623 1.00 24.22 601 ALA A N 1
ATOM 1590 C CA . ALA A 1 224 ? 11.265 -17.627 26.253 1.00 25.09 601 ALA A CA 1
ATOM 1591 C C . ALA A 1 224 ? 12.787 -17.600 26.256 1.00 25.55 601 ALA A C 1
ATOM 1592 O O . ALA A 1 224 ? 13.394 -17.101 27.201 1.00 27.22 601 ALA A O 1
ATOM 1594 N N . VAL A 1 225 ? 13.367 -18.134 25.179 1.00 25.69 602 VAL A N 1
ATOM 1595 C CA . VAL A 1 225 ? 14.798 -18.345 25.026 1.00 30.17 602 VAL A CA 1
ATOM 1596 C C . VAL A 1 225 ? 15.216 -17.733 23.691 1.00 27.42 602 VAL A C 1
ATOM 1597 O O . VAL A 1 225 ? 14.481 -17.848 22.722 1.00 25.49 602 VAL A O 1
ATOM 1601 N N . SER A 1 226 ? 16.387 -17.094 23.640 1.00 25.22 603 SER A N 1
ATOM 1602 C CA . SER A 1 226 ? 16.862 -16.488 22.407 1.00 24.30 603 SER A CA 1
ATOM 1603 C C . SER A 1 226 ? 16.973 -17.567 21.340 1.00 26.10 603 SER A C 1
ATOM 1604 O O . SER A 1 226 ? 17.251 -18.719 21.658 1.00 30.31 603 SER A O 1
ATOM 1607 N N . ILE A 1 227 ? 16.767 -17.181 20.074 1.00 25.32 604 ILE A N 1
ATOM 1608 C CA . ILE A 1 227 ? 16.896 -18.113 18.964 1.00 25.89 604 ILE A CA 1
ATOM 1609 C C . ILE A 1 227 ? 18.312 -18.695 18.966 1.00 30.05 604 ILE A C 1
ATOM 1610 O O . ILE A 1 227 ? 18.507 -19.870 18.657 1.00 26.94 604 ILE A O 1
ATOM 1615 N N . HIS A 1 228 ? 19.295 -17.856 19.310 1.00 30.59 605 HIS A N 1
ATOM 1616 C CA . HIS A 1 228 ? 20.676 -18.289 19.421 1.00 36.84 605 HIS A CA 1
ATOM 1617 C C . HIS A 1 228 ? 20.769 -19.510 20.332 1.00 35.36 605 HIS A C 1
ATOM 1618 O O . HIS A 1 228 ? 21.313 -20.541 19.945 1.00 38.33 605 HIS A O 1
ATOM 1625 N N . GLN A 1 229 ? 20.219 -19.389 21.540 1.00 34.31 606 GLN A N 1
ATOM 1626 C CA . GLN A 1 229 ? 20.351 -20.433 22.540 1.00 35.75 606 GLN A CA 1
ATOM 1627 C C . GLN A 1 229 ? 19.548 -21.671 22.152 1.00 40.20 606 GLN A C 1
ATOM 1628 O O . GLN A 1 229 ? 20.000 -22.785 22.403 1.00 34.15 606 GLN A O 1
ATOM 1634 N N . VAL A 1 230 ? 18.383 -21.495 21.518 1.00 33.05 607 VAL A N 1
ATOM 1635 C CA . VAL A 1 230 ? 17.572 -22.640 21.135 1.00 36.23 607 VAL A CA 1
ATOM 1636 C C . VAL A 1 230 ? 18.368 -23.506 20.163 1.00 36.68 607 VAL A C 1
ATOM 1637 O O . VAL A 1 230 ? 18.365 -24.728 20.276 1.00 38.89 607 VAL A O 1
ATOM 1641 N N . LYS A 1 231 ? 19.029 -22.855 19.204 1.00 33.71 608 LYS A N 1
ATOM 1642 C CA . LYS A 1 231 ? 19.752 -23.549 18.151 1.00 40.80 608 LYS A CA 1
ATOM 1643 C C . LYS A 1 231 ? 21.022 -24.189 18.720 1.00 49.17 608 LYS A C 1
ATOM 1644 O O . LYS A 1 231 ? 21.368 -25.307 18.345 1.00 44.24 608 LYS A O 1
ATOM 1650 N N . LYS A 1 232 ? 21.709 -23.479 19.623 1.00 43.47 609 LYS A N 1
ATOM 1651 C CA . LYS A 1 232 ? 22.924 -23.994 20.238 1.00 48.38 609 LYS A CA 1
ATOM 1652 C C . LYS A 1 232 ? 22.617 -25.262 21.032 1.00 45.97 609 LYS A C 1
ATOM 1653 O O . LYS A 1 232 ? 23.246 -26.294 20.817 1.00 45.99 609 LYS A O 1
ATOM 1659 N N . GLN A 1 233 ? 21.649 -25.179 21.949 1.00 38.72 610 GLN A N 1
ATOM 1660 C CA . GLN A 1 233 ? 21.323 -26.289 22.832 1.00 39.77 610 GLN A CA 1
ATOM 1661 C C . GLN A 1 233 ? 20.743 -27.472 22.059 1.00 43.41 610 GLN A C 1
ATOM 1662 O O . GLN A 1 233 ? 20.958 -28.615 22.450 1.00 47.69 610 GLN A O 1
ATOM 1668 N N . SER A 1 234 ? 19.985 -27.208 20.988 1.00 36.36 611 SER A N 1
ATOM 1669 C CA . SER A 1 234 ? 19.272 -28.266 20.285 1.00 35.54 611 SER A CA 1
ATOM 1670 C C . SER A 1 234 ? 20.099 -28.817 19.124 1.00 39.21 611 SER A C 1
ATOM 1671 O O . SER A 1 234 ? 19.964 -29.988 18.785 1.00 40.99 611 SER A O 1
ATOM 1674 N N . GLN A 1 235 ? 20.927 -27.956 18.512 1.00 38.81 612 GLN A N 1
ATOM 1675 C CA . GLN A 1 235 ? 21.635 -28.266 17.280 1.00 48.72 612 GLN A CA 1
ATOM 1676 C C . GLN A 1 235 ? 20.644 -28.637 16.173 1.00 41.40 612 GLN A C 1
ATOM 1677 O O . GLN A 1 235 ? 20.979 -29.403 15.276 1.00 43.32 612 GLN A O 1
ATOM 1683 N N . LEU A 1 236 ? 19.433 -28.069 16.227 1.00 36.24 613 LEU A N 1
ATOM 1684 C CA . LEU A 1 236 ? 18.412 -28.323 15.224 1.00 34.51 613 LEU A CA 1
ATOM 1685 C C . LEU A 1 236 ? 18.121 -27.025 14.481 1.00 39.82 613 LEU A C 1
ATOM 1686 O O . LEU A 1 236 ? 18.338 -25.940 15.014 1.00 40.16 613 LEU A O 1
ATOM 1691 N N . SER A 1 237 ? 17.633 -27.156 13.244 1.00 36.91 614 SER A N 1
ATOM 1692 C CA . SER A 1 237 ? 16.960 -26.053 12.580 1.00 34.52 614 SER A CA 1
ATOM 1693 C C . SER A 1 237 ? 15.691 -25.733 13.367 1.00 31.44 614 SER A C 1
ATOM 1694 O O . SER A 1 237 ? 15.237 -26.548 14.165 1.00 29.37 614 SER A O 1
ATOM 1697 N N . LEU A 1 238 ? 15.100 -24.559 13.128 1.00 30.80 615 LEU A N 1
ATOM 1698 C CA . LEU A 1 238 ? 13.885 -24.201 13.840 1.00 26.53 615 LEU A CA 1
ATOM 1699 C C . LEU A 1 238 ? 12.757 -25.158 13.466 1.00 25.38 615 LEU A C 1
ATOM 1700 O O . LEU A 1 238 ? 11.988 -25.559 14.336 1.00 23.85 615 LEU A O 1
ATOM 1705 N N . LEU A 1 239 ? 12.684 -25.553 12.187 1.00 24.59 616 LEU A N 1
ATOM 1706 C CA . LEU A 1 239 ? 11.653 -26.482 11.747 1.00 25.17 616 LEU A CA 1
ATOM 1707 C C . LEU A 1 239 ? 11.777 -27.784 12.538 1.00 21.49 616 LEU A C 1
ATOM 1708 O O . LEU A 1 239 ? 10.787 -28.262 13.078 1.00 24.74 616 LEU A O 1
ATOM 1713 N N . ASP A 1 240 ? 12.984 -28.354 12.598 1.00 27.39 617 ASP A N 1
ATOM 1714 C CA . ASP A 1 240 ? 13.158 -29.658 13.225 1.00 26.09 617 ASP A CA 1
ATOM 1715 C C . ASP A 1 240 ? 12.951 -29.536 14.729 1.00 26.93 617 ASP A C 1
ATOM 1716 O O . ASP A 1 240 ? 12.503 -30.479 15.364 1.00 29.67 617 ASP A O 1
ATOM 1721 N N . TYR A 1 241 ? 13.261 -28.364 15.285 1.00 24.57 618 TYR A N 1
ATOM 1722 C CA . TYR A 1 241 ? 12.976 -28.086 16.680 1.00 25.84 618 TYR A CA 1
ATOM 1723 C C . TYR A 1 241 ? 11.466 -28.094 16.907 1.00 25.78 618 TYR A C 1
ATOM 1724 O O . TYR A 1 241 ? 10.996 -28.704 17.860 1.00 23.31 618 TYR A O 1
ATOM 1733 N N . PHE A 1 242 ? 10.710 -27.417 16.024 1.00 25.91 619 PHE A N 1
ATOM 1734 C CA . PHE A 1 242 ? 9.256 -27.421 16.102 1.00 22.98 619 PHE A CA 1
ATOM 1735 C C . PHE A 1 242 ? 8.723 -28.848 15.995 1.00 24.44 619 PHE A C 1
ATOM 1736 O O . PHE A 1 242 ? 7.792 -29.225 16.703 1.00 23.90 619 PHE A O 1
ATOM 1744 N N . LEU A 1 243 ? 9.296 -29.636 15.083 1.00 24.15 620 LEU A N 1
ATOM 1745 C CA . LEU A 1 243 ? 8.803 -30.977 14.833 1.00 25.00 620 LEU A CA 1
ATOM 1746 C C . LEU A 1 243 ? 9.026 -31.849 16.066 1.00 23.18 620 LEU A C 1
ATOM 1747 O O . LEU A 1 243 ? 8.192 -32.687 16.395 1.00 32.65 620 LEU A O 1
ATOM 1752 N N . GLN A 1 244 ? 10.138 -31.602 16.757 1.00 23.96 621 GLN A N 1
ATOM 1753 C CA . GLN A 1 244 ? 10.516 -32.394 17.918 1.00 26.61 621 GLN A CA 1
ATOM 1754 C C . GLN A 1 244 ? 9.741 -31.934 19.150 1.00 28.22 621 GLN A C 1
ATOM 1755 O O . GLN A 1 244 ? 9.214 -32.760 19.892 1.00 30.70 621 GLN A O 1
ATOM 1761 N N . GLU A 1 245 ? 9.693 -30.612 19.363 1.00 26.20 622 GLU A N 1
ATOM 1762 C CA . GLU A 1 245 ? 9.129 -30.052 20.580 1.00 25.59 622 GLU A CA 1
ATOM 1763 C C . GLU A 1 245 ? 7.606 -30.012 20.534 1.00 25.75 622 GLU A C 1
ATOM 1764 O O . GLU A 1 245 ? 6.976 -30.165 21.570 1.00 28.47 622 GLU A O 1
ATOM 1770 N N . HIS A 1 246 ? 7.009 -29.777 19.353 1.00 23.71 623 HIS A N 1
ATOM 1771 C CA . HIS A 1 246 ? 5.568 -29.590 19.290 1.00 21.85 623 HIS A CA 1
ATOM 1772 C C . HIS A 1 246 ? 4.901 -30.875 18.815 1.00 26.19 623 HIS A C 1
ATOM 1773 O O . HIS A 1 246 ? 3.965 -31.370 19.442 1.00 27.64 623 HIS A O 1
ATOM 1780 N N . GLY A 1 247 ? 5.386 -31.405 17.697 1.00 24.91 624 GLY A N 1
ATOM 1781 C CA . GLY A 1 247 ? 4.786 -32.585 17.104 1.00 23.99 624 GLY A CA 1
ATOM 1782 C C . GLY A 1 247 ? 5.031 -32.612 15.602 1.00 25.80 624 GLY A C 1
ATOM 1783 O O . GLY A 1 247 ? 5.441 -31.613 15.015 1.00 23.52 624 GLY A O 1
ATOM 1784 N N A SER A 1 248 ? 4.742 -33.768 1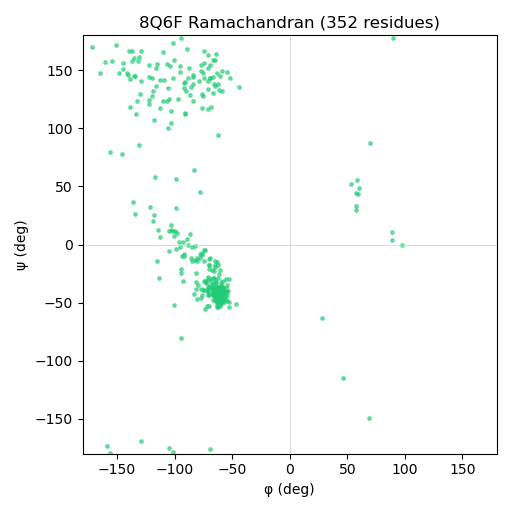5.001 0.56 27.69 625 SER A N 1
ATOM 1785 N N B SER A 1 248 ? 4.813 -33.771 14.971 0.44 26.92 625 SER A N 1
ATOM 1786 C CA A SER A 1 248 ? 4.943 -33.980 13.580 0.56 29.44 625 SER A CA 1
ATOM 1787 C CA B SER A 1 248 ? 5.055 -33.876 13.542 0.44 27.32 625 SER A CA 1
ATOM 1788 C C A SER A 1 248 ? 3.881 -33.221 12.784 0.56 31.16 625 SER A C 1
ATOM 1789 C C B SER A 1 248 ? 3.927 -33.182 12.784 0.44 30.00 625 SER A C 1
ATOM 1790 O O A SER A 1 248 ? 2.931 -32.688 13.353 0.56 29.26 625 SER A O 1
ATOM 1791 O O B SER A 1 248 ? 2.981 -32.669 13.379 0.44 29.42 625 SER A O 1
ATOM 1796 N N . TYR A 1 249 ? 4.053 -33.189 11.457 1.00 30.87 626 TYR A N 1
ATOM 1797 C CA . TYR A 1 249 ? 3.245 -32.367 10.571 1.00 30.62 626 TYR A CA 1
ATOM 1798 C C . TYR A 1 249 ? 1.742 -32.527 10.754 1.00 24.04 626 TYR A C 1
ATOM 1799 O O . TYR A 1 249 ? 1.013 -31.563 10.551 1.00 29.96 626 TYR A O 1
ATOM 1808 N N . THR A 1 250 ? 1.258 -33.729 11.082 1.00 28.30 627 THR A N 1
ATOM 1809 C CA . THR A 1 250 ? -0.177 -33.973 11.068 1.00 25.60 627 THR A CA 1
ATOM 1810 C C . THR A 1 250 ? -0.815 -33.647 12.413 1.00 28.21 627 THR A C 1
ATOM 1811 O O . THR A 1 250 ? -2.010 -33.878 12.586 1.00 32.80 627 THR A O 1
ATOM 1815 N N . THR A 1 251 ? -0.032 -33.109 13.359 1.00 26.41 628 THR A N 1
ATOM 1816 C CA . THR A 1 251 ? -0.520 -32.919 14.715 1.00 21.93 628 THR A CA 1
ATOM 1817 C C . THR A 1 251 ? -1.049 -31.502 14.882 1.00 21.05 628 THR A C 1
ATOM 1818 O O . THR A 1 251 ? -0.558 -30.561 14.253 1.00 21.28 628 THR A O 1
ATOM 1822 N N . GLU A 1 252 ? -2.054 -31.393 15.751 1.00 20.80 629 GLU A N 1
ATOM 1823 C CA . GLU A 1 252 ? -2.632 -30.121 16.136 1.00 18.35 629 GLU A CA 1
ATOM 1824 C C . GLU A 1 252 ? -1.545 -29.228 16.730 1.00 20.89 629 GLU A C 1
ATOM 1825 O O . GLU A 1 252 ? -1.563 -28.030 16.483 1.00 17.94 629 GLU A O 1
ATOM 1831 N N . ALA A 1 253 ? -0.601 -29.806 17.491 1.00 18.90 630 ALA A N 1
ATOM 1832 C CA . ALA A 1 253 ? 0.402 -29.033 18.219 1.00 19.38 630 ALA A CA 1
ATOM 1833 C C . ALA A 1 253 ? 1.364 -28.321 17.271 1.00 21.91 630 ALA A C 1
ATOM 1834 O O . ALA A 1 253 ? 1.733 -27.157 17.498 1.00 17.87 630 ALA A O 1
ATOM 1836 N N . PHE A 1 254 ? 1.790 -29.039 16.223 1.00 19.52 631 PHE A N 1
ATOM 1837 C CA . PHE A 1 254 ? 2.638 -28.446 15.205 1.00 19.00 631 PHE A CA 1
ATOM 1838 C C . PHE A 1 254 ? 1.920 -27.285 14.520 1.00 18.32 631 PHE A C 1
ATOM 1839 O O . PHE A 1 254 ? 2.480 -26.194 14.394 1.00 18.04 631 PHE A O 1
ATOM 1847 N N . LEU A 1 255 ? 0.680 -27.527 14.088 1.00 16.89 632 LEU A N 1
ATOM 1848 C CA . LEU A 1 255 ? -0.044 -26.523 13.323 1.00 20.31 632 LEU A CA 1
ATOM 1849 C C . LEU A 1 255 ? -0.278 -25.289 14.193 1.00 18.33 632 LEU A C 1
ATOM 1850 O O . LEU A 1 255 ? -0.126 -24.165 13.721 1.00 18.59 632 LEU A O 1
ATOM 1855 N N A SER A 1 256 ? -0.645 -25.505 15.461 0.29 16.79 633 SER A N 1
ATOM 1856 N N B SER A 1 256 ? -0.650 -25.512 15.460 0.42 16.63 633 SER A N 1
ATOM 1857 N N C SER A 1 256 ? -0.621 -25.497 15.470 0.29 17.54 633 SER A N 1
ATOM 1858 C CA A SER A 1 256 ? -0.856 -24.406 16.390 0.29 17.01 633 SER A CA 1
ATOM 1859 C CA B SER A 1 256 ? -0.853 -24.422 16.400 0.42 17.55 633 SER A CA 1
ATOM 1860 C CA C SER A 1 256 ? -0.867 -24.381 16.370 0.29 18.26 633 SER A CA 1
ATOM 1861 C C A SER A 1 256 ? 0.422 -23.591 16.588 0.29 16.93 633 SER A C 1
ATOM 1862 C C B SER A 1 256 ? 0.423 -23.597 16.567 0.42 17.10 633 SER A C 1
ATOM 1863 C C C SER A 1 256 ? 0.417 -23.586 16.625 0.29 17.62 633 SER A C 1
ATOM 1864 O O A SER A 1 256 ? 0.377 -22.363 16.585 0.29 16.02 633 SER A O 1
ATOM 1865 O O B SER A 1 256 ? 0.374 -22.370 16.528 0.42 15.65 633 SER A O 1
ATOM 1866 O O C SER A 1 256 ? 0.375 -22.360 16.693 0.29 16.48 633 SER A O 1
ATOM 1873 N N . ALA A 1 257 ? 1.555 -24.279 16.767 1.00 16.71 634 ALA A N 1
ATOM 1874 C CA . ALA A 1 257 ? 2.846 -23.621 16.938 1.00 17.68 634 ALA A CA 1
ATOM 1875 C C . ALA A 1 257 ? 3.233 -22.824 15.691 1.00 16.64 634 ALA A C 1
ATOM 1876 O O . ALA A 1 257 ? 3.723 -21.702 15.786 1.00 17.28 634 ALA A O 1
ATOM 1878 N N . GLN A 1 258 ? 3.025 -23.431 14.522 1.00 15.44 635 GLN A N 1
ATOM 1879 C CA . GLN A 1 258 ? 3.264 -22.783 13.244 1.00 17.58 635 GLN A CA 1
ATOM 1880 C C . GLN A 1 258 ? 2.425 -21.513 13.128 1.00 14.69 635 GLN A C 1
ATOM 1881 O O . GLN A 1 258 ? 2.922 -20.471 12.716 1.00 16.04 635 GLN A O 1
ATOM 1887 N N . ARG A 1 259 ? 1.142 -21.606 13.495 1.00 16.55 636 ARG A N 1
ATOM 1888 C CA . ARG A 1 259 ? 0.249 -20.463 13.431 1.00 15.37 636 ARG A CA 1
ATOM 1889 C C . ARG A 1 259 ? 0.765 -19.352 14.351 1.00 14.83 636 ARG A C 1
ATOM 1890 O O . ARG A 1 259 ? 0.774 -18.170 13.978 1.00 16.27 636 ARG A O 1
ATOM 1898 N N . ASN A 1 260 ? 1.210 -19.730 15.553 1.00 15.90 637 ASN A N 1
ATOM 1899 C CA . ASN A 1 260 ? 1.740 -18.780 16.521 1.00 14.04 637 ASN A CA 1
ATOM 1900 C C . ASN A 1 260 ? 2.988 -18.104 15.972 1.00 14.33 637 ASN A C 1
ATOM 1901 O O . ASN A 1 260 ? 3.180 -16.896 16.116 1.00 13.83 637 ASN A O 1
ATOM 1906 N N . PHE A 1 261 ? 3.856 -18.904 15.358 1.00 14.88 638 PHE A N 1
ATOM 1907 C CA . PHE A 1 261 ? 5.065 -18.380 14.750 1.00 16.36 638 PHE A CA 1
ATOM 1908 C C . PHE A 1 261 ? 4.707 -17.350 13.676 1.00 16.04 638 PHE A C 1
ATOM 1909 O O . PHE A 1 261 ? 5.292 -16.262 13.607 1.00 14.26 638 PHE A O 1
ATOM 1917 N N . VAL A 1 262 ? 3.756 -17.703 12.808 1.00 12.11 639 VAL A N 1
ATOM 1918 C CA . VAL A 1 262 ? 3.381 -16.822 11.710 1.00 13.84 639 VAL A CA 1
ATOM 1919 C C . VAL A 1 262 ? 2.784 -15.518 12.229 1.00 12.38 639 VAL A C 1
ATOM 1920 O O . VAL A 1 262 ? 3.135 -14.440 11.738 1.00 13.46 639 VAL A O 1
ATOM 1924 N N . GLN A 1 263 ? 1.909 -15.614 13.236 1.00 13.63 640 GLN A N 1
ATOM 1925 C CA . GLN A 1 263 ? 1.192 -14.445 13.728 1.00 12.81 640 GLN A CA 1
ATOM 1926 C C . GLN A 1 263 ? 2.180 -13.501 14.410 1.00 12.96 640 GLN A C 1
ATOM 1927 O O . GLN A 1 263 ? 2.031 -12.280 14.320 1.00 12.84 640 GLN A O 1
ATOM 1933 N N . SER A 1 264 ? 3.171 -14.062 15.108 1.00 13.34 641 SER A N 1
ATOM 1934 C CA . SER A 1 264 ? 4.160 -13.250 15.799 1.00 12.90 641 SER A CA 1
ATOM 1935 C C . SER A 1 264 ? 5.183 -12.693 14.808 1.00 13.77 641 SER A C 1
ATOM 1936 O O . SER A 1 264 ? 5.635 -11.558 14.948 1.00 15.24 641 SER A O 1
ATOM 1939 N N A CYS A 1 265 ? 5.556 -13.494 13.808 0.78 14.39 642 CYS A N 1
ATOM 1940 N N B CYS A 1 265 ? 5.505 -13.481 13.781 0.22 14.69 642 CYS A N 1
ATOM 1941 C CA A CYS A 1 265 ? 6.416 -13.021 12.738 0.78 15.02 642 CYS A CA 1
ATOM 1942 C CA B CYS A 1 265 ? 6.417 -13.033 12.745 0.22 15.32 642 CYS A CA 1
ATOM 1943 C C A CYS A 1 265 ? 5.810 -11.815 12.035 0.78 16.70 642 CYS A C 1
ATOM 1944 C C B CYS A 1 265 ? 5.824 -11.844 11.989 0.22 15.67 642 CYS A C 1
ATOM 1945 O O A CYS A 1 265 ? 6.515 -10.833 11.817 0.78 16.78 642 CYS A O 1
ATOM 1946 O O B CYS A 1 265 ? 6.545 -10.894 11.695 0.22 15.88 642 CYS A O 1
ATOM 1951 N N . ALA A 1 266 ? 4.517 -11.900 11.677 1.00 14.30 643 ALA A N 1
ATOM 1952 C CA . ALA A 1 266 ? 3.835 -10.809 10.994 1.00 16.11 643 ALA A CA 1
ATOM 1953 C C . ALA A 1 266 ? 3.758 -9.582 11.900 1.00 12.31 643 ALA A C 1
ATOM 1954 O O . ALA A 1 266 ? 3.996 -8.462 11.472 1.00 14.32 643 ALA A O 1
ATOM 1956 N N . GLY A 1 267 ? 3.458 -9.807 13.184 1.00 12.22 644 GLY A N 1
ATOM 1957 C CA . GLY A 1 267 ? 3.355 -8.718 14.137 1.00 11.96 644 GLY A CA 1
ATOM 1958 C C . GLY A 1 267 ? 4.675 -7.957 14.238 1.00 12.50 644 GLY A C 1
ATOM 1959 O O . GLY A 1 267 ? 4.699 -6.719 14.162 1.00 13.85 644 GLY A O 1
ATOM 1960 N N . TYR A 1 268 ? 5.778 -8.700 14.399 1.00 13.72 645 TYR A N 1
ATOM 1961 C CA . TYR A 1 268 ? 7.081 -8.072 14.570 1.00 12.51 645 TYR A CA 1
ATOM 1962 C C . TYR A 1 268 ? 7.612 -7.500 13.256 1.00 14.11 645 TYR A C 1
ATOM 1963 O O . TYR A 1 268 ? 8.343 -6.507 13.262 1.00 13.92 645 TYR A O 1
ATOM 1972 N N . CYS A 1 269 ? 7.264 -8.116 12.127 1.00 14.65 646 CYS A N 1
ATOM 1973 C CA . CYS A 1 269 ? 7.559 -7.504 10.842 1.00 16.52 646 CYS A CA 1
ATOM 1974 C C . CYS A 1 269 ? 7.021 -6.076 10.800 1.00 16.60 646 CYS A C 1
ATOM 1975 O O . CYS A 1 269 ? 7.730 -5.140 10.419 1.00 16.71 646 CYS A O 1
ATOM 1978 N N . LEU A 1 270 ? 5.755 -5.908 11.189 1.00 15.15 647 LEU A N 1
ATOM 1979 C CA . LEU A 1 270 ? 5.129 -4.594 11.123 1.00 17.11 647 LEU A CA 1
ATOM 1980 C C . LEU A 1 270 ? 5.700 -3.662 12.187 1.00 16.01 647 LEU A C 1
ATOM 1981 O O . LEU A 1 270 ? 5.850 -2.470 11.932 1.00 17.14 647 LEU A O 1
ATOM 1986 N N . VAL A 1 271 ? 6.008 -4.205 13.369 1.00 15.82 648 VAL A N 1
ATOM 1987 C CA . VAL A 1 271 ? 6.633 -3.394 14.399 1.00 16.48 648 VAL A CA 1
ATOM 1988 C C . VAL A 1 271 ? 7.973 -2.857 13.883 1.00 15.61 648 VAL A C 1
ATOM 1989 O O . VAL A 1 271 ? 8.243 -1.666 13.997 1.00 17.36 648 VAL A O 1
ATOM 1993 N N . CYS A 1 272 ? 8.793 -3.753 13.319 1.00 13.58 649 CYS A N 1
ATOM 1994 C CA . CYS A 1 272 ? 10.133 -3.426 12.872 1.00 15.77 649 CYS A CA 1
ATOM 1995 C C . CYS A 1 272 ? 10.071 -2.398 11.746 1.00 17.96 649 CYS A C 1
ATOM 1996 O O . CYS A 1 272 ? 10.906 -1.501 11.701 1.00 19.50 649 CYS A O 1
ATOM 1999 N N . TYR A 1 273 ? 9.081 -2.529 10.849 1.00 14.06 650 TYR A N 1
ATOM 2000 C CA . TYR A 1 273 ? 8.965 -1.588 9.752 1.00 14.54 650 TYR A CA 1
ATOM 2001 C C . TYR A 1 273 ? 8.519 -0.222 10.262 1.00 17.30 650 TYR A C 1
ATOM 2002 O O . TYR A 1 273 ? 9.142 0.791 9.953 1.00 16.24 650 TYR A O 1
ATOM 2011 N N . LEU A 1 274 ? 7.422 -0.184 11.023 1.00 18.00 651 LEU A N 1
ATOM 2012 C CA . LEU A 1 274 ? 6.839 1.099 11.390 1.00 20.55 651 LEU A CA 1
ATOM 2013 C C . LEU A 1 274 ? 7.775 1.879 12.314 1.00 20.32 651 LEU A C 1
ATOM 2014 O O . LEU A 1 274 ? 7.877 3.098 12.175 1.00 20.10 651 LEU A O 1
ATOM 2019 N N . LEU A 1 275 ? 8.439 1.195 13.257 1.00 21.54 652 LEU A N 1
ATOM 2020 C CA . LEU A 1 275 ? 9.300 1.865 14.229 1.00 21.91 652 LEU A CA 1
ATOM 2021 C C . LEU A 1 275 ? 10.757 1.903 13.772 1.00 21.72 652 LEU A C 1
ATOM 2022 O O . LEU A 1 275 ? 11.568 2.564 14.420 1.00 32.78 652 LEU A O 1
ATOM 2027 N N . GLN A 1 276 ? 11.086 1.170 12.699 1.00 20.73 653 GLN A N 1
ATOM 2028 C CA . GLN A 1 276 ? 12.433 1.095 12.147 1.00 24.08 653 GLN A CA 1
ATOM 2029 C C . GLN A 1 276 ? 13.409 0.593 13.205 1.00 28.57 653 GLN A C 1
ATOM 2030 O O . GLN A 1 276 ? 14.432 1.207 13.486 1.00 25.76 653 GLN A O 1
ATOM 2036 N N . VAL A 1 277 ? 13.088 -0.571 13.758 1.00 24.10 654 VAL A N 1
ATOM 2037 C CA . VAL A 1 277 ? 13.948 -1.216 14.729 1.00 34.43 654 VAL A CA 1
ATOM 2038 C C . VAL A 1 277 ? 15.141 -1.825 13.994 1.00 33.11 654 VAL A C 1
ATOM 2039 O O . VAL A 1 277 ? 14.955 -2.605 13.062 1.00 40.50 654 VAL A O 1
ATOM 2043 N N . LYS A 1 278 ? 16.356 -1.504 14.449 1.00 34.25 655 LYS A N 1
ATOM 2044 C CA . LYS A 1 278 ? 17.556 -2.045 13.827 1.00 44.48 655 LYS A CA 1
ATOM 2045 C C . LYS A 1 278 ? 18.147 -3.132 14.721 1.00 34.78 655 LYS A C 1
ATOM 2046 O O . LYS A 1 278 ? 17.530 -3.532 15.708 1.00 38.44 655 LYS A O 1
ATOM 2052 N N . ASP A 1 279 ? 19.311 -3.647 14.310 1.00 39.00 656 ASP A N 1
ATOM 2053 C CA . ASP A 1 279 ? 20.133 -4.525 15.131 1.00 47.11 656 ASP A CA 1
ATOM 2054 C C . ASP A 1 279 ? 19.344 -5.787 15.484 1.00 26.57 656 ASP A C 1
ATOM 2055 O O . ASP A 1 279 ? 19.312 -6.192 16.640 1.00 35.44 656 ASP A O 1
ATOM 2060 N N . ARG A 1 280 ? 18.729 -6.411 14.474 1.00 28.79 657 ARG A N 1
ATOM 2061 C CA . ARG A 1 280 ? 18.073 -7.695 14.649 1.00 31.08 657 ARG A CA 1
ATOM 2062 C C . ARG A 1 280 ? 19.093 -8.817 14.466 1.00 33.58 657 ARG A C 1
ATOM 2063 O O . ARG A 1 280 ? 19.817 -8.845 13.472 1.00 41.23 657 ARG A O 1
ATOM 2071 N N . HIS A 1 281 ? 19.142 -9.730 15.436 1.00 28.89 658 HIS A N 1
ATOM 2072 C CA . HIS A 1 281 ? 19.968 -10.926 15.363 1.00 30.96 658 HIS A CA 1
ATOM 2073 C C . HIS A 1 281 ? 19.355 -11.974 16.286 1.00 34.49 658 HIS A C 1
ATOM 2074 O O . HIS A 1 281 ? 18.327 -11.718 16.908 1.00 32.52 658 HIS A O 1
ATOM 2081 N N . ASN A 1 282 ? 19.987 -13.148 16.372 1.00 32.51 659 ASN A N 1
ATOM 2082 C CA . ASN A 1 282 ? 19.397 -14.288 17.055 1.00 28.09 659 ASN A CA 1
ATOM 2083 C C . ASN A 1 282 ? 19.521 -14.152 18.571 1.00 25.89 659 ASN A C 1
ATOM 2084 O O . ASN A 1 282 ? 18.943 -14.958 19.290 1.00 27.97 659 ASN A O 1
ATOM 2089 N N . GLY A 1 283 ? 20.263 -13.139 19.033 1.00 27.55 660 GLY A N 1
ATOM 2090 C CA . GLY A 1 283 ? 20.352 -12.803 20.446 1.00 26.79 660 GLY A CA 1
ATOM 2091 C C . GLY A 1 283 ? 19.179 -11.956 20.949 1.00 28.78 660 GLY A C 1
ATOM 2092 O O . GLY A 1 283 ? 18.887 -11.977 22.139 1.00 29.67 660 GLY A O 1
ATOM 2093 N N . ASN A 1 284 ? 18.509 -11.207 20.061 1.00 22.83 661 ASN A N 1
ATOM 2094 C CA . ASN A 1 284 ? 17.463 -10.290 20.494 1.00 24.78 661 ASN A CA 1
ATOM 2095 C C . ASN A 1 284 ? 16.117 -10.680 19.877 1.00 20.11 661 ASN A C 1
ATOM 2096 O O . ASN A 1 284 ? 15.197 -9.866 19.781 1.00 18.71 661 ASN A O 1
ATOM 2101 N N . ILE A 1 285 ? 16.019 -11.937 19.449 1.00 21.62 662 ILE A N 1
ATOM 2102 C CA . ILE A 1 285 ? 14.750 -12.539 19.099 1.00 21.96 662 ILE A CA 1
ATOM 2103 C C . ILE A 1 285 ? 14.598 -13.774 19.973 1.00 21.13 662 ILE A C 1
ATOM 2104 O O . ILE A 1 285 ? 15.452 -14.647 19.938 1.00 22.18 662 ILE A O 1
ATOM 2109 N N . LEU A 1 286 ? 13.495 -13.834 20.722 1.00 21.07 663 LEU A N 1
ATOM 2110 C CA . LEU A 1 286 ? 13.237 -14.923 21.644 1.00 20.40 663 LEU A CA 1
ATOM 2111 C C . LEU A 1 286 ? 12.145 -15.818 21.061 1.00 18.89 663 LEU A C 1
ATOM 2112 O O . LEU A 1 286 ? 11.363 -15.390 20.222 1.00 20.34 663 LEU A O 1
ATOM 2117 N N . LEU A 1 287 ? 12.145 -17.080 21.482 1.00 19.84 664 LEU A N 1
ATOM 2118 C CA . LEU A 1 287 ? 11.111 -18.038 21.131 1.00 19.55 664 LEU A CA 1
ATOM 2119 C C . LEU A 1 287 ? 10.457 -18.517 22.414 1.00 20.99 664 LEU A C 1
ATOM 2120 O O . LEU A 1 287 ? 11.157 -18.951 23.322 1.00 22.05 664 LEU A O 1
ATOM 2125 N N . ASP A 1 288 ? 9.122 -18.448 22.480 1.00 19.42 665 ASP A N 1
ATOM 2126 C CA . ASP A 1 288 ? 8.411 -18.927 23.653 1.00 20.81 665 ASP A CA 1
ATOM 2127 C C . ASP A 1 288 ? 7.974 -20.376 23.427 1.00 20.92 665 ASP A C 1
ATOM 2128 O O . ASP A 1 288 ? 8.220 -20.951 22.365 1.00 18.61 665 ASP A O 1
ATOM 2133 N N . ALA A 1 289 ? 7.350 -20.976 24.450 1.00 23.28 666 ALA A N 1
ATOM 2134 C CA . ALA A 1 289 ? 7.000 -22.390 24.431 1.00 24.82 666 ALA A CA 1
ATOM 2135 C C . ALA A 1 289 ? 5.774 -22.674 23.561 1.00 22.99 666 ALA A C 1
ATOM 2136 O O . ALA A 1 289 ? 5.430 -23.834 23.321 1.00 24.24 666 ALA A O 1
ATOM 2138 N N . GLU A 1 290 ? 5.109 -21.622 23.074 1.00 22.09 667 GLU A N 1
ATOM 2139 C CA . GLU A 1 290 ? 3.949 -21.792 22.218 1.00 19.29 667 GLU A CA 1
ATOM 2140 C C . GLU A 1 290 ? 4.313 -21.637 20.737 1.00 16.86 667 GLU A C 1
ATOM 2141 O O . GLU A 1 290 ? 3.446 -21.813 19.889 1.00 18.02 667 GLU A O 1
ATOM 2147 N N . GLY A 1 291 ? 5.572 -21.297 20.430 1.00 17.12 668 GLY A N 1
ATOM 2148 C CA . GLY A 1 291 ? 6.003 -21.063 19.058 1.00 16.98 668 GLY A CA 1
ATOM 2149 C C . GLY A 1 291 ? 6.033 -19.596 18.615 1.00 15.99 668 GLY A C 1
ATOM 2150 O O . GLY A 1 291 ? 6.412 -19.322 17.480 1.00 16.24 668 GLY A O 1
ATOM 2151 N N . HIS A 1 292 ? 5.669 -18.637 19.488 1.00 15.42 669 HIS A N 1
ATOM 2152 C CA . HIS A 1 292 ? 5.792 -17.238 19.123 1.00 15.24 669 HIS A CA 1
ATOM 2153 C C . HIS A 1 292 ? 7.257 -16.799 19.175 1.00 16.35 669 HIS A C 1
ATOM 2154 O O . HIS A 1 292 ? 8.026 -17.274 20.016 1.00 20.36 669 HIS A O 1
ATOM 2161 N N . ILE A 1 293 ? 7.623 -15.863 18.284 1.00 17.43 670 ILE A N 1
ATOM 2162 C CA . ILE A 1 293 ? 8.857 -15.103 18.445 1.00 17.88 670 ILE A CA 1
ATOM 2163 C C . ILE A 1 293 ? 8.537 -13.787 19.150 1.00 17.06 670 ILE A C 1
ATOM 2164 O O . ILE A 1 293 ? 7.408 -13.282 19.104 1.00 15.92 670 ILE A O 1
ATOM 2169 N N . ILE A 1 294 ? 9.561 -13.267 19.831 1.00 16.60 671 ILE A N 1
ATOM 2170 C CA . ILE A 1 294 ? 9.469 -12.034 20.595 1.00 18.10 671 ILE A CA 1
ATOM 2171 C C . ILE A 1 294 ? 10.755 -11.252 20.350 1.00 19.94 671 ILE A C 1
ATOM 2172 O O . ILE A 1 294 ? 11.839 -11.737 20.667 1.00 19.65 671 ILE A O 1
ATOM 2177 N N . HIS A 1 295 ? 10.618 -10.059 19.766 1.00 18.16 672 HIS A N 1
ATOM 2178 C CA . HIS A 1 295 ? 11.744 -9.164 19.575 1.00 16.84 672 HIS A CA 1
ATOM 2179 C C . HIS A 1 295 ? 11.948 -8.367 20.859 1.00 22.01 672 HIS A C 1
ATOM 2180 O O . HIS A 1 295 ? 10.986 -7.917 21.473 1.00 21.24 672 HIS A O 1
ATOM 2187 N N . ILE A 1 296 ? 13.213 -8.200 21.238 1.00 21.22 673 ILE A N 1
ATOM 2188 C CA . ILE A 1 296 ? 13.570 -7.403 22.403 1.00 21.46 673 ILE A CA 1
ATOM 2189 C C . ILE A 1 296 ? 14.680 -6.435 22.012 1.00 23.45 673 ILE A C 1
ATOM 2190 O O . ILE A 1 296 ? 15.349 -6.610 20.990 1.00 23.69 673 ILE A O 1
ATOM 2195 N N . ASP A 1 297 ? 14.833 -5.400 22.843 1.00 20.06 674 ASP A N 1
ATOM 2196 C CA . ASP A 1 297 ? 15.912 -4.435 22.755 1.00 21.67 674 ASP A CA 1
ATOM 2197 C C . ASP A 1 297 ? 15.716 -3.569 21.517 1.00 25.15 674 ASP A C 1
ATOM 2198 O O . ASP A 1 297 ? 16.253 -3.852 20.446 1.00 30.23 674 ASP A O 1
ATOM 2203 N N . PHE A 1 298 ? 14.953 -2.494 21.710 1.00 28.13 675 PHE A N 1
ATOM 2204 C CA . PHE A 1 298 ? 14.703 -1.495 20.689 1.00 39.63 675 PHE A CA 1
ATOM 2205 C C . PHE A 1 298 ? 15.630 -0.297 20.921 1.00 40.10 675 PHE A C 1
ATOM 2206 O O . PHE A 1 298 ? 15.182 0.844 21.054 1.00 43.47 675 PHE A O 1
ATOM 2214 N N . GLY A 1 299 ? 16.935 -0.573 20.959 1.00 36.57 676 GLY A N 1
ATOM 2215 C CA . GLY A 1 299 ? 17.936 0.463 21.147 1.00 52.50 676 GLY A CA 1
ATOM 2216 C C . GLY A 1 299 ? 17.923 1.458 19.991 1.00 52.56 676 GLY A C 1
ATOM 2217 O O . GLY A 1 299 ? 17.867 2.668 20.198 1.00 77.11 676 GLY A O 1
ATOM 2218 N N . PHE A 1 300 ? 17.957 0.915 18.775 1.00 55.81 677 PHE A N 1
ATOM 2219 C CA . PHE A 1 300 ? 18.026 1.708 17.561 1.00 51.98 677 PHE A CA 1
ATOM 2220 C C . PHE A 1 300 ? 16.661 1.684 16.872 1.00 44.50 677 PHE A C 1
ATOM 2221 O O . PHE A 1 300 ? 16.328 0.698 16.211 1.00 41.86 677 PHE A O 1
ATOM 2229 N N . ILE A 1 301 ? 15.874 2.756 17.059 1.00 41.72 678 ILE A N 1
ATOM 2230 C CA . ILE A 1 301 ? 14.572 2.897 16.414 1.00 44.27 678 ILE A CA 1
ATOM 2231 C C . ILE A 1 301 ? 14.506 4.257 15.732 1.00 49.09 678 ILE A C 1
ATOM 2232 O O . ILE A 1 301 ? 15.327 5.131 16.005 1.00 45.64 678 ILE A O 1
ATOM 2237 N N . LEU A 1 302 ? 13.487 4.407 14.878 1.00 36.11 679 LEU A N 1
ATOM 2238 C CA . LEU A 1 302 ? 13.201 5.638 14.160 1.00 42.19 679 LEU A CA 1
ATOM 2239 C C . LEU A 1 302 ? 14.498 6.187 13.554 1.00 36.40 679 LEU A C 1
ATOM 2240 O O . LEU A 1 302 ? 15.085 5.521 12.699 1.00 44.43 679 LEU A O 1
ATOM 2245 N N . SER A 1 303 ? 14.977 7.362 13.999 1.00 40.11 680 SER A N 1
ATOM 2246 C CA . SER A 1 303 ? 16.138 7.987 13.372 1.00 44.00 680 SER A CA 1
ATOM 2247 C C . SER A 1 303 ? 17.431 7.712 14.149 1.00 49.73 680 SER A C 1
ATOM 2248 O O . SER A 1 303 ? 18.339 8.542 14.133 1.00 57.26 680 SER A O 1
ATOM 2251 N N . SER A 1 304 ? 17.537 6.544 14.802 1.00 44.88 681 SER A N 1
ATOM 2252 C CA . SER A 1 304 ? 18.742 6.172 15.535 1.00 46.77 681 SER A CA 1
ATOM 2253 C C . SER A 1 304 ? 19.929 5.978 14.592 1.00 54.00 681 SER A C 1
ATOM 2254 O O . SER A 1 304 ? 19.801 5.373 13.526 1.00 48.57 681 SER A O 1
ATOM 2257 N N . SER A 1 305 ? 21.085 6.494 15.029 1.00 57.81 682 SER A N 1
ATOM 2258 C CA . SER A 1 305 ? 22.364 6.296 14.365 1.00 67.48 682 SER A CA 1
ATOM 2259 C C . SER A 1 305 ? 22.973 4.962 14.806 1.00 68.13 682 SER A C 1
ATOM 2260 O O . SER A 1 305 ? 22.828 4.577 15.966 1.00 59.20 682 SER A O 1
ATOM 2263 N N . PRO A 1 306 ? 23.675 4.208 13.922 1.00 75.95 683 PRO A N 1
ATOM 2264 C CA . PRO A 1 306 ? 23.874 4.582 12.520 1.00 88.62 683 PRO A CA 1
ATOM 2265 C C . PRO A 1 306 ? 22.736 4.134 11.605 1.00 89.18 683 PRO A C 1
ATOM 2266 O O . PRO A 1 306 ? 22.258 3.005 11.704 1.00 81.05 683 PRO A O 1
ATOM 2270 N N . ARG A 1 307 ? 22.305 5.038 10.718 1.00 88.42 684 ARG A N 1
ATOM 2271 C CA . ARG A 1 307 ? 21.404 4.683 9.636 1.00 82.79 684 ARG A CA 1
ATOM 2272 C C . ARG A 1 307 ? 22.138 3.716 8.709 1.00 75.04 684 ARG A C 1
ATOM 2273 O O . ARG A 1 307 ? 23.309 3.926 8.397 1.00 71.34 684 ARG A O 1
ATOM 2281 N N . ASN A 1 308 ? 21.450 2.654 8.279 1.00 54.59 685 ASN A N 1
ATOM 2282 C CA . ASN A 1 308 ? 22.087 1.642 7.452 1.00 50.44 685 ASN A CA 1
ATOM 2283 C C . ASN A 1 308 ? 22.216 2.156 6.017 1.00 40.45 685 ASN A C 1
ATOM 2284 O O . ASN A 1 308 ? 21.433 2.987 5.547 1.00 35.63 685 ASN A O 1
ATOM 2289 N N . LEU A 1 309 ? 23.213 1.606 5.327 1.00 33.69 686 LEU A N 1
ATOM 2290 C CA . LEU A 1 309 ? 23.618 2.063 4.011 1.00 31.10 686 LEU A CA 1
ATOM 2291 C C . LEU A 1 309 ? 23.339 0.968 2.978 1.00 26.79 686 LEU A C 1
ATOM 2292 O O . LEU A 1 309 ? 23.790 1.061 1.833 1.00 24.72 686 LEU A O 1
ATOM 2297 N N . GLY A 1 310 ? 22.569 -0.051 3.394 1.00 25.64 687 GLY A N 1
ATOM 2298 C CA . GLY A 1 310 ? 22.330 -1.239 2.593 1.00 24.83 687 GLY A CA 1
ATOM 2299 C C . GLY A 1 310 ? 21.008 -1.202 1.828 1.00 23.79 687 GLY A C 1
ATOM 2300 O O . GLY A 1 310 ? 20.606 -2.202 1.231 1.00 25.11 687 GLY A O 1
ATOM 2301 N N . PHE A 1 311 ? 20.347 -0.041 1.815 1.00 24.31 688 PHE A N 1
ATOM 2302 C CA . PHE A 1 311 ? 19.079 0.112 1.122 1.00 20.74 688 PHE A CA 1
ATOM 2303 C C . PHE A 1 311 ? 18.053 -0.874 1.693 1.00 23.04 688 PHE A C 1
ATOM 2304 O O . PHE A 1 311 ? 17.305 -1.516 0.958 1.00 23.90 688 PHE A O 1
ATOM 2312 N N . GLU A 1 312 ? 18.017 -0.983 3.023 1.00 22.75 689 GLU A N 1
ATOM 2313 C CA . GLU A 1 312 ? 17.091 -1.877 3.704 1.00 28.80 689 GLU A CA 1
ATOM 2314 C C . GLU A 1 312 ? 15.791 -1.155 4.056 1.00 28.60 689 GLU A C 1
ATOM 2315 O O . GLU A 1 312 ? 15.813 -0.053 4.604 1.00 31.02 689 GLU A O 1
ATOM 2321 N N . THR A 1 313 ? 14.656 -1.809 3.789 1.00 29.65 690 THR A N 1
ATOM 2322 C CA . THR A 1 313 ? 13.364 -1.285 4.204 1.00 28.85 690 THR A CA 1
ATOM 2323 C C . THR A 1 313 ? 13.181 -1.423 5.715 1.00 30.46 690 THR A C 1
ATOM 2324 O O . THR A 1 313 ? 12.523 -0.605 6.346 1.00 26.46 690 THR A O 1
ATOM 2328 N N . SER A 1 314 ? 13.753 -2.486 6.274 1.00 28.59 691 SER A N 1
ATOM 2329 C CA . SER A 1 314 ? 13.546 -2.846 7.661 1.00 31.55 691 SER A CA 1
ATOM 2330 C C . SER A 1 314 ? 14.682 -3.771 8.093 1.00 34.25 691 SER A C 1
ATOM 2331 O O . SER A 1 314 ? 15.303 -4.408 7.252 1.00 33.55 691 SER A O 1
ATOM 2334 N N . ALA A 1 315 ? 14.952 -3.839 9.401 1.00 40.83 692 ALA A N 1
ATOM 2335 C CA . ALA A 1 315 ? 15.955 -4.768 9.898 1.00 46.01 692 ALA A CA 1
ATOM 2336 C C . ALA A 1 315 ? 15.307 -6.120 10.194 1.00 42.00 692 ALA A C 1
ATOM 2337 O O . ALA A 1 315 ? 15.986 -7.048 10.623 1.00 45.35 692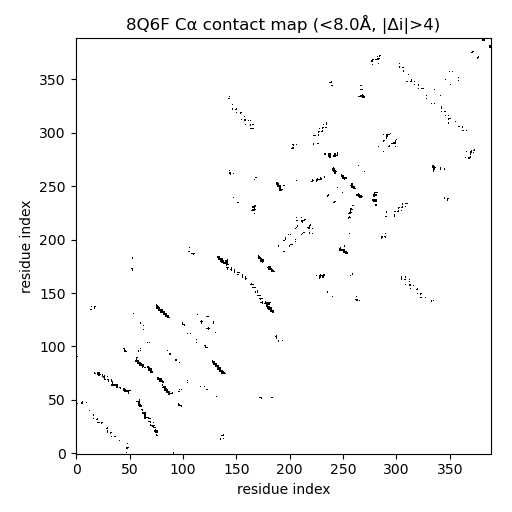 ALA A O 1
ATOM 2339 N N . PHE A 1 316 ? 13.992 -6.225 9.965 1.00 31.75 693 PHE A N 1
ATOM 2340 C CA . PHE A 1 316 ? 13.313 -7.508 9.992 1.00 27.17 693 PHE A CA 1
ATOM 2341 C C . PHE A 1 316 ? 13.767 -8.354 8.804 1.00 30.80 693 PHE A C 1
ATOM 2342 O O . PHE A 1 316 ? 13.540 -7.956 7.663 1.00 29.07 693 PHE A O 1
ATOM 2350 N N . LYS A 1 317 ? 14.391 -9.508 9.076 1.00 26.37 694 LYS A N 1
ATOM 2351 C CA . LYS A 1 317 ? 14.827 -10.407 8.016 1.00 29.16 694 LYS A CA 1
ATOM 2352 C C . LYS A 1 317 ? 14.081 -11.729 8.115 1.00 24.97 694 LYS A C 1
ATOM 2353 O O . LYS A 1 317 ? 13.929 -12.303 9.191 1.00 27.69 694 LYS A O 1
ATOM 2359 N N . LEU A 1 318 ? 13.645 -12.209 6.959 1.00 22.18 695 LEU A N 1
ATOM 2360 C CA . LEU A 1 318 ? 13.001 -13.502 6.832 1.00 24.43 695 LEU A CA 1
ATOM 2361 C C . LEU A 1 318 ? 14.043 -14.447 6.236 1.00 31.51 695 LEU A C 1
ATOM 2362 O O . LEU A 1 318 ? 14.379 -14.365 5.051 1.00 35.75 695 LEU A O 1
ATOM 2367 N N . THR A 1 319 ? 14.592 -15.303 7.098 1.00 24.26 696 THR A N 1
ATOM 2368 C CA . THR A 1 319 ? 15.645 -16.235 6.731 1.00 27.59 696 THR A CA 1
ATOM 2369 C C . THR A 1 319 ? 15.055 -17.546 6.230 1.00 25.56 696 THR A C 1
ATOM 2370 O O . THR A 1 319 ? 13.857 -17.803 6.375 1.00 21.56 696 THR A O 1
ATOM 2374 N N . THR A 1 320 ? 15.929 -18.376 5.638 1.00 22.41 697 THR A N 1
ATOM 2375 C CA . THR A 1 320 ? 15.548 -19.680 5.136 1.00 24.33 697 THR A CA 1
ATOM 2376 C C . THR A 1 320 ? 14.916 -20.489 6.262 1.00 21.09 697 THR A C 1
ATOM 2377 O O . THR A 1 320 ? 13.925 -21.174 6.035 1.00 23.27 697 THR A O 1
ATOM 2381 N N . GLU A 1 321 ? 15.519 -20.413 7.451 1.00 23.52 698 GLU A N 1
ATOM 2382 C CA . GLU A 1 321 ? 15.031 -21.133 8.615 1.00 28.62 698 GLU A CA 1
ATOM 2383 C C . GLU A 1 321 ? 13.590 -20.737 8.929 1.00 24.47 698 GLU A C 1
ATOM 2384 O O . GLU A 1 321 ? 12.752 -21.600 9.179 1.00 25.15 698 GLU A O 1
ATOM 2390 N N . PHE A 1 322 ? 13.333 -19.424 8.948 1.00 20.26 699 PHE A N 1
ATOM 2391 C CA . PHE A 1 322 ? 12.008 -18.895 9.248 1.00 21.76 699 PHE A CA 1
ATOM 2392 C C . PHE A 1 322 ? 11.007 -19.318 8.179 1.00 23.19 699 PHE A C 1
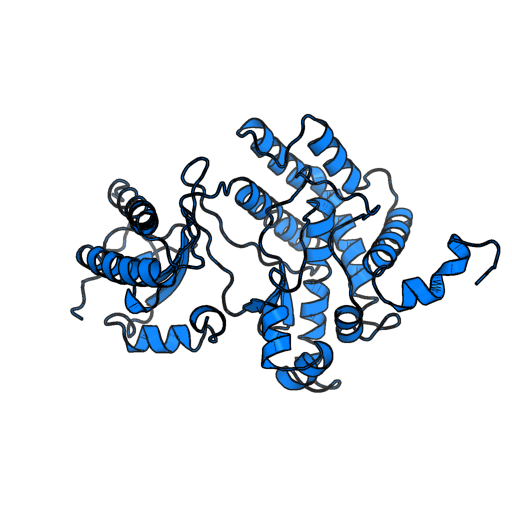ATOM 2393 O O . PHE A 1 322 ? 9.919 -19.799 8.506 1.00 20.81 699 PHE A O 1
ATOM 2401 N N . VAL A 1 323 ? 11.393 -19.174 6.903 1.00 21.06 700 VAL A N 1
ATOM 2402 C CA . VAL A 1 323 ? 10.511 -19.532 5.806 1.00 20.50 700 VAL A CA 1
ATOM 2403 C C . VAL A 1 323 ? 10.202 -21.029 5.874 1.00 19.87 700 VAL A C 1
ATOM 2404 O O . VAL A 1 323 ? 9.068 -21.426 5.626 1.00 20.30 700 VAL A O 1
ATOM 2408 N N . ASP A 1 324 ? 11.199 -21.860 6.225 1.00 20.93 701 ASP A N 1
ATOM 2409 C CA . ASP A 1 324 ? 11.008 -23.300 6.343 1.00 22.85 701 ASP A CA 1
ATOM 2410 C C . ASP A 1 324 ? 9.993 -23.635 7.443 1.00 20.51 701 ASP A C 1
ATOM 2411 O O . ASP A 1 324 ? 9.158 -24.518 7.249 1.00 24.68 701 ASP A O 1
ATOM 2416 N N . VAL A 1 325 ? 10.050 -22.941 8.586 1.00 23.40 702 VAL A N 1
ATOM 2417 C CA . VAL A 1 325 ? 9.067 -23.167 9.642 1.00 24.92 702 VAL A CA 1
ATOM 2418 C C . VAL A 1 325 ? 7.670 -22.881 9.091 1.00 25.05 702 VAL A C 1
ATOM 2419 O O . VAL A 1 325 ? 6.705 -23.524 9.489 1.00 28.23 702 VAL A O 1
ATOM 2423 N N . MET A 1 326 ? 7.563 -21.931 8.150 1.00 24.20 703 MET A N 1
ATOM 2424 C CA . MET A 1 326 ? 6.280 -21.554 7.564 1.00 25.60 703 MET A CA 1
ATOM 2425 C C . MET A 1 326 ? 5.872 -22.414 6.368 1.00 30.37 703 MET A C 1
ATOM 2426 O O . MET A 1 326 ? 4.913 -22.075 5.678 1.00 32.23 703 MET A O 1
ATOM 2431 N N . GLY A 1 327 ? 6.594 -23.505 6.090 1.00 28.66 704 GLY A N 1
ATOM 2432 C CA . GLY A 1 327 ? 6.213 -24.411 5.014 1.00 30.08 704 GLY A CA 1
ATOM 2433 C C . GLY A 1 327 ? 6.798 -24.042 3.649 1.00 29.72 704 GLY A C 1
ATOM 2434 O O . GLY A 1 327 ? 6.398 -24.606 2.626 1.00 28.76 704 GLY A O 1
ATOM 2435 N N . GLY A 1 328 ? 7.750 -23.103 3.629 1.00 27.01 705 GLY A N 1
ATOM 2436 C CA . GLY A 1 328 ? 8.431 -22.713 2.402 1.00 26.65 705 GLY A CA 1
ATOM 2437 C C . GLY A 1 328 ? 7.726 -21.578 1.660 1.00 26.99 705 GLY A C 1
ATOM 2438 O O . GLY A 1 328 ? 6.654 -21.121 2.066 1.00 28.31 705 GLY A O 1
ATOM 2439 N N . LEU A 1 329 ? 8.344 -21.153 0.551 1.00 29.35 706 LEU A N 1
ATOM 2440 C CA . LEU A 1 329 ? 7.930 -19.982 -0.211 1.00 26.36 706 LEU A CA 1
ATOM 2441 C C . LEU A 1 329 ? 6.555 -20.174 -0.842 1.00 26.07 706 LEU A C 1
ATOM 2442 O O . LEU A 1 329 ? 5.864 -19.191 -1.094 1.00 30.79 706 LEU A O 1
ATOM 2447 N N . ASP A 1 330 ? 6.179 -21.425 -1.150 1.00 22.97 707 ASP A N 1
ATOM 2448 C CA . ASP A 1 330 ? 4.886 -21.679 -1.769 1.00 33.62 707 ASP A CA 1
ATOM 2449 C C . ASP A 1 330 ? 3.898 -22.187 -0.715 1.00 29.74 707 ASP A C 1
ATOM 2450 O O . ASP A 1 330 ? 2.815 -22.646 -1.056 1.00 33.12 707 ASP A O 1
ATOM 2455 N N . GLY A 1 331 ? 4.273 -22.083 0.565 1.00 29.25 708 GLY A N 1
ATOM 2456 C CA . GLY A 1 331 ? 3.506 -22.672 1.653 1.00 29.59 708 GLY A CA 1
ATOM 2457 C C . GLY A 1 331 ? 2.253 -21.874 2.009 1.00 25.67 708 GLY A C 1
ATOM 2458 O O . GLY A 1 331 ? 2.221 -20.641 1.914 1.00 20.82 708 GLY A O 1
ATOM 2459 N N . ASP A 1 332 ? 1.225 -22.595 2.469 1.00 19.24 709 ASP A N 1
ATOM 2460 C CA . ASP A 1 332 ? -0.015 -21.960 2.886 1.00 18.25 709 ASP A CA 1
ATOM 2461 C C . ASP A 1 332 ? 0.238 -21.022 4.072 1.00 19.45 709 ASP A C 1
ATOM 2462 O O . ASP A 1 332 ? -0.349 -19.943 4.141 1.00 19.13 709 ASP A O 1
ATOM 2467 N N . MET A 1 333 ? 1.111 -21.420 5.003 1.00 17.37 710 MET A N 1
ATOM 2468 C CA . MET A 1 333 ? 1.339 -20.596 6.186 1.00 19.00 710 MET A CA 1
ATOM 2469 C C . MET A 1 333 ? 2.134 -19.341 5.816 1.00 17.87 710 MET A C 1
ATOM 2470 O O . MET A 1 333 ? 1.918 -18.285 6.407 1.00 17.10 710 MET A O 1
ATOM 2475 N N . PHE A 1 334 ? 3.014 -19.450 4.816 1.00 15.84 711 PHE A N 1
ATOM 2476 C CA . PHE A 1 334 ? 3.715 -18.290 4.288 1.00 16.20 711 PHE A CA 1
ATOM 2477 C C . PHE A 1 334 ? 2.735 -17.321 3.622 1.00 16.12 711 PHE A C 1
ATOM 2478 O O . PHE A 1 334 ? 2.852 -16.108 3.773 1.00 15.31 711 PHE A O 1
ATOM 2486 N N A ASN A 1 335 ? 1.759 -17.856 2.884 0.51 15.49 712 ASN A N 1
ATOM 2487 N N B ASN A 1 335 ? 1.752 -17.861 2.898 0.49 16.60 712 ASN A N 1
ATOM 2488 C CA A ASN A 1 335 ? 0.728 -17.022 2.289 0.51 17.15 712 ASN A CA 1
ATOM 2489 C CA B ASN A 1 335 ? 0.729 -17.028 2.290 0.49 19.36 712 ASN A CA 1
ATOM 2490 C C A ASN A 1 335 ? -0.077 -16.324 3.387 0.51 16.48 712 ASN A C 1
ATOM 2491 C C B ASN A 1 335 ? -0.075 -16.324 3.386 0.49 17.49 712 ASN A C 1
ATOM 2492 O O A ASN A 1 335 ? -0.430 -15.153 3.262 0.51 17.38 712 ASN A O 1
ATOM 2493 O O B ASN A 1 335 ? -0.422 -15.152 3.259 0.49 17.96 712 ASN A O 1
ATOM 2502 N N . TYR A 1 336 ? -0.358 -17.046 4.475 1.00 16.38 713 TYR A N 1
ATOM 2503 C CA . TYR A 1 336 ? -1.065 -16.486 5.620 1.00 16.96 713 TYR A CA 1
ATOM 2504 C C . TYR A 1 336 ? -0.276 -15.330 6.238 1.00 15.17 713 TYR A C 1
ATOM 2505 O O . TYR A 1 336 ? -0.844 -14.277 6.539 1.00 14.21 713 TYR A O 1
ATOM 2514 N N . TYR A 1 337 ? 1.031 -15.544 6.433 1.00 14.93 714 TYR A N 1
ATOM 2515 C CA . TYR A 1 337 ? 1.953 -14.502 6.850 1.00 15.03 714 TYR A CA 1
ATOM 2516 C C . TYR A 1 337 ? 1.753 -13.231 6.023 1.00 14.09 714 TYR A C 1
ATOM 2517 O O . TYR A 1 337 ? 1.563 -12.155 6.558 1.00 14.20 714 TYR A O 1
ATOM 2526 N N . LYS A 1 338 ? 1.750 -13.359 4.700 1.00 14.03 715 LYS A N 1
ATOM 2527 C CA . LYS A 1 338 ? 1.650 -12.174 3.856 1.00 12.89 715 LYS A CA 1
ATOM 2528 C C . LYS A 1 338 ? 0.283 -11.501 3.992 1.00 14.74 715 LYS A C 1
ATOM 2529 O O . LYS A 1 338 ? 0.190 -10.269 3.966 1.00 14.77 715 LYS A O 1
ATOM 2535 N N . MET A 1 339 ? -0.781 -12.298 4.111 1.00 14.11 716 MET A N 1
ATOM 2536 C CA . MET A 1 339 ? -2.124 -11.774 4.315 1.00 15.42 716 MET A CA 1
ATOM 2537 C C . MET A 1 339 ? -2.204 -10.998 5.631 1.00 15.34 716 MET A C 1
ATOM 2538 O O . MET A 1 339 ? -2.807 -9.931 5.693 1.00 15.83 716 MET A O 1
ATOM 2543 N N . LEU A 1 340 ? -1.608 -11.547 6.695 1.00 15.93 717 LEU A N 1
ATOM 2544 C CA . LEU A 1 340 ? -1.608 -10.888 7.991 1.00 15.28 717 LEU A CA 1
ATOM 2545 C C . LEU A 1 340 ? -0.842 -9.577 7.905 1.00 14.15 717 LEU A C 1
ATOM 2546 O O . LEU A 1 340 ? -1.240 -8.585 8.511 1.00 15.21 717 LEU A O 1
ATOM 2551 N N . MET A 1 341 ? 0.264 -9.570 7.166 1.00 15.75 718 MET A N 1
ATOM 2552 C CA . MET A 1 341 ? 1.039 -8.352 7.029 1.00 17.49 718 MET A CA 1
ATOM 2553 C C . MET A 1 341 ? 0.169 -7.274 6.383 1.00 14.69 718 MET A C 1
ATOM 2554 O O . MET A 1 341 ? 0.160 -6.128 6.841 1.00 15.59 718 MET A O 1
ATOM 2559 N N . LEU A 1 342 ? -0.552 -7.633 5.324 1.00 15.77 719 LEU A N 1
ATOM 2560 C CA . LEU A 1 342 ? -1.424 -6.686 4.641 1.00 17.47 719 LEU A CA 1
ATOM 2561 C C . LEU A 1 342 ? -2.543 -6.191 5.565 1.00 16.00 719 LEU A C 1
ATOM 2562 O O . LEU A 1 342 ? -2.778 -4.985 5.690 1.00 15.71 719 LEU A O 1
ATOM 2567 N N . GLN A 1 343 ? -3.264 -7.121 6.188 1.00 15.09 720 GLN A N 1
ATOM 2568 C CA . GLN A 1 343 ? -4.400 -6.745 7.016 1.00 16.53 720 GLN A CA 1
ATOM 2569 C C . GLN A 1 343 ? -3.913 -5.924 8.207 1.00 14.92 720 GLN A C 1
ATOM 2570 O O . GLN A 1 343 ? -4.603 -5.004 8.635 1.00 16.29 720 GLN A O 1
ATOM 2576 N N . GLY A 1 344 ? -2.744 -6.284 8.766 1.00 13.54 721 GLY A N 1
ATOM 2577 C CA . GLY A 1 344 ? -2.165 -5.540 9.876 1.00 16.01 721 GLY A CA 1
ATOM 2578 C C . GLY A 1 344 ? -1.804 -4.107 9.508 1.00 16.06 721 GLY A C 1
ATOM 2579 O O . GLY A 1 344 ? -1.985 -3.186 10.304 1.00 17.44 721 GLY A O 1
ATOM 2580 N N . LEU A 1 345 ? -1.295 -3.926 8.289 1.00 14.84 722 LEU A N 1
ATOM 2581 C CA . LEU A 1 345 ? -0.905 -2.607 7.810 1.00 15.27 722 LEU A CA 1
ATOM 2582 C C . LEU A 1 345 ? -2.151 -1.789 7.477 1.00 18.16 722 LEU A C 1
ATOM 2583 O O . LEU A 1 345 ? -2.177 -0.598 7.755 1.00 16.28 722 LEU A O 1
ATOM 2588 N N . ILE A 1 346 ? -3.169 -2.430 6.896 1.00 17.38 723 ILE A N 1
ATOM 2589 C CA . ILE A 1 346 ? -4.454 -1.771 6.670 1.00 19.19 723 ILE A CA 1
ATOM 2590 C C . ILE A 1 346 ? -5.026 -1.287 8.009 1.00 20.31 723 ILE A C 1
ATOM 2591 O O . ILE A 1 346 ? -5.544 -0.177 8.099 1.00 18.43 723 ILE A O 1
ATOM 2596 N N . ALA A 1 347 ? -4.930 -2.116 9.052 1.00 15.81 724 ALA A N 1
ATOM 2597 C CA . ALA A 1 347 ? -5.460 -1.756 10.358 1.00 19.48 724 ALA A CA 1
ATOM 2598 C C . ALA A 1 347 ? -4.686 -0.582 10.949 1.00 19.43 724 ALA A C 1
ATOM 2599 O O . ALA A 1 347 ? -5.283 0.352 11.489 1.00 19.47 724 ALA A O 1
ATOM 2601 N N . ALA A 1 348 ? -3.353 -0.645 10.847 1.00 16.58 725 ALA A N 1
ATOM 2602 C CA . ALA A 1 348 ? -2.487 0.386 11.385 1.00 16.27 725 ALA A CA 1
ATOM 2603 C C . ALA A 1 348 ? -2.770 1.728 10.723 1.00 20.41 725 ALA A C 1
ATOM 2604 O O . ALA A 1 348 ? -2.860 2.749 11.411 1.00 20.09 725 ALA A O 1
ATOM 2606 N N . ARG A 1 349 ? -2.928 1.755 9.396 1.00 16.95 726 ARG A N 1
ATOM 2607 C CA . ARG A 1 349 ? -3.084 3.056 8.774 1.00 20.81 726 ARG A CA 1
ATOM 2608 C C . ARG A 1 349 ? -4.478 3.605 9.092 1.00 21.21 726 ARG A C 1
ATOM 2609 O O . ARG A 1 349 ? -4.644 4.815 9.241 1.00 18.80 726 ARG A O 1
ATOM 2617 N N . LYS A 1 350 ? -5.466 2.718 9.241 1.00 19.95 727 LYS A N 1
ATOM 2618 C CA . LYS A 1 350 ? -6.800 3.112 9.670 1.00 22.40 727 LYS A CA 1
ATOM 2619 C C . LYS A 1 350 ? -6.763 3.870 11.004 1.00 24.55 727 LYS A C 1
ATOM 2620 O O . LYS A 1 350 ? -7.606 4.736 11.235 1.00 26.87 727 LYS A O 1
ATOM 2626 N N . HIS A 1 351 ? -5.780 3.578 11.864 1.00 21.33 728 HIS A N 1
ATOM 2627 C CA . HIS A 1 351 ? -5.690 4.159 13.196 1.00 18.56 728 HIS A CA 1
ATOM 2628 C C . HIS A 1 351 ? -4.381 4.916 13.378 1.00 19.95 728 HIS A C 1
ATOM 2629 O O . HIS A 1 351 ? -3.865 5.014 14.494 1.00 19.79 728 HIS A O 1
ATOM 2636 N N . MET A 1 352 ? -3.870 5.508 12.291 1.00 21.39 729 MET A N 1
ATOM 2637 C CA . MET A 1 352 ? -2.509 6.012 12.273 1.00 18.77 729 MET A CA 1
ATOM 2638 C C . MET A 1 352 ? -2.289 7.066 13.362 1.00 24.21 729 MET A C 1
ATOM 2639 O O . MET A 1 352 ? -1.232 7.116 14.004 1.00 19.49 729 MET A O 1
ATOM 2644 N N . ASP A 1 353 ? -3.285 7.933 13.550 1.00 24.13 730 ASP A N 1
ATOM 2645 C CA . ASP A 1 353 ? -3.106 9.084 14.420 1.00 22.22 730 ASP A CA 1
ATOM 2646 C C . ASP A 1 353 ? -2.879 8.628 15.860 1.00 21.99 730 ASP A C 1
ATOM 2647 O O . ASP A 1 353 ? -2.169 9.299 16.594 1.00 24.75 730 ASP A O 1
ATOM 2652 N N . LYS A 1 354 ? -3.471 7.485 16.237 1.00 23.86 731 LYS A N 1
ATOM 2653 C CA . LYS A 1 354 ? -3.308 6.945 17.580 1.00 23.41 731 LYS A CA 1
ATOM 2654 C C . LYS A 1 354 ? -1.847 6.581 17.838 1.00 24.59 731 LYS A C 1
ATOM 2655 O O . LYS A 1 354 ? -1.363 6.761 18.955 1.00 26.20 731 LYS A O 1
ATOM 2661 N N . VAL A 1 355 ? -1.135 6.078 16.818 1.00 20.21 732 VAL A N 1
ATOM 2662 C CA . VAL A 1 355 ? 0.281 5.780 16.967 1.00 20.38 732 VAL A CA 1
ATOM 2663 C C . VAL A 1 355 ? 1.118 7.060 16.908 1.00 24.04 732 VAL A C 1
ATOM 2664 O O . VAL A 1 355 ? 2.030 7.238 17.707 1.00 26.84 732 VAL A O 1
ATOM 2668 N N . VAL A 1 356 ? 0.843 7.945 15.940 1.00 23.39 733 VAL A N 1
ATOM 2669 C CA . VAL A 1 356 ? 1.687 9.110 15.714 1.00 26.57 733 VAL A CA 1
ATOM 2670 C C . VAL A 1 356 ? 1.672 10.011 16.949 1.00 26.50 733 VAL A C 1
ATOM 2671 O O . VAL A 1 356 ? 2.714 10.508 17.363 1.00 35.01 733 VAL A O 1
ATOM 2675 N N . GLN A 1 357 ? 0.490 10.182 17.539 1.00 26.81 734 GLN A N 1
ATOM 2676 C CA . GLN A 1 357 ? 0.302 11.011 18.720 1.00 30.68 734 GLN A CA 1
ATOM 2677 C C . GLN A 1 357 ? 1.253 10.570 19.830 1.00 36.81 734 GLN A C 1
ATOM 2678 O O . GLN A 1 357 ? 1.875 11.402 20.484 1.00 35.67 734 GLN A O 1
ATOM 2684 N N . ILE A 1 358 ? 1.371 9.253 20.032 1.00 30.68 735 ILE A N 1
ATOM 2685 C CA . ILE A 1 358 ? 2.235 8.723 21.072 1.00 27.37 735 ILE A CA 1
ATOM 2686 C C . ILE A 1 358 ? 3.663 9.210 20.843 1.00 28.41 735 ILE A C 1
ATOM 2687 O O . ILE A 1 358 ? 4.340 9.617 21.788 1.00 29.52 735 ILE A O 1
ATOM 2692 N N . VAL A 1 359 ? 4.109 9.169 19.582 1.00 27.71 736 VAL A N 1
ATOM 2693 C CA . VAL A 1 359 ? 5.488 9.472 19.241 1.00 24.17 736 VAL A CA 1
ATOM 2694 C C . VAL A 1 359 ? 5.740 10.970 19.403 1.00 34.86 736 VAL A C 1
ATOM 2695 O O . VAL A 1 359 ? 6.812 11.361 19.865 1.00 32.89 736 VAL A O 1
ATOM 2699 N N . GLU A 1 360 ? 4.752 11.787 19.015 1.00 35.39 737 GLU A N 1
ATOM 2700 C CA . GLU A 1 360 ? 4.858 13.235 19.109 1.00 40.89 737 GLU A CA 1
ATOM 2701 C C . GLU A 1 360 ? 4.916 13.671 20.573 1.00 45.93 737 GLU A C 1
ATOM 2702 O O . GLU A 1 360 ? 5.713 14.539 20.924 1.00 57.54 737 GLU A O 1
ATOM 2708 N N . ILE A 1 361 ? 4.059 13.073 21.412 1.00 40.70 738 ILE A N 1
ATOM 2709 C CA . ILE A 1 361 ? 3.996 13.412 22.826 1.00 41.00 738 ILE A CA 1
ATOM 2710 C C . ILE A 1 361 ? 5.354 13.154 23.476 1.00 43.24 738 ILE A C 1
ATOM 2711 O O . ILE A 1 361 ? 5.760 13.905 24.357 1.00 57.77 738 ILE A O 1
ATOM 2716 N N . MET A 1 362 ? 6.048 12.096 23.043 1.00 38.82 739 MET A N 1
ATOM 2717 C CA . MET A 1 362 ? 7.352 11.753 23.590 1.00 37.46 739 MET A CA 1
ATOM 2718 C C . MET A 1 362 ? 8.429 12.706 23.060 1.00 46.71 739 MET A C 1
ATOM 2719 O O . MET A 1 362 ? 9.336 13.085 23.801 1.00 43.45 739 MET A O 1
ATOM 2724 N N . GLN A 1 363 ? 8.337 13.082 21.775 1.00 44.41 740 GLN A N 1
ATOM 2725 C CA . GLN A 1 363 ? 9.352 13.902 21.124 1.00 47.68 740 GLN A CA 1
ATOM 2726 C C . GLN A 1 363 ? 9.439 15.278 21.778 1.00 46.85 740 GLN A C 1
ATOM 2727 O O . GLN A 1 363 ? 10.526 15.848 21.874 1.00 41.76 740 GLN A O 1
ATOM 2733 N N . GLN A 1 364 ? 8.278 15.799 22.194 1.00 40.42 741 GLN A N 1
ATOM 2734 C CA . GLN A 1 364 ? 8.179 17.101 22.830 1.00 52.82 741 GLN A CA 1
ATOM 2735 C C . GLN A 1 364 ? 8.731 17.024 24.251 1.00 64.94 741 GLN A C 1
ATOM 2736 O O . GLN A 1 364 ? 9.635 17.779 24.611 1.00 69.65 741 GLN A O 1
ATOM 2742 N N . GLY A 1 365 ? 8.180 16.094 25.041 1.00 63.14 742 GLY A N 1
ATOM 2743 C CA . GLY A 1 365 ? 8.525 15.948 26.446 1.00 67.01 742 GLY A CA 1
ATOM 2744 C C . GLY A 1 365 ? 9.998 15.612 26.682 1.00 66.69 742 GLY A C 1
ATOM 2745 O O . GLY A 1 365 ? 10.525 15.901 27.756 1.00 65.07 742 GLY A O 1
ATOM 2746 N N . SER A 1 366 ? 10.654 15.001 25.686 1.00 61.13 743 SER A N 1
ATOM 2747 C CA . SER A 1 366 ? 12.020 14.520 25.838 1.00 68.36 743 SER A CA 1
ATOM 2748 C C . SER A 1 366 ? 12.893 15.033 24.691 1.00 82.21 743 SER A C 1
ATOM 2749 O O . SER A 1 366 ? 12.483 15.923 23.947 1.00 79.17 743 SER A O 1
ATOM 2752 N N . GLN A 1 367 ? 14.109 14.480 24.574 1.00 72.65 744 GLN A N 1
ATOM 2753 C CA . GLN A 1 367 ? 15.020 14.823 23.493 1.00 69.69 744 GLN A CA 1
ATOM 2754 C C . GLN A 1 367 ? 15.995 13.666 23.279 1.00 75.27 744 GLN A C 1
ATOM 2755 O O . GLN A 1 367 ? 17.140 13.721 23.724 1.00 73.54 744 GLN A O 1
ATOM 2761 N N . LEU A 1 368 ? 15.522 12.628 22.578 1.00 61.76 745 LEU A N 1
ATOM 2762 C CA . LEU A 1 368 ? 16.205 11.345 22.512 1.00 53.69 745 LEU A CA 1
ATOM 2763 C C . LEU A 1 368 ? 16.983 11.218 21.203 1.00 46.25 745 LEU A C 1
ATOM 2764 O O . LEU A 1 368 ? 16.673 11.898 20.227 1.00 53.52 745 LEU A O 1
ATOM 2769 N N . PRO A 1 369 ? 18.006 10.333 21.143 1.00 45.13 746 PRO A N 1
ATOM 2770 C CA . PRO A 1 369 ? 18.775 10.102 19.916 1.00 55.69 746 PRO A CA 1
ATOM 2771 C C . PRO A 1 369 ? 18.051 9.395 18.766 1.00 68.68 746 PRO A C 1
ATOM 2772 O O . PRO A 1 369 ? 18.572 9.357 17.652 1.00 65.89 746 PRO A O 1
ATOM 2776 N N . CYS A 1 370 ? 16.864 8.830 19.036 1.00 62.37 747 CYS A N 1
ATOM 2777 C CA . CYS A 1 370 ? 16.029 8.259 17.987 1.00 60.07 747 CYS A CA 1
ATOM 2778 C C . CYS A 1 370 ? 15.295 9.361 17.219 1.00 57.64 747 CYS A C 1
ATOM 2779 O O . CYS A 1 370 ? 14.696 9.080 16.184 1.00 48.72 747 CYS A O 1
ATOM 2782 N N . PHE A 1 371 ? 15.323 10.598 17.740 1.00 55.77 748 PHE A N 1
ATOM 2783 C CA . PHE A 1 371 ? 14.727 11.743 17.068 1.00 55.76 748 PHE A CA 1
ATOM 2784 C C . PHE A 1 371 ? 15.816 12.577 16.393 1.00 59.07 748 PHE A C 1
ATOM 2785 O O . PHE A 1 371 ? 16.918 12.713 16.921 1.00 63.91 748 PHE A O 1
ATOM 2793 N N . HIS A 1 372 ? 15.484 13.118 15.214 1.00 74.55 749 HIS A N 1
ATOM 2794 C CA . HIS A 1 372 ? 16.359 14.003 14.460 1.00 70.75 749 HIS A CA 1
ATOM 2795 C C . HIS A 1 372 ? 15.499 15.041 13.747 1.00 66.00 749 HIS A C 1
ATOM 2796 O O . HIS A 1 372 ? 15.239 14.929 12.550 1.00 75.11 749 HIS A O 1
ATOM 2803 N N . GLY A 1 373 ? 15.051 16.047 14.506 1.00 59.80 750 GLY A N 1
ATOM 2804 C CA . GLY A 1 373 ? 14.215 17.105 13.967 1.00 67.29 750 GLY A CA 1
ATOM 2805 C C . GLY A 1 373 ? 12.825 16.601 13.584 1.00 79.87 750 GLY A C 1
ATOM 2806 O O . GLY A 1 373 ? 12.309 15.656 14.184 1.00 62.06 750 GLY A O 1
ATOM 2807 N N . SER A 1 374 ? 12.247 17.243 12.559 1.00 84.99 751 SER A N 1
ATOM 2808 C CA . SER A 1 374 ? 10.850 17.072 12.189 1.00 75.05 751 SER A CA 1
ATOM 2809 C C . SER A 1 374 ? 10.685 15.970 11.138 1.00 58.24 751 SER A C 1
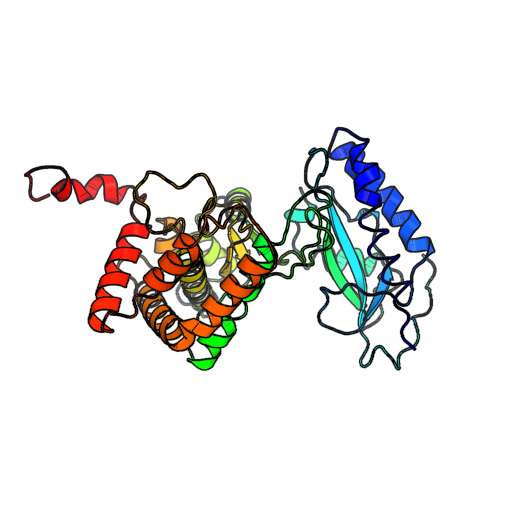ATOM 2810 O O . SER A 1 374 ? 9.565 15.547 10.843 1.00 43.51 751 SER A O 1
ATOM 2813 N N . SER A 1 375 ? 11.806 15.498 10.579 1.00 47.34 752 SER A N 1
ATOM 2814 C CA . SER A 1 375 ? 11.782 14.453 9.570 1.00 44.46 752 SER A CA 1
ATOM 2815 C C . SER A 1 375 ? 11.367 13.108 10.172 1.00 39.13 752 SER A C 1
ATOM 2816 O O . SER A 1 375 ? 10.939 12.217 9.442 1.00 32.63 752 SER A O 1
ATOM 2819 N N . THR A 1 376 ? 11.514 12.953 11.495 1.00 34.48 753 THR A N 1
ATOM 2820 C CA . THR A 1 376 ? 11.233 11.675 12.139 1.00 28.90 753 THR A CA 1
ATOM 2821 C C . THR A 1 376 ? 9.740 11.361 12.036 1.00 29.22 753 THR A C 1
ATOM 2822 O O . THR A 1 376 ? 9.365 10.253 11.658 1.00 28.60 753 THR A O 1
ATOM 2826 N N . ILE A 1 377 ? 8.895 12.343 12.357 1.00 25.65 754 ILE A N 1
ATOM 2827 C CA . ILE A 1 377 ? 7.449 12.180 12.329 1.00 27.37 754 ILE A CA 1
ATOM 2828 C C . ILE A 1 377 ? 6.955 12.081 10.886 1.00 29.60 754 ILE A C 1
ATOM 2829 O O . ILE A 1 377 ? 6.080 11.272 10.588 1.00 24.77 754 ILE A O 1
ATOM 2834 N N . ARG A 1 378 ? 7.483 12.936 10.001 1.00 26.56 755 ARG A N 1
ATOM 2835 C CA . ARG A 1 378 ? 7.126 12.876 8.594 1.00 26.96 755 ARG A CA 1
ATOM 2836 C C . ARG A 1 378 ? 7.382 11.469 8.060 1.00 26.31 755 ARG A C 1
ATOM 2837 O O . ARG A 1 378 ? 6.529 10.900 7.382 1.00 22.82 755 ARG A O 1
ATOM 2845 N N . ASN A 1 379 ? 8.574 10.932 8.340 1.00 23.46 756 ASN A N 1
ATOM 2846 C CA . ASN A 1 379 ? 8.969 9.644 7.792 1.00 22.14 756 ASN A CA 1
ATOM 2847 C C . ASN A 1 379 ? 8.084 8.544 8.372 1.00 23.74 756 ASN A C 1
ATOM 2848 O O . ASN A 1 379 ? 7.732 7.609 7.666 1.00 18.82 756 ASN A O 1
ATOM 2853 N N . LEU A 1 380 ? 7.732 8.661 9.654 1.00 23.98 757 LEU A N 1
ATOM 2854 C CA . LEU A 1 380 ? 6.842 7.698 10.293 1.00 22.57 757 LEU A CA 1
ATOM 2855 C C . LEU A 1 380 ? 5.482 7.673 9.595 1.00 18.61 757 LEU A C 1
ATOM 2856 O O . LEU A 1 380 ? 4.974 6.607 9.270 1.00 17.99 757 LEU A O 1
ATOM 2861 N N . LYS A 1 381 ? 4.892 8.851 9.349 1.00 18.63 758 LYS A N 1
ATOM 2862 C CA . LYS A 1 381 ? 3.593 8.917 8.704 1.00 17.11 758 LYS A CA 1
ATOM 2863 C C . LYS A 1 381 ? 3.680 8.308 7.303 1.00 18.93 758 LYS A C 1
ATOM 2864 O O . LYS A 1 381 ? 2.785 7.597 6.889 1.00 19.21 758 LYS A O 1
ATOM 2870 N N . GLU A 1 382 ? 4.775 8.570 6.593 1.00 18.34 759 GLU A N 1
ATOM 2871 C CA . GLU A 1 382 ? 4.954 8.064 5.241 1.00 20.60 759 GLU A CA 1
ATOM 2872 C C . GLU A 1 382 ? 4.979 6.530 5.211 1.00 17.07 759 GLU A C 1
ATOM 2873 O O . GLU A 1 382 ? 4.530 5.924 4.236 1.00 18.28 759 GLU A O 1
ATOM 2879 N N . ARG A 1 383 ? 5.427 5.886 6.293 1.00 18.87 760 ARG A N 1
ATOM 2880 C CA . ARG A 1 383 ? 5.452 4.429 6.376 1.00 16.61 760 ARG A CA 1
ATOM 2881 C C . ARG A 1 383 ? 4.065 3.807 6.587 1.00 19.48 760 ARG A C 1
ATOM 2882 O O . ARG A 1 383 ? 3.942 2.589 6.596 1.00 19.19 760 ARG A O 1
ATOM 2890 N N . PHE A 1 384 ? 3.022 4.622 6.766 1.00 16.95 761 PHE A N 1
ATOM 2891 C CA . PHE A 1 384 ? 1.656 4.133 6.796 1.00 17.03 761 PHE A CA 1
ATOM 2892 C C . PHE A 1 384 ? 1.000 4.170 5.418 1.00 16.17 761 PHE A C 1
ATOM 2893 O O . PHE A 1 384 ? -0.111 3.668 5.271 1.00 19.98 761 PHE A O 1
ATOM 2901 N N . HIS A 1 385 ? 1.668 4.771 4.432 1.00 18.35 762 HIS A N 1
ATOM 2902 C CA . HIS A 1 385 ? 1.249 4.688 3.034 1.00 19.97 762 HIS A CA 1
ATOM 2903 C C . HIS A 1 385 ? -0.212 5.096 2.852 1.00 21.85 762 HIS A C 1
ATOM 2904 O O . HIS A 1 385 ? -0.986 4.383 2.214 1.00 19.14 762 HIS A O 1
ATOM 2911 N N . MET A 1 386 ? -0.565 6.272 3.380 1.00 19.00 763 MET A N 1
ATOM 2912 C CA . MET A 1 386 ? -1.954 6.704 3.423 1.00 22.66 763 MET A CA 1
ATOM 2913 C C . MET A 1 386 ? -2.506 6.991 2.026 1.00 20.33 763 MET A C 1
ATOM 2914 O O . MET A 1 386 ? -3.719 6.945 1.849 1.00 24.69 763 MET A O 1
ATOM 2919 N N . SER A 1 387 ? -1.644 7.269 1.033 1.00 19.58 764 SER A N 1
ATOM 2920 C CA . SER A 1 387 ? -2.119 7.598 -0.309 1.00 23.66 764 SER A CA 1
ATOM 2921 C C . SER A 1 387 ? -2.483 6.349 -1.113 1.00 24.17 764 SER A C 1
ATOM 2922 O O . SER A 1 387 ? -3.131 6.457 -2.150 1.00 26.78 764 SER A O 1
ATOM 2925 N N . MET A 1 388 ? -2.074 5.163 -0.651 1.00 21.28 765 MET A N 1
ATOM 2926 C CA . MET A 1 388 ? -2.210 3.958 -1.456 1.00 21.51 765 MET A CA 1
ATOM 2927 C C . MET A 1 388 ? -3.607 3.359 -1.321 1.00 23.40 765 MET A C 1
ATOM 2928 O O . MET A 1 388 ? -4.215 3.407 -0.256 1.00 23.99 765 MET A O 1
ATOM 2933 N N . THR A 1 389 ? -4.091 2.767 -2.415 1.00 23.38 766 THR A N 1
ATOM 2934 C CA . THR A 1 389 ? -5.239 1.875 -2.365 1.00 23.65 766 THR A CA 1
ATOM 2935 C C . THR A 1 389 ? -4.804 0.545 -1.751 1.00 26.39 766 THR A C 1
ATOM 2936 O O . THR A 1 389 ? -3.610 0.272 -1.654 1.00 23.24 766 THR A O 1
ATOM 2940 N N . GLU A 1 390 ? -5.774 -0.295 -1.363 1.00 27.78 767 GLU A N 1
ATOM 2941 C CA . GLU A 1 390 ? -5.464 -1.585 -0.763 1.00 27.69 767 GLU A CA 1
ATOM 2942 C C . GLU A 1 390 ? -4.802 -2.505 -1.790 1.00 26.48 767 GLU A C 1
ATOM 2943 O O . GLU A 1 390 ? -4.024 -3.395 -1.441 1.00 23.58 767 GLU A O 1
ATOM 2949 N N . GLU A 1 391 ? -5.133 -2.290 -3.065 1.00 25.48 768 GLU A N 1
ATOM 2950 C CA . GLU A 1 391 ? -4.517 -3.037 -4.144 1.00 25.75 768 GLU A CA 1
ATOM 2951 C C . GLU A 1 391 ? -3.024 -2.708 -4.216 1.00 19.47 768 GLU A C 1
ATOM 2952 O O . GLU A 1 391 ? -2.187 -3.594 -4.336 1.00 22.02 768 GLU A O 1
ATOM 2958 N N . GLN A 1 392 ? -2.717 -1.411 -4.172 1.00 22.63 769 GLN A N 1
ATOM 2959 C CA . GLN A 1 392 ? -1.347 -0.930 -4.137 1.00 22.60 769 GLN A CA 1
ATOM 2960 C C . GLN A 1 392 ? -0.639 -1.399 -2.866 1.00 21.46 769 GLN A C 1
ATOM 2961 O O . GLN A 1 392 ? 0.514 -1.818 -2.934 1.00 18.32 769 GLN A O 1
ATOM 2967 N N . LEU A 1 393 ? -1.312 -1.324 -1.698 1.00 19.86 770 LEU A N 1
ATOM 2968 C CA . LEU A 1 393 ? -0.733 -1.824 -0.456 1.00 18.47 770 LEU A CA 1
ATOM 2969 C C . LEU A 1 393 ? -0.316 -3.286 -0.592 1.00 18.46 770 LEU A C 1
ATOM 2970 O O . LEU A 1 393 ? 0.717 -3.687 -0.063 1.00 19.28 770 LEU A O 1
ATOM 2975 N N . GLN A 1 394 ? -1.148 -4.101 -1.262 1.00 19.76 771 GLN A N 1
ATOM 2976 C CA . GLN A 1 394 ? -0.863 -5.520 -1.413 1.00 20.69 771 GLN A CA 1
ATOM 2977 C C . GLN A 1 394 ? 0.420 -5.732 -2.218 1.00 18.95 771 GLN A C 1
ATOM 2978 O O . GLN A 1 394 ? 1.206 -6.616 -1.906 1.00 20.31 771 GLN A O 1
ATOM 2984 N N . LEU A 1 395 ? 0.609 -4.931 -3.264 1.00 18.81 772 LEU A N 1
ATOM 2985 C CA . LEU A 1 395 ? 1.805 -4.990 -4.088 1.00 18.16 772 LEU A CA 1
ATOM 2986 C C . LEU A 1 395 ? 3.025 -4.549 -3.281 1.00 18.92 772 LEU A C 1
ATOM 2987 O O . LEU A 1 395 ? 4.102 -5.127 -3.409 1.00 17.47 772 LEU A O 1
ATOM 2992 N N . LEU A 1 396 ? 2.833 -3.529 -2.432 1.00 17.72 773 LEU A N 1
ATOM 2993 C CA . LEU A 1 396 ? 3.880 -3.069 -1.532 1.00 19.58 773 LEU A CA 1
ATOM 2994 C C . LEU A 1 396 ? 4.309 -4.178 -0.572 1.00 17.43 773 LEU A C 1
ATOM 2995 O O . LEU A 1 396 ? 5.497 -4.408 -0.372 1.00 18.66 773 LEU A O 1
ATOM 3000 N N . VAL A 1 397 ? 3.338 -4.856 0.045 1.00 18.03 774 VAL A N 1
ATOM 3001 C CA . VAL A 1 397 ? 3.633 -5.955 0.951 1.00 20.75 774 VAL A CA 1
ATOM 3002 C C . VAL A 1 397 ? 4.426 -7.041 0.220 1.00 16.59 774 VAL A C 1
ATOM 3003 O O . VAL A 1 397 ? 5.382 -7.567 0.774 1.00 17.22 774 VAL A O 1
ATOM 3007 N N . GLU A 1 398 ? 4.041 -7.381 -1.019 1.00 19.33 775 GLU A N 1
ATOM 3008 C CA . GLU A 1 398 ? 4.782 -8.379 -1.774 1.00 18.79 775 GLU A CA 1
ATOM 3009 C C . GLU A 1 398 ? 6.234 -7.933 -1.938 1.00 15.20 775 GLU A C 1
ATOM 3010 O O . GLU A 1 398 ? 7.149 -8.729 -1.747 1.00 17.22 775 GLU A O 1
ATOM 3016 N N . GLN A 1 399 ? 6.425 -6.649 -2.259 1.00 16.34 776 GLN A N 1
ATOM 3017 C CA . GLN A 1 399 ? 7.753 -6.065 -2.399 1.00 16.81 776 GLN A CA 1
ATOM 3018 C C . GLN A 1 399 ? 8.534 -6.135 -1.083 1.00 18.10 776 GLN A C 1
ATOM 3019 O O . GLN A 1 399 ? 9.694 -6.552 -1.060 1.00 18.28 776 GLN A O 1
ATOM 3025 N N . MET A 1 400 ? 7.912 -5.710 0.022 1.00 17.11 777 MET A N 1
ATOM 3026 C CA . MET A 1 400 ? 8.598 -5.687 1.304 1.00 19.64 777 MET A CA 1
ATOM 3027 C C . MET A 1 400 ? 9.023 -7.103 1.727 1.00 18.64 777 MET A C 1
ATOM 3028 O O . MET A 1 400 ? 10.121 -7.313 2.241 1.00 18.02 777 MET A O 1
ATOM 3033 N N . VAL A 1 401 ? 8.129 -8.074 1.546 1.00 17.20 778 VAL A N 1
ATOM 3034 C CA . VAL A 1 401 ? 8.407 -9.450 1.918 1.00 16.13 778 VAL A CA 1
ATOM 3035 C C . VAL A 1 401 ? 9.569 -9.993 1.086 1.00 16.59 778 VAL A C 1
ATOM 3036 O O . VAL A 1 401 ? 10.462 -10.630 1.629 1.00 17.71 778 VAL A O 1
ATOM 3040 N N . ASP A 1 402 ? 9.576 -9.713 -0.223 1.00 18.46 779 ASP A N 1
ATOM 3041 C CA . ASP A 1 402 ? 10.682 -10.101 -1.084 1.00 21.97 779 ASP A CA 1
ATOM 3042 C C . ASP A 1 402 ? 11.975 -9.464 -0.575 1.00 21.81 779 ASP A C 1
ATOM 3043 O O . ASP A 1 402 ? 12.986 -10.143 -0.435 1.00 21.02 779 ASP A O 1
ATOM 3048 N N . GLY A 1 403 ? 11.927 -8.169 -0.238 1.00 18.86 780 GLY A N 1
ATOM 3049 C CA . GLY A 1 403 ? 13.079 -7.484 0.320 1.00 21.89 780 GLY A CA 1
ATOM 3050 C C . GLY A 1 403 ? 13.602 -8.123 1.608 1.00 23.58 780 GLY A C 1
ATOM 3051 O O . GLY A 1 403 ? 14.811 -8.225 1.811 1.00 22.46 780 GLY A O 1
ATOM 3052 N N . SER A 1 404 ? 12.691 -8.544 2.498 1.00 19.67 781 SER A N 1
ATOM 3053 C CA . SER A 1 404 ? 13.085 -9.089 3.791 1.00 18.86 781 SER A CA 1
ATOM 3054 C C . SER A 1 404 ? 13.854 -10.400 3.623 1.00 20.27 781 SER A C 1
ATOM 3055 O O . SER A 1 404 ? 14.507 -10.853 4.558 1.00 19.70 781 SER A O 1
ATOM 3058 N N . MET A 1 405 ? 13.733 -11.025 2.445 1.00 21.41 782 MET A N 1
ATOM 3059 C CA . MET A 1 405 ? 14.325 -12.327 2.174 1.00 24.45 782 MET A CA 1
ATOM 3060 C C . MET A 1 405 ? 15.591 -12.190 1.331 1.00 31.80 782 MET A C 1
ATOM 3061 O O . MET A 1 405 ? 16.046 -13.169 0.749 1.00 30.60 782 MET A O 1
ATOM 3066 N N . ARG A 1 406 ? 16.166 -10.988 1.263 1.00 32.44 783 ARG A N 1
ATOM 3067 C CA . ARG A 1 406 ? 17.207 -10.736 0.280 1.00 41.14 783 ARG A CA 1
ATOM 3068 C C . ARG A 1 406 ? 18.499 -11.470 0.641 1.00 49.52 783 ARG A C 1
ATOM 3069 O O . ARG A 1 406 ? 19.264 -11.816 -0.253 1.00 50.17 783 ARG A O 1
ATOM 3077 N N . SER A 1 407 ? 18.735 -11.712 1.938 1.00 52.71 784 SER A N 1
ATOM 3078 C CA . SER A 1 407 ? 19.985 -12.309 2.389 1.00 62.25 784 SER A CA 1
ATOM 3079 C C . SER A 1 407 ? 19.939 -13.836 2.300 1.00 50.91 784 SER A C 1
ATOM 3080 O O . SER A 1 407 ? 20.922 -14.501 2.616 1.00 64.07 784 SER A O 1
ATOM 3083 N N . ILE A 1 408 ? 18.798 -14.392 1.879 1.00 42.52 785 ILE A N 1
ATOM 3084 C CA . ILE A 1 408 ? 18.722 -15.802 1.549 1.00 52.75 785 ILE A CA 1
ATOM 3085 C C . ILE A 1 408 ? 19.681 -16.057 0.386 1.00 62.99 785 ILE A C 1
ATOM 3086 O O . ILE A 1 408 ? 19.699 -15.305 -0.584 1.00 70.63 785 ILE A O 1
ATOM 3091 N N . THR A 1 409 ? 20.493 -17.113 0.516 1.00 78.91 786 THR A N 1
ATOM 3092 C CA . THR A 1 409 ? 21.595 -17.380 -0.397 1.00 72.84 786 THR A CA 1
ATOM 3093 C C . THR A 1 409 ? 21.095 -17.415 -1.839 1.00 72.00 786 THR A C 1
ATOM 3094 O O . THR A 1 409 ? 21.762 -16.899 -2.737 1.00 63.36 786 THR A O 1
ATOM 3098 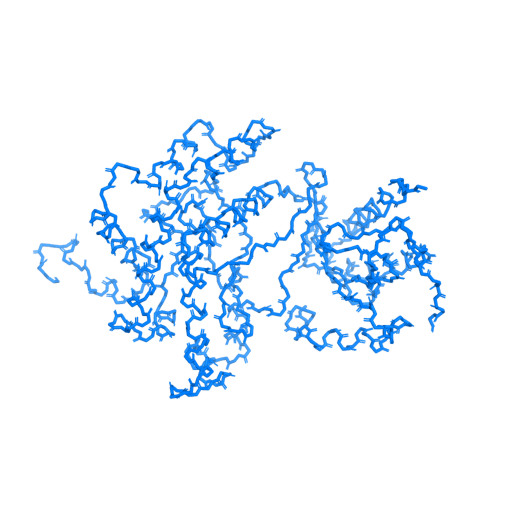N N . THR A 1 410 ? 19.909 -18.012 -2.030 1.00 68.62 787 THR A N 1
ATOM 3099 C CA . THR A 1 410 ? 19.262 -18.138 -3.329 1.00 71.37 787 THR A CA 1
ATOM 3100 C C . THR A 1 410 ? 19.142 -16.792 -4.046 1.00 71.95 787 THR A C 1
ATOM 3101 O O . THR A 1 410 ? 19.128 -16.758 -5.273 1.00 59.56 787 THR A O 1
ATOM 3105 N N . LYS A 1 411 ? 19.035 -15.692 -3.287 1.00 51.10 788 LYS A N 1
ATOM 3106 C CA . LYS A 1 411 ? 18.792 -14.378 -3.859 1.00 54.13 788 LYS A CA 1
ATOM 3107 C C . LYS A 1 411 ? 20.022 -13.885 -4.620 1.00 62.28 788 LYS A C 1
ATOM 3108 O O . LYS A 1 411 ? 19.887 -13.336 -5.716 1.00 57.87 788 LYS A O 1
ATOM 3114 N N . LEU A 1 412 ? 21.208 -14.074 -4.020 1.00 57.72 789 LEU A N 1
ATOM 3115 C CA . LEU A 1 412 ? 22.479 -13.847 -4.696 1.00 60.50 789 LEU A CA 1
ATOM 3116 C C . LEU A 1 412 ? 22.534 -14.680 -5.977 1.00 68.74 789 LEU A C 1
ATOM 3117 O O . LEU A 1 412 ? 23.029 -14.225 -7.007 1.00 66.45 789 LEU A O 1
ATOM 3122 N N . TYR A 1 413 ? 22.024 -15.912 -5.880 1.00 53.96 790 TYR A N 1
ATOM 3123 C CA . TYR A 1 413 ? 22.054 -16.879 -6.962 1.00 54.85 790 TYR A CA 1
ATOM 3124 C C . TYR A 1 413 ? 21.096 -16.446 -8.076 1.00 49.06 790 TYR A C 1
ATOM 3125 O O . TYR A 1 413 ? 21.456 -16.533 -9.248 1.00 40.91 790 TYR A O 1
ATOM 3134 N N . ASP A 1 414 ? 19.896 -15.954 -7.712 1.00 47.63 791 ASP A N 1
ATOM 3135 C CA . ASP A 1 414 ? 18.756 -15.929 -8.626 1.00 50.32 791 ASP A CA 1
ATOM 3136 C C . ASP A 1 414 ? 18.247 -14.517 -8.931 1.00 54.95 791 ASP A C 1
ATOM 3137 O O . ASP A 1 414 ? 17.079 -14.357 -9.288 1.00 58.48 791 ASP A O 1
ATOM 3142 N N . GLY A 1 415 ? 19.099 -13.492 -8.826 1.00 43.85 792 GLY A N 1
ATOM 3143 C CA . GLY A 1 415 ? 18.660 -12.135 -9.124 1.00 33.42 792 GLY A CA 1
ATOM 3144 C C . GLY A 1 415 ? 19.651 -11.359 -9.990 1.00 32.91 792 GLY A C 1
ATOM 3145 O O . GLY A 1 415 ? 19.690 -10.129 -9.954 1.00 26.47 792 GLY A O 1
ATOM 3146 N N . PHE A 1 416 ? 20.451 -12.083 -10.781 1.00 25.27 793 PHE A N 1
ATOM 3147 C CA . PHE A 1 416 ? 21.428 -11.440 -11.642 1.00 28.12 793 PHE A CA 1
ATOM 3148 C C . PHE A 1 416 ? 20.740 -10.706 -12.792 1.00 24.28 793 PHE A C 1
ATOM 3149 O O . PHE A 1 416 ? 21.382 -9.899 -13.455 1.00 28.70 793 PHE A O 1
ATOM 3157 N N . GLN A 1 417 ? 19.445 -10.947 -13.017 1.00 23.04 794 GLN A N 1
ATOM 3158 C CA . GLN A 1 417 ? 18.738 -10.244 -14.075 1.00 22.40 794 GLN A CA 1
ATOM 3159 C C . GLN A 1 417 ? 18.644 -8.749 -13.751 1.00 23.54 794 GLN A C 1
ATOM 3160 O O . GLN A 1 417 ? 18.515 -7.933 -14.662 1.00 22.59 794 GLN A O 1
ATOM 3166 N N . TYR A 1 418 ? 18.750 -8.372 -12.471 1.00 21.27 795 TYR A N 1
ATOM 3167 C CA . TYR A 1 418 ? 18.724 -6.972 -12.087 1.00 19.71 795 TYR A CA 1
ATOM 3168 C C . TYR A 1 418 ? 20.101 -6.314 -12.174 1.00 20.67 795 TYR A C 1
ATOM 3169 O O . TYR A 1 418 ? 20.196 -5.097 -12.051 1.00 24.87 795 TYR A O 1
ATOM 3178 N N . LEU A 1 419 ? 21.156 -7.118 -12.336 1.00 18.03 796 LEU A N 1
ATOM 3179 C CA . LEU A 1 419 ? 22.522 -6.640 -12.238 1.00 21.53 796 LEU A CA 1
ATOM 3180 C C . LEU A 1 419 ? 23.256 -6.763 -13.576 1.00 22.24 796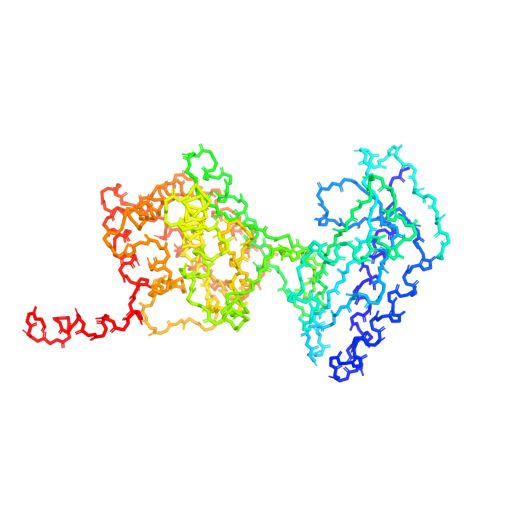 LEU A C 1
ATOM 3181 O O . LEU A 1 419 ? 24.332 -6.191 -13.732 1.00 22.63 796 LEU A O 1
ATOM 3186 N N . THR A 1 420 ? 22.698 -7.531 -14.525 1.00 23.60 797 THR A N 1
ATOM 3187 C CA . THR A 1 420 ? 23.304 -7.715 -15.840 1.00 21.12 797 THR A CA 1
ATOM 3188 C C . THR A 1 420 ? 22.224 -7.641 -16.913 1.00 19.95 797 THR A C 1
ATOM 3189 O O . THR A 1 420 ? 21.045 -7.777 -16.609 1.00 19.34 797 THR A O 1
ATOM 3193 N N . ASN A 1 421 ? 22.653 -7.516 -18.182 1.00 20.09 798 ASN A N 1
ATOM 3194 C CA . ASN A 1 421 ? 21.731 -7.503 -19.306 1.00 20.28 798 ASN A CA 1
ATOM 3195 C C . ASN A 1 421 ? 21.143 -8.879 -19.606 1.00 22.60 798 ASN A C 1
ATOM 3196 O O . ASN A 1 421 ? 20.285 -8.994 -20.477 1.00 24.01 798 ASN A O 1
ATOM 3201 N N . GLY A 1 422 ? 21.592 -9.919 -18.899 1.00 23.86 799 GLY A N 1
ATOM 3202 C CA . GLY A 1 422 ? 20.971 -11.226 -19.026 1.00 25.47 799 GLY A CA 1
ATOM 3203 C C . GLY A 1 422 ? 19.567 -11.205 -18.429 1.00 27.85 799 GLY A C 1
ATOM 3204 O O . GLY A 1 422 ? 19.287 -10.389 -17.550 1.00 26.78 799 GLY A O 1
ATOM 3205 N N . ILE A 1 423 ? 18.691 -12.102 -18.901 1.00 27.66 800 ILE A N 1
ATOM 3206 C CA . ILE A 1 423 ? 17.317 -12.135 -18.416 1.00 27.79 800 ILE A CA 1
ATOM 3207 C C . ILE A 1 423 ? 17.176 -13.175 -17.303 1.00 34.88 800 ILE A C 1
ATOM 3208 O O . ILE A 1 423 ? 16.087 -13.391 -16.771 1.00 32.06 800 ILE A O 1
ATOM 3213 N N . MET A 1 424 ? 18.293 -13.813 -16.951 1.00 33.64 801 MET A N 1
ATOM 3214 C CA . MET A 1 424 ? 18.394 -14.583 -15.723 1.00 35.12 801 MET A CA 1
ATOM 3215 C C . MET A 1 424 ? 19.851 -14.527 -15.243 1.00 41.79 801 MET A C 1
ATOM 3216 O O . MET A 1 424 ? 20.648 -13.831 -15.924 1.00 39.48 801 MET A O 1
#

Secondary structure (DSSP, 8-state):
---SHHHHHHHHHHHHHHHHHTTS-SHHHHHHHHHHHHHHHGGG-S-S---TTS-S-EEEEE--GGG-EE--SSTT--EEEEEEEEE-S-GGGSPPPPP----HHHHS-HHHHHHHHHHH-TTTTSTTEEEEEEEEESS---HHHHHHHHHHHHHHHHHHHHT---------EEE-STT-EEE-PPPSEEEHHHHHHHH-S-HHHHHHHHT--TTSHHHHHHHHHHHHHHHHHHHHHHHHT-----TTSEEEETTS-EEE----S-TTPSSPPSS--S-S----HHHHHHTT-TT-HHHHHHHHHHHHHHHHHHHTHHHHHHHHHHHHHH---TT-BTBHHHHHHHHTT-TT--HHHHHHHHHHHHHHHTTTSHHHHHS-GGGTSSS--

Solvent-accessible surface area: 19828 Å² total; per-residue (Å²): 126,50,150,122,46,52,15,134,86,12,20,117,29,0,21,29,3,2,155,110,3,40,108,42,90,63,89,131,75,1,29,121,81,0,46,50,6,0,43,101,15,22,126,140,8,21,25,66,6,53,1,60,2,10,69,41,66,4,0,0,3,23,0,8,56,80,41,2,31,1,51,42,60,141,115,107,4,11,0,10,0,7,0,0,0,10,61,19,165,80,26,106,108,47,97,56,30,82,135,55,115,155,82,113,21,102,77,26,89,40,139,63,6,33,118,82,5,101,133,52,12,22,6,4,130,45,136,61,8,102,17,16,4,0,25,0,38,22,26,57,57,6,55,16,16,40,0,0,26,55,0,2,95,39,0,71,59,3,4,141,122,44,220,13,60,19,62,6,96,22,18,66,10,38,46,76,50,60,69,9,0,0,15,39,30,21,56,71,17,43,18,0,86,32,11,60,101,110,30,146,51,47,0,34,66,49,0,41,119,92,42,15,67,138,136,48,131,39,6,104,43,3,17,119,28,0,0,17,0,0,0,0,0,7,0,0,0,16,1,0,31,0,33,71,34,95,54,36,7,14,18,8,22,77,106,0,9,0,2,2,46,76,3,35,83,0,11,32,5,80,101,167,45,154,33,195,60,68,14,13,4,56,1,63,68,36,9,6,63,0,0,51,19,111,137,12,122,31,6,52,50,0,41,115,7,1,20,85,0,0,27,3,0,33,135,23,24,102,100,1,4,104,29,0,58,110,20,48,146,72,23,166,8,91,0,18,106,57,97,57,2,16,162,70,0,84,104,32,0,32,102,116,54,73,97,127,83,0,94,116,24,3,77,126,17,5,73,29,12,19,95,91,26,114,74,61,136,169,88,16,92,72,179,137,74,162,36,165,179

Organism: Homo sapiens (NCBI:txid9606)

Foldseek 3Di:
DQDCVVQVVLVVLVLVLQQVLLVDQWQVVSLVSQLVSQVVVQVQPQDLYDDPQPPAAWTWGGWNSNLKGFDTRDSQTKIKTKTKIFGDHDSVPDDRDDHDDAVCSQVPAPVVVLVVVLVRDSCSPPPRIDMFMKIWGNFAQCLLLQLLLQLLVVLVVLCVVLVQLADADRWDWAGDDRGITMTGDDHQKHFQVVLCVVVVDQVQVVLCVLQHHDVDPRLVQLLLQCLSQLLSVLLSQQLFVQADDDSRQWIAHSSNHIYGDDRPATQQAPPDDPPPASGNQACEPSNCVSQVHPVHPSVVVSLVSNLSSLVSCLVVVCSSLVSVVVSVVVDPDNSDDPPVRSVVSNVSSVNVDDSVRSSVVSVVNNCRSHCPYPVNVVPPCVVVDVDVD

Radius of gyration: 23.01 Å; Cα contacts (8 Å, |Δi|>4): 646; chains: 1; bounding box: 46×51×79 Å

InterPro domains:
  IPR000403 Phosphatidylinositol 3-/4-kinase, catalytic domain [PF00454] (560-755)
  IPR000403 Phosphatidylinositol 3-/4-kinase, catalytic domain [PS50290] (535-801)
  IPR000403 Phosphatidylinositol 3-/4-kinase, catalytic domain [SM00146] (560-814)
  IPR001263 Phosphoinositide 3-kinase, accessory (PIK) domain [PS51545] (29-242)
  IPR011009 Protein kinase-like domain superfamily [SSF56112] (325-810)
  IPR015433 Phosphatidylinositol 3-/4-kinase [PTHR10048] (128-816)
  IPR018936 Phosphatidylinositol 3-/4-kinase, conserved site [PS00915] (563-577)
  IPR018936 Phosphatidylinositol 3-/4-kinase, conserved site [PS00916] (656-676)
  IPR036940 Phosphatidylinositol 3-/4-kinase, catalytic domain superfamily [G3DSA:1.10.1070.11] (616-815)
  IPR049160 PI4KB/PIK1, accessory domain [PF21245] (143-216)
  IPR057754 Phosphatidylinositol 4-kinase beta/PIK1, catalytic domain [cd05168] (529-816)

Nearest PDB structures (foldseek):
  8q6f-assembly1_A  TM=1.003E+00  e=1.238E-69  Homo sapiens
  8q6h-assembly1_A  TM=1.001E+00  e=5.943E-66  Homo sapiens
  4d0l-assembly3_E  TM=9.301E-01  e=3.218E-55  Homo sapiens
  4wae-assembly1_A  TM=9.525E-01  e=4.819E-54  Homo sapiens
  5fbw-assembly1_A  TM=9.472E-01  e=2.336E-52  Homo sapiens

Sequence (389 aa):
PVRLAPERREFIKSSLMMAIGKRLATLPTKEQKTQRLISELSLLNHKLPARVWLPTAGFDHHVVRVPHTQAVVLNSKDKAPYLIYVEVLECENFDTTSVPARIPEAVALKEPWQQEKVRRIREGSPYGHLPNWRLLSVIVKCCGDDLRQELLAFQVLKKQLQSIWEQERVPLWIKPYKILLVISADSGMMIEPVVNAVSIHQVKKQSQLSLLDYFLQEHGSSYTTEAFLSSSAQRNFVQSCCAGYCLVCYLLQVKDRHNGNILLDAEGHIIHIDFGFILSSSPRNLGFETSAFKLTTEFVDVMGGLDGDMFNNYYKMLMLQGLIAARKHMDKVVQIVEIMQQGSQLPCFHGSSTIRNLKERFHMSMTEEQLQLLVEQMVDGSMRSITTKLYDGFQYLTNGIM

B-factor: mean 31.99, std 14.92, range [11.96, 105.71]